Protein AF-0000000080795184 (afdb_homodimer)

Radius of gyration: 24.01 Å; Cα contacts (8 Å, |Δi|>4): 448; chains: 2; bounding box: 65×77×57 Å

Nearest PDB structures (foldseek):
  4w97-assembly1_A  TM=7.990E-01  e=5.052E-08  Mycobacterium tuberculosis H37Rv
  4me9-assembly1_B  TM=7.879E-01  e=1.056E-06  Bacillus cereus ATCC 10987
  8suk-assembly2_B  TM=7.291E-01  e=2.204E-06  Rhodococcus sp. USK13
  3pas-assembly1_A  TM=7.818E-01  e=3.600E-06  Marinobacter nauticus VT8
  2gen-assembly1_A-2  TM=7.858E-01  e=1.229E-04  Pseudomonas aeruginosa PAO1

InterPro domains:
  IPR001647 DNA-binding HTH domain, TetR-type [PF00440] (18-61)
  IPR001647 DNA-binding HTH domain, TetR-type [PR00455] (18-31)
  IPR001647 DNA-binding HTH domain, TetR-type [PR00455] (39-62)
  IPR001647 DNA-binding HTH domain, TetR-type [PS50977] (12-72)
  IPR009057 Homedomain-like superfamily [SSF46689] (9-78)
  IPR023772 DNA-binding HTH domain, TetR-type, conserved site [PS01081] (30-60)
  IPR036271 Tetracyclin repressor-like, C-terminal domain superfamily [SSF48498] (88-210)
  IPR050109 HTH-type, TetR-like transcriptional regulator [PTHR30328] (3-179)

Sequence (426 aa):
MRRNSLEKKNKEGKLNLIMNVAEKIFVEKGYEKATMTEIAKKANLAKGTLYLYFSSKKDLYFTSVERALSALLRSIIEKFSSCKNGFEKVVSMGETYVSFSLEYVDYYKLILNYETLEVRFDDKDPHVKKAYEKSEEIFKLLVSSVEEGIKDGSIDERLEPIKIAMVLWSEITGMVQQASLRETLYKKWAGLKPQQIYEYYIEVTKKMLASSSMRRNSLEKKNKEGKLNLIMNVAEKIFVEKGYEKATMTEIAKKANLAKGTLYLYFSSKKDLYFTSVERALSALLRSIIEKFSSCKNGFEKVVSMGETYVSFSLEYVDYYKLILNYETLEVRFDDKDPHVKKAYEKSEEIFKLLVSSVEEGIKDGSIDERLEPIKIAMVLWSEITGMVQQASLRETLYKKWAGLKPQQIYEYYIEVTKKMLASSS

Organism: Petrotoga mobilis (strain DSM 10674 / SJ95) (NCBI:txid403833)

Secondary structure (DSSP, 8-state):
-HHHHHHHHHHHHHHHHHHHHHHHHHHHHHHHH--HHHHHHHTT--HHHHHHH-SSHHHHHHHHHHHHHHHHHHHHHHHHTT--SHHHHHHHHHHHHHHHHHHSHHHHHHHHHHHH------TTSHHHHHHHHHHHHHHHHHHHHHHHHHHHTSS-TTS-HHHHHHHHHHHHHHHHHHHHHTHHHHHHHH---HHHHHHHHHHHHHHHHS---/-HHHHHHHHHHHHHHHHHHHHHHHHHHHHHHHH--HHHHHHHTT--HHHHHHH-SSHHHHHHHHHHHHHHHHHHHHHHHHTT--SHHHHHHHHHHHHHHHHHH-HHHHHHHHHHHH------TTSHHHHHHHHHHHHHHHHHHHHHHHHHHHTSS-TTS-HHHHHHHHHHHHHHHHHHHHHTHHHHHHHH---HHHHHHHHHHHHHHHHS---

pLDDT: mean 92.1, std 8.97, range [48.09, 98.81]

Solvent-accessible surface area (backbone atoms only — not comparable to full-atom values): 22117 Å² total; per-residue (Å²): 113,66,64,59,48,51,50,48,49,48,48,50,48,51,51,48,48,48,43,56,48,39,49,55,41,35,58,74,56,30,72,85,70,46,47,66,61,58,42,17,56,74,57,70,41,54,58,71,60,48,49,73,78,32,89,40,64,65,43,47,49,26,50,46,37,31,51,33,47,50,51,51,49,50,54,41,57,64,54,42,77,79,36,86,48,18,40,48,35,46,53,47,43,55,52,42,52,54,50,39,48,69,75,36,46,63,42,36,46,39,46,51,48,63,66,66,44,80,71,80,68,60,70,79,39,68,43,49,33,50,32,51,49,50,52,47,51,51,50,51,50,44,25,50,22,42,46,40,3,34,73,73,56,49,19,32,72,86,60,50,40,65,60,52,36,53,43,53,53,25,24,53,53,17,34,53,51,43,38,64,65,36,37,71,56,40,30,69,76,69,68,43,55,50,67,58,50,52,52,50,42,53,52,50,48,51,58,49,42,38,40,83,122,112,66,65,58,49,51,50,47,49,50,48,50,48,51,51,49,48,47,43,56,47,39,48,54,41,36,59,73,54,30,73,86,71,44,48,65,63,58,43,17,56,75,56,70,42,55,58,71,61,48,49,72,77,32,88,40,65,65,44,48,49,27,49,45,36,29,51,33,47,48,51,50,48,50,55,40,56,64,53,42,78,80,38,87,49,17,40,47,35,47,52,47,43,55,52,42,53,55,50,40,49,69,75,37,46,65,44,36,47,40,46,49,49,62,66,66,41,79,74,80,67,59,71,80,39,67,43,47,32,48,32,52,50,49,53,47,51,51,50,50,49,44,26,50,22,43,45,40,3,34,73,73,56,50,20,32,71,85,60,52,38,65,60,52,36,52,42,51,53,24,25,52,52,17,34,53,51,42,37,65,68,37,37,70,56,40,30,69,75,69,68,46,54,49,68,59,52,51,53,50,42,53,53,50,49,50,59,49,42,38,42,83,123

Structure (mmCIF, N/CA/C/O backbone):
data_AF-0000000080795184-model_v1
#
loop_
_entity.id
_entity.type
_entity.pdbx_description
1 polymer 'Transcriptional regulator, TetR family'
#
loop_
_atom_site.group_PDB
_atom_site.id
_atom_site.type_symbol
_atom_site.label_atom_id
_atom_site.label_alt_id
_atom_site.label_comp_id
_atom_site.label_asym_id
_atom_site.label_entity_id
_atom_site.label_seq_id
_atom_site.pdbx_PDB_ins_code
_atom_site.Cartn_x
_atom_site.Cartn_y
_atom_site.Cartn_z
_atom_site.occupancy
_atom_site.B_iso_or_equiv
_atom_site.auth_seq_id
_atom_site.auth_comp_id
_atom_site.auth_asym_id
_atom_site.auth_atom_id
_atom_site.pdbx_PDB_model_num
ATOM 1 N N . MET A 1 1 ? -6.508 -42.844 -26.578 1 56.53 1 MET A N 1
ATOM 2 C CA . MET A 1 1 ? -5.414 -41.906 -26.312 1 56.53 1 MET A CA 1
ATOM 3 C C . MET A 1 1 ? -5.781 -40.5 -26.75 1 56.53 1 MET A C 1
ATOM 5 O O . MET A 1 1 ? -5.582 -39.531 -26.016 1 56.53 1 MET A O 1
ATOM 9 N N . ARG A 1 2 ? -6.242 -40.375 -27.859 1 63.44 2 ARG A N 1
ATOM 10 C CA . ARG A 1 2 ? -6.66 -39.125 -28.453 1 63.44 2 ARG A CA 1
ATOM 11 C C . ARG A 1 2 ? -7.887 -38.562 -27.75 1 63.44 2 ARG A C 1
ATOM 13 O O . ARG A 1 2 ? -7.977 -37.344 -27.516 1 63.44 2 ARG A O 1
ATOM 20 N N . ARG A 1 3 ? -8.82 -39.406 -27.422 1 67.94 3 ARG A N 1
ATOM 21 C CA . ARG A 1 3 ? -10.047 -39 -26.75 1 67.94 3 ARG A CA 1
ATOM 22 C C . ARG A 1 3 ? -9.75 -38.438 -25.359 1 67.94 3 ARG A C 1
ATOM 24 O O . ARG A 1 3 ? -10.336 -37.438 -24.953 1 67.94 3 ARG A O 1
ATOM 31 N N . ASN A 1 4 ? -8.82 -39.094 -24.734 1 73.94 4 ASN A N 1
ATOM 32 C CA . ASN A 1 4 ? -8.398 -38.656 -23.406 1 73.94 4 ASN A CA 1
ATOM 33 C C . ASN A 1 4 ? -7.715 -37.281 -23.469 1 73.94 4 ASN A C 1
ATOM 35 O O . ASN A 1 4 ? -7.918 -36.438 -22.594 1 73.94 4 ASN A O 1
ATOM 39 N N . SER A 1 5 ? -7.051 -37.125 -24.531 1 74.94 5 SER A N 1
ATOM 40 C CA . SER A 1 5 ? -6.367 -35.844 -24.703 1 74.94 5 SER A CA 1
ATOM 41 C C . SER A 1 5 ? -7.355 -34.75 -25.016 1 74.94 5 SER A C 1
ATOM 43 O O . SER A 1 5 ? -7.207 -33.625 -24.531 1 74.94 5 SER A O 1
ATOM 45 N N . LEU A 1 6 ? -8.328 -35.031 -25.828 1 71.25 6 LEU A N 1
ATOM 46 C CA . LEU A 1 6 ? -9.344 -34.031 -26.188 1 71.25 6 LEU A CA 1
ATOM 47 C C . LEU A 1 6 ? -10.195 -33.688 -24.969 1 71.25 6 LEU A C 1
ATOM 49 O O . LEU A 1 6 ? -10.57 -32.531 -24.797 1 71.25 6 LEU A O 1
ATOM 53 N N . GLU A 1 7 ? -10.516 -34.688 -24.234 1 74.19 7 GLU A N 1
ATOM 54 C CA . GLU A 1 7 ? -11.289 -34.469 -23.016 1 74.19 7 GLU A CA 1
ATOM 55 C C . GLU A 1 7 ? -10.516 -33.594 -22.031 1 74.19 7 GLU A C 1
ATOM 57 O O . GLU A 1 7 ? -11.094 -32.719 -21.406 1 74.19 7 GLU A O 1
ATOM 62 N N . LYS A 1 8 ? -9.273 -34 -21.984 1 75.81 8 LYS A N 1
ATOM 63 C CA . LYS A 1 8 ? -8.43 -33.188 -21.094 1 75.81 8 LYS A CA 1
ATOM 64 C C . LYS A 1 8 ? -8.32 -31.766 -21.594 1 75.81 8 LYS A C 1
ATOM 66 O O . LYS A 1 8 ? -8.359 -30.812 -20.797 1 75.81 8 LYS A O 1
ATOM 71 N N . LYS A 1 9 ? -8.148 -31.609 -22.828 1 76.81 9 LYS A N 1
ATOM 72 C CA . LYS A 1 9 ? -8.078 -30.281 -23.438 1 76.81 9 LYS A CA 1
ATOM 73 C C . LYS A 1 9 ? -9.383 -29.516 -23.234 1 76.81 9 LYS A C 1
ATOM 75 O O . LYS A 1 9 ? -9.367 -28.297 -23 1 76.81 9 LYS A O 1
ATOM 80 N N . ASN A 1 10 ? -10.406 -30.219 -23.359 1 80.81 10 ASN A N 1
ATOM 81 C CA . ASN A 1 10 ? -11.711 -29.594 -23.156 1 80.81 10 ASN A CA 1
ATOM 82 C C . ASN A 1 10 ? -11.891 -29.156 -21.703 1 80.81 10 ASN A C 1
ATOM 84 O O . ASN A 1 10 ? -12.414 -28.078 -21.438 1 80.81 10 ASN A O 1
ATOM 88 N N . LYS A 1 11 ? -11.391 -30.047 -20.828 1 84.25 11 LYS A N 1
ATOM 89 C CA . LYS A 1 11 ? -11.492 -29.703 -19.406 1 84.25 11 LYS A CA 1
ATOM 90 C C . LYS A 1 11 ? -10.633 -28.484 -19.062 1 84.25 11 LYS A C 1
ATOM 92 O O . LYS A 1 11 ? -11.062 -27.609 -18.328 1 84.25 11 LYS A O 1
ATOM 97 N N . GLU A 1 12 ? -9.5 -28.516 -19.641 1 87 12 GLU A N 1
ATOM 98 C CA . GLU A 1 12 ? -8.602 -27.391 -19.438 1 87 12 GLU A CA 1
ATOM 99 C C . GLU A 1 12 ? -9.18 -26.094 -20.016 1 87 12 GLU A C 1
ATOM 101 O O . GLU A 1 12 ? -9.039 -25.031 -19.438 1 87 12 GLU A O 1
ATOM 106 N N . GLY A 1 13 ? -9.781 -26.266 -21.125 1 91.12 13 GLY A N 1
ATOM 107 C CA . GLY A 1 13 ? -10.43 -25.109 -21.75 1 91.12 13 GLY A CA 1
ATOM 108 C C . GLY A 1 13 ? -11.539 -24.531 -20.891 1 91.12 13 GLY A C 1
ATOM 109 O O . GLY A 1 13 ? -11.641 -23.312 -20.734 1 91.12 13 GLY A O 1
ATOM 110 N N . LYS A 1 14 ? -12.359 -25.422 -20.359 1 92.25 14 LYS A N 1
ATOM 111 C CA . LYS A 1 14 ? -13.445 -24.969 -19.484 1 92.25 14 LYS A CA 1
ATOM 112 C C . LYS A 1 14 ? -12.906 -24.344 -18.203 1 92.25 14 LYS A C 1
ATOM 114 O O . LYS A 1 14 ? -13.43 -23.328 -17.734 1 92.25 14 LYS A O 1
ATOM 119 N N . LEU A 1 15 ? -11.922 -25.016 -17.688 1 94.44 15 LEU A N 1
ATOM 120 C CA . LEU A 1 15 ? -11.266 -24.469 -16.484 1 94.44 15 LEU A CA 1
ATOM 121 C C . LEU A 1 15 ? -10.781 -23.047 -16.719 1 94.44 15 LEU A C 1
ATOM 123 O O . LEU A 1 15 ? -11.039 -22.156 -15.922 1 94.44 15 LEU A O 1
ATOM 127 N N . ASN A 1 16 ? -10.094 -22.844 -17.812 1 95.69 16 ASN A N 1
ATOM 128 C CA . ASN A 1 16 ? -9.562 -21.531 -18.156 1 95.69 16 ASN A CA 1
ATOM 129 C C . ASN A 1 16 ? -10.68 -20.516 -18.391 1 95.69 16 ASN A C 1
ATOM 131 O O . ASN A 1 16 ? -10.562 -19.359 -18 1 95.69 16 ASN A O 1
ATOM 135 N N . LEU A 1 17 ? -11.672 -20.969 -19.047 1 95.75 17 LEU A N 1
ATOM 136 C CA . LEU A 1 17 ? -12.812 -20.094 -19.281 1 95.75 17 LEU A CA 1
ATOM 137 C C . LEU A 1 17 ? -13.414 -19.609 -17.969 1 95.75 17 LEU A C 1
ATOM 139 O O . LEU A 1 17 ? -13.648 -18.406 -17.797 1 95.75 17 LEU A O 1
ATOM 143 N N . ILE A 1 18 ? -13.641 -20.516 -17.078 1 96.75 18 ILE A N 1
ATOM 144 C CA . ILE A 1 18 ? -14.211 -20.188 -15.773 1 96.75 18 ILE A CA 1
ATOM 145 C C . ILE A 1 18 ? -13.297 -19.203 -15.039 1 96.75 18 ILE A C 1
ATOM 147 O O . ILE A 1 18 ? -13.758 -18.172 -14.539 1 96.75 18 ILE A O 1
ATOM 151 N N . MET A 1 19 ? -12.07 -19.516 -15.055 1 97.19 19 MET A N 1
ATOM 152 C CA . MET A 1 19 ? -11.109 -18.688 -14.32 1 97.19 19 MET A CA 1
ATOM 153 C C . MET A 1 19 ? -11.023 -17.297 -14.93 1 97.19 19 MET A C 1
ATOM 155 O O . MET A 1 19 ? -10.992 -16.297 -14.203 1 97.19 19 MET A O 1
ATOM 159 N N . ASN A 1 20 ? -10.984 -17.25 -16.25 1 97.31 20 ASN A N 1
ATOM 160 C CA . ASN A 1 20 ? -10.93 -15.945 -16.922 1 97.31 20 ASN A CA 1
ATOM 161 C C . ASN A 1 20 ? -12.125 -15.078 -16.531 1 97.31 20 ASN A C 1
ATOM 163 O O . ASN A 1 20 ? -11.969 -13.891 -16.25 1 97.31 20 ASN A O 1
ATOM 167 N N . VAL A 1 21 ? -13.242 -15.633 -16.516 1 97.5 21 VAL A N 1
ATOM 168 C CA . VAL A 1 21 ? -14.469 -14.922 -16.172 1 97.5 21 VAL A CA 1
ATOM 169 C C . VAL A 1 21 ? -14.445 -14.523 -14.695 1 97.5 21 VAL A C 1
ATOM 171 O O . VAL A 1 21 ? -14.742 -13.383 -14.352 1 97.5 21 VAL A O 1
ATOM 174 N N . ALA A 1 22 ? -14.125 -15.477 -13.852 1 97.62 22 ALA A N 1
ATOM 175 C CA . ALA A 1 22 ? -14.094 -15.25 -12.406 1 97.62 22 ALA A CA 1
ATOM 176 C C . ALA A 1 22 ? -13.125 -14.133 -12.047 1 97.62 22 ALA A C 1
ATOM 178 O O . ALA A 1 22 ? -13.43 -13.273 -11.219 1 97.62 22 ALA A O 1
ATOM 179 N N . GLU A 1 23 ? -11.922 -14.172 -12.672 1 97.25 23 GLU A N 1
ATOM 180 C CA . GLU A 1 23 ? -10.898 -13.18 -12.398 1 97.25 23 GLU A CA 1
ATOM 181 C C . GLU A 1 23 ? -11.398 -11.766 -12.688 1 97.25 23 GLU A C 1
ATOM 183 O O . GLU A 1 23 ? -11.195 -10.852 -11.891 1 97.25 23 GLU A O 1
ATOM 188 N N . LYS A 1 24 ? -12.086 -11.648 -13.75 1 96.88 24 LYS A N 1
ATOM 189 C CA . LYS A 1 24 ? -12.656 -10.344 -14.078 1 96.88 24 LYS A CA 1
ATOM 190 C C . LYS A 1 24 ? -13.688 -9.922 -13.047 1 96.88 24 LYS A C 1
ATOM 192 O O . LYS A 1 24 ? -13.719 -8.758 -12.625 1 96.88 24 LYS A O 1
ATOM 197 N N . ILE A 1 25 ? -14.492 -10.812 -12.586 1 97.12 25 ILE A N 1
ATOM 198 C CA . ILE A 1 25 ? -15.547 -10.523 -11.617 1 97.12 25 ILE A CA 1
ATOM 199 C C . ILE A 1 25 ? -14.93 -10.195 -10.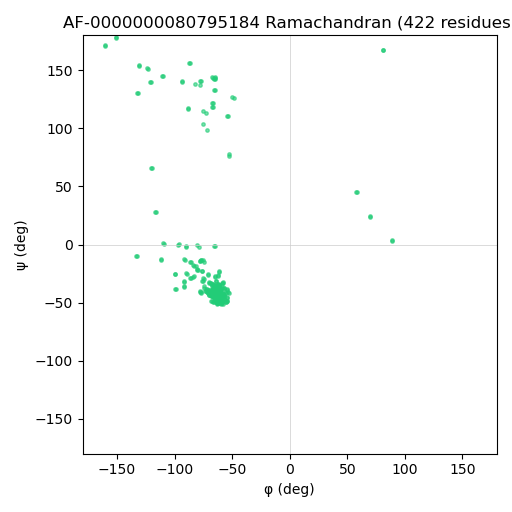258 1 97.12 25 ILE A C 1
ATOM 201 O O . ILE A 1 25 ? -15.336 -9.242 -9.594 1 97.12 25 ILE A O 1
ATOM 205 N N . PHE A 1 26 ? -13.93 -10.992 -9.867 1 95.69 26 PHE A N 1
ATOM 206 C CA . PHE A 1 26 ? -13.25 -10.758 -8.594 1 95.69 26 PHE A CA 1
ATOM 207 C C . PHE A 1 26 ? -12.586 -9.383 -8.578 1 95.69 26 PHE A C 1
ATOM 209 O O . PHE A 1 26 ? -12.578 -8.703 -7.555 1 95.69 26 PHE A O 1
ATOM 216 N N . VAL A 1 27 ? -12.016 -9.016 -9.719 1 93.69 27 VAL A N 1
ATOM 217 C CA . VAL A 1 27 ? -11.336 -7.727 -9.82 1 93.69 27 VAL A CA 1
ATOM 218 C C . VAL A 1 27 ? -12.359 -6.598 -9.781 1 93.69 27 VAL A C 1
ATOM 220 O O . VAL A 1 27 ? -12.148 -5.582 -9.109 1 93.69 27 VAL A O 1
ATOM 223 N N . GLU A 1 28 ? -13.445 -6.793 -10.414 1 91.56 28 GLU A N 1
ATOM 224 C CA . GLU A 1 28 ? -14.461 -5.754 -10.539 1 91.56 28 GLU A CA 1
ATOM 225 C C . GLU A 1 28 ? -15.266 -5.605 -9.25 1 91.56 28 GLU A C 1
ATOM 227 O O . GLU A 1 28 ? -15.523 -4.488 -8.797 1 91.56 28 GLU A O 1
ATOM 232 N N . LYS A 1 29 ? -15.617 -6.758 -8.594 1 91.06 29 LYS A N 1
ATOM 233 C CA . LYS A 1 29 ? -16.594 -6.707 -7.516 1 91.06 29 LYS A CA 1
ATOM 234 C C . LYS A 1 29 ? -15.945 -7.008 -6.168 1 91.06 29 LYS A C 1
ATOM 236 O O . LYS A 1 29 ? -16.516 -6.715 -5.117 1 91.06 29 LYS A O 1
ATOM 241 N N . GLY A 1 30 ? -14.758 -7.504 -6.262 1 89.69 30 GLY A N 1
ATOM 242 C CA . GLY A 1 30 ? -14.141 -7.973 -5.031 1 89.69 30 GLY A CA 1
ATOM 243 C C . GLY A 1 30 ? -14.602 -9.359 -4.625 1 89.69 30 GLY A C 1
ATOM 244 O O . GLY A 1 30 ? -15.602 -9.867 -5.145 1 89.69 30 GLY A O 1
ATOM 245 N N . TYR A 1 31 ? -13.906 -9.953 -3.684 1 90.69 31 TYR A N 1
ATOM 246 C CA . TYR A 1 31 ? -14.164 -11.32 -3.229 1 90.69 31 TYR A CA 1
ATOM 247 C C . TYR A 1 31 ? -15.531 -11.414 -2.559 1 90.69 31 TYR A C 1
ATOM 249 O O . TYR A 1 31 ? -16.297 -12.352 -2.811 1 90.69 31 TYR A O 1
ATOM 257 N N . GLU A 1 32 ? -15.836 -10.469 -1.724 1 87.94 32 GLU A N 1
ATOM 258 C CA . GLU A 1 32 ? -17.031 -10.555 -0.894 1 87.94 32 GLU A CA 1
ATOM 259 C C . GLU A 1 32 ? -18.297 -10.492 -1.746 1 87.94 32 GLU A C 1
ATOM 261 O O . GLU A 1 32 ? -19.234 -11.25 -1.521 1 87.94 32 GLU A O 1
ATOM 266 N N . LYS A 1 33 ? -18.359 -9.703 -2.756 1 91.31 33 LYS A N 1
ATOM 267 C CA . LYS A 1 33 ? -19.562 -9.453 -3.525 1 91.31 33 LYS A CA 1
ATOM 268 C C . LYS A 1 33 ? -19.719 -10.445 -4.676 1 91.31 33 LYS A C 1
ATOM 270 O O . LYS A 1 33 ? -20.812 -10.648 -5.191 1 91.31 33 LYS A O 1
ATOM 275 N N . ALA A 1 34 ? -18.609 -10.977 -5.113 1 95.31 34 ALA A N 1
ATOM 276 C CA . ALA A 1 34 ? -18.672 -11.969 -6.188 1 95.31 34 ALA A CA 1
ATOM 277 C C . ALA A 1 34 ? -19.406 -13.227 -5.738 1 95.31 34 ALA A C 1
ATOM 279 O O . ALA A 1 34 ? -19.281 -13.648 -4.586 1 95.31 34 ALA A O 1
ATOM 280 N N . THR A 1 35 ? -20.188 -13.859 -6.66 1 96.75 35 THR A N 1
ATOM 281 C CA . THR A 1 35 ? -20.891 -15.094 -6.332 1 96.75 35 THR A CA 1
ATOM 282 C C . THR A 1 35 ? -20.656 -16.156 -7.402 1 96.75 35 THR A C 1
ATOM 284 O O . THR A 1 35 ? -20.406 -15.828 -8.562 1 96.75 35 THR A O 1
ATOM 287 N N . MET A 1 36 ? -20.781 -17.406 -6.91 1 97.62 36 MET A N 1
ATOM 288 C CA . MET A 1 36 ? -20.672 -18.516 -7.844 1 97.62 36 MET A CA 1
ATOM 289 C C . MET A 1 36 ? -21.766 -18.469 -8.898 1 97.62 36 MET A C 1
ATOM 291 O O . MET A 1 36 ? -21.531 -18.797 -10.062 1 97.62 36 MET A O 1
ATOM 295 N N . THR A 1 37 ? -22.891 -18.016 -8.531 1 97.5 37 THR A N 1
ATOM 296 C CA . THR A 1 37 ? -24.031 -17.906 -9.43 1 97.5 37 THR A CA 1
ATOM 297 C C . THR A 1 37 ? -23.75 -16.922 -10.555 1 97.5 37 THR A C 1
ATOM 299 O O . THR A 1 37 ? -23.969 -17.219 -11.727 1 97.5 37 THR A O 1
ATOM 302 N N . GLU A 1 38 ? -23.25 -15.805 -10.242 1 97.69 38 GLU A N 1
ATOM 303 C CA . GLU A 1 38 ? -22.938 -14.789 -11.242 1 97.69 38 GLU A CA 1
ATOM 304 C C . GLU A 1 38 ? -21.844 -15.266 -12.188 1 97.69 38 GLU A C 1
ATOM 306 O O . GLU A 1 38 ? -21.891 -15 -13.391 1 97.69 38 GLU A O 1
ATOM 311 N N . ILE A 1 39 ? -20.844 -15.906 -11.633 1 98.06 39 ILE A N 1
ATOM 312 C CA . ILE A 1 39 ? -19.719 -16.406 -12.43 1 98.06 39 ILE A CA 1
ATOM 313 C C . ILE A 1 39 ? -20.234 -17.469 -13.414 1 98.06 39 ILE A C 1
ATOM 315 O O . ILE A 1 39 ? -19.875 -17.438 -14.594 1 98.06 39 ILE A O 1
ATOM 319 N N . ALA A 1 40 ? -21.078 -18.344 -12.961 1 97.81 40 ALA A N 1
ATOM 320 C CA . ALA A 1 40 ? -21.672 -19.359 -13.836 1 97.81 40 ALA A CA 1
ATOM 321 C C . ALA A 1 40 ? -22.453 -18.719 -14.969 1 97.81 40 ALA A C 1
ATOM 323 O O . ALA A 1 40 ? -22.281 -19.078 -16.141 1 97.81 40 ALA A O 1
ATOM 324 N N . LYS A 1 41 ? -23.25 -17.781 -14.609 1 97.75 41 LYS A N 1
ATOM 325 C CA . LYS A 1 41 ? -24.078 -17.094 -15.586 1 97.75 41 LYS A CA 1
ATOM 326 C C . LYS A 1 41 ? -23.203 -16.406 -16.641 1 97.75 41 LYS A C 1
ATOM 328 O O . LYS A 1 41 ? -23.453 -16.547 -17.844 1 97.75 41 LYS A O 1
ATOM 333 N N . LYS A 1 42 ? -22.219 -15.719 -16.234 1 97.06 42 LYS A N 1
ATOM 334 C CA . LYS A 1 42 ? -21.375 -14.969 -17.156 1 97.06 42 LYS A CA 1
ATOM 335 C C . LYS A 1 42 ? -20.531 -15.906 -18.016 1 97.06 42 LYS A C 1
ATOM 337 O O . LYS A 1 42 ? -20.203 -15.578 -19.172 1 97.06 42 LYS A O 1
ATOM 342 N N . ALA A 1 43 ? -20.156 -17.047 -17.453 1 96.62 43 ALA A N 1
ATOM 343 C CA . ALA A 1 43 ? -19.406 -18.047 -18.203 1 96.62 43 ALA A CA 1
ATOM 344 C C . ALA A 1 43 ? -20.312 -18.891 -19.078 1 96.62 43 ALA A C 1
ATOM 346 O O . ALA A 1 43 ? -19.859 -19.797 -19.781 1 96.62 43 ALA A O 1
ATOM 347 N N . ASN A 1 44 ? -21.594 -18.594 -19 1 96.62 44 ASN A N 1
ATOM 348 C CA . ASN A 1 44 ? -22.594 -19.344 -19.734 1 96.62 44 ASN A CA 1
ATOM 349 C C . ASN A 1 44 ? -22.562 -20.828 -19.391 1 96.62 44 ASN A C 1
ATOM 351 O O . ASN A 1 44 ? -22.531 -21.688 -20.266 1 96.62 44 ASN A O 1
ATOM 355 N N . LEU A 1 45 ? -22.484 -21.094 -18.219 1 95.88 45 LEU A N 1
ATOM 356 C CA . LEU A 1 45 ? -22.5 -22.438 -17.672 1 95.88 45 LEU A CA 1
ATOM 357 C C . LEU A 1 45 ? -23.625 -22.609 -16.656 1 95.88 45 LEU A C 1
ATOM 359 O O . LEU A 1 45 ? -24.047 -21.641 -16.031 1 95.88 45 LEU A O 1
ATOM 363 N N . ALA A 1 46 ? -24.094 -23.859 -16.562 1 94.81 46 ALA A N 1
ATOM 364 C CA . ALA A 1 46 ? -24.938 -24.188 -15.422 1 94.81 46 ALA A CA 1
ATOM 365 C C . ALA A 1 46 ? -24.156 -24.141 -14.125 1 94.81 46 ALA A C 1
ATOM 367 O O . ALA A 1 46 ? -22.969 -24.484 -14.094 1 94.81 46 ALA A O 1
ATOM 368 N N . LYS A 1 47 ? -24.844 -23.656 -13.047 1 94.62 47 LYS A N 1
ATOM 369 C CA . LYS A 1 47 ? -24.203 -23.547 -11.742 1 94.62 47 LYS A CA 1
ATOM 370 C C . LYS A 1 47 ? -23.609 -24.891 -11.312 1 94.62 47 LYS A C 1
ATOM 372 O O . LYS A 1 47 ? -22.5 -24.938 -10.781 1 94.62 47 LYS A O 1
ATOM 377 N N . GLY A 1 48 ? -24.297 -25.984 -11.594 1 94.75 48 GLY A N 1
ATOM 378 C CA . GLY A 1 48 ? -23.812 -27.312 -11.258 1 94.75 48 GLY A CA 1
ATOM 379 C C . GLY A 1 48 ? -22.516 -27.672 -11.953 1 94.75 48 GLY A C 1
ATOM 380 O O . GLY A 1 48 ? -21.641 -28.297 -11.352 1 94.75 48 GLY A O 1
ATOM 381 N N . THR A 1 49 ? -22.391 -27.297 -13.164 1 94.75 49 THR A N 1
ATOM 382 C CA . THR A 1 49 ? -21.188 -27.531 -13.938 1 94.75 49 THR A CA 1
ATOM 383 C C . THR A 1 49 ? -20 -26.797 -13.32 1 94.75 49 THR A C 1
ATOM 385 O O . THR A 1 49 ? -18.891 -27.359 -13.227 1 94.75 49 THR A O 1
ATOM 388 N N . LEU A 1 50 ? -20.203 -25.516 -12.891 1 96.69 50 LEU A N 1
ATOM 389 C CA . LEU A 1 50 ? -19.141 -24.75 -12.242 1 96.69 50 LEU A CA 1
ATOM 390 C C . LEU A 1 50 ? -18.609 -25.469 -11.008 1 96.69 50 LEU A C 1
ATOM 392 O O . LEU A 1 50 ? -17.406 -25.516 -10.781 1 96.69 50 LEU A O 1
ATOM 396 N N . TYR A 1 51 ? -19.516 -26.109 -10.305 1 96.19 51 TYR A N 1
ATOM 397 C CA . TYR A 1 51 ? -19.156 -26.766 -9.047 1 96.19 51 TYR A CA 1
ATOM 398 C C . TYR A 1 51 ? -18.438 -28.078 -9.305 1 96.19 51 TYR A C 1
ATOM 400 O O . TYR A 1 51 ? -17.844 -28.656 -8.391 1 96.19 51 TYR A O 1
ATOM 408 N N . LEU A 1 52 ? -18.484 -28.547 -10.531 1 95.31 52 LEU A N 1
ATOM 409 C CA . LEU A 1 52 ? -17.672 -29.703 -10.914 1 95.31 52 LEU A CA 1
ATOM 410 C C . LEU A 1 52 ? -16.203 -29.344 -10.977 1 95.31 52 LEU A C 1
ATOM 412 O O . LEU A 1 52 ? -15.328 -30.203 -10.789 1 95.31 52 LEU A O 1
ATOM 416 N N . TYR A 1 53 ? -15.953 -28.141 -11.203 1 95.25 53 TYR A N 1
ATOM 417 C CA . TYR A 1 53 ? -14.586 -27.672 -11.375 1 95.25 53 TYR A CA 1
ATOM 418 C C . TYR A 1 53 ? -14.062 -27.031 -10.102 1 95.25 53 TYR A C 1
ATOM 420 O O . TYR A 1 53 ? -12.875 -27.156 -9.773 1 95.25 53 TYR A O 1
ATOM 428 N N . PHE A 1 54 ? -14.922 -26.297 -9.391 1 96.25 54 PHE A N 1
ATOM 429 C CA . PHE A 1 54 ? -14.539 -25.578 -8.18 1 96.25 54 PHE A CA 1
ATOM 430 C C . PHE A 1 54 ? -15.547 -25.828 -7.066 1 96.25 54 PHE A C 1
ATOM 432 O O . PHE A 1 54 ? -16.734 -25.578 -7.23 1 96.25 54 PHE A O 1
ATOM 439 N N . SER A 1 55 ? -15 -26.172 -5.93 1 93.81 55 SER A N 1
ATOM 440 C CA . SER A 1 55 ? -15.859 -26.625 -4.832 1 93.81 55 SER A CA 1
ATOM 441 C C . SER A 1 55 ? -16.484 -25.438 -4.102 1 93.81 55 SER A C 1
ATOM 443 O O . SER A 1 55 ? -17.469 -25.594 -3.383 1 93.81 55 SER A O 1
ATOM 445 N N . SER A 1 56 ? -15.836 -24.25 -4.234 1 93.12 56 SER A N 1
ATOM 446 C CA . SER A 1 56 ? -16.328 -23.062 -3.539 1 93.12 56 SER A CA 1
ATOM 447 C C . SER A 1 56 ? -15.789 -21.781 -4.176 1 93.12 56 SER A C 1
ATOM 449 O O . SER A 1 56 ? -14.891 -21.844 -5.016 1 93.12 56 SER A O 1
ATOM 451 N N . LYS A 1 57 ? -16.328 -20.703 -3.732 1 94.12 57 LYS A N 1
ATOM 452 C CA . LYS A 1 57 ? -15.805 -19.406 -4.141 1 94.12 57 LYS A CA 1
ATOM 453 C C . LYS A 1 57 ? -14.344 -19.234 -3.73 1 94.12 57 LYS A C 1
ATOM 455 O O . LYS A 1 57 ? -13.539 -18.719 -4.5 1 94.12 57 LYS A O 1
ATOM 460 N N . LYS A 1 58 ? -14.102 -19.719 -2.533 1 92.75 58 LYS A N 1
ATOM 461 C CA . LYS A 1 58 ? -12.742 -19.641 -2.008 1 92.75 58 LYS A CA 1
ATOM 462 C C . LYS A 1 58 ? -11.766 -20.438 -2.873 1 92.75 58 LYS A C 1
ATOM 464 O O . LYS A 1 58 ? -10.688 -19.953 -3.213 1 92.75 58 LYS A O 1
ATOM 469 N N . ASP A 1 59 ? -12.148 -21.562 -3.234 1 94.06 59 ASP A N 1
ATOM 470 C CA . ASP A 1 59 ? -11.344 -22.422 -4.102 1 94.06 59 ASP A CA 1
ATOM 471 C C . ASP A 1 59 ? -11.055 -21.734 -5.434 1 94.06 59 ASP A C 1
ATOM 473 O O . ASP A 1 59 ? -9.898 -21.672 -5.863 1 94.06 59 ASP A O 1
ATOM 477 N N . LEU A 1 60 ? -12.102 -21.234 -6.031 1 96.19 60 LEU A N 1
ATOM 478 C CA . LEU A 1 60 ? -11.977 -20.562 -7.316 1 96.19 60 LEU A CA 1
ATOM 479 C C . LEU A 1 60 ? -11.109 -19.312 -7.191 1 96.19 60 LEU A C 1
ATOM 481 O O . LEU A 1 60 ? -10.234 -19.062 -8.023 1 96.19 60 LEU A O 1
ATOM 485 N N . TYR A 1 61 ? -11.297 -18.562 -6.16 1 95.44 61 TYR A N 1
ATOM 486 C CA . TYR A 1 61 ? -10.562 -17.328 -5.938 1 95.44 61 TYR A CA 1
ATOM 487 C C . TYR A 1 61 ? -9.07 -17.609 -5.781 1 95.44 61 TYR A C 1
ATOM 489 O O . TYR A 1 61 ? -8.25 -17.031 -6.496 1 95.44 61 TYR A O 1
ATOM 497 N N . PHE A 1 62 ? -8.719 -18.484 -4.969 1 94.81 62 PHE A N 1
ATOM 498 C CA . PHE A 1 62 ? -7.309 -18.719 -4.656 1 94.81 62 PHE A CA 1
ATOM 499 C C . PHE A 1 62 ? -6.613 -19.453 -5.793 1 94.81 62 PHE A C 1
ATOM 501 O O . PHE A 1 62 ? -5.414 -19.266 -6.016 1 94.81 62 PHE A O 1
ATOM 508 N N . THR A 1 63 ? -7.359 -20.266 -6.527 1 95.69 63 THR A N 1
ATOM 509 C CA . THR A 1 63 ? -6.785 -20.844 -7.738 1 95.69 63 THR A CA 1
ATOM 510 C C . THR A 1 63 ? -6.453 -19.75 -8.758 1 95.69 63 THR A C 1
ATOM 512 O O . THR A 1 63 ? -5.418 -19.812 -9.422 1 95.69 63 THR A O 1
ATOM 515 N N . SER A 1 64 ? -7.32 -18.766 -8.859 1 96.94 64 SER A N 1
ATOM 516 C CA . SER A 1 64 ? -7.086 -17.625 -9.734 1 96.94 64 SER A CA 1
ATOM 517 C C . SER A 1 64 ? -5.875 -16.812 -9.273 1 96.94 64 SER A C 1
ATOM 519 O O . SER A 1 64 ? -5.059 -16.391 -10.094 1 96.94 64 SER A O 1
ATOM 521 N N . VAL A 1 65 ? -5.754 -16.609 -7.969 1 96.31 65 VAL A N 1
ATOM 522 C CA . VAL A 1 65 ? -4.613 -15.898 -7.41 1 96.31 65 VAL A CA 1
ATOM 523 C C . VAL A 1 65 ? -3.326 -16.656 -7.699 1 96.31 65 VAL A C 1
ATOM 525 O O . VAL A 1 65 ? -2.32 -16.078 -8.102 1 96.31 65 VAL A O 1
ATOM 528 N N . GLU A 1 66 ? -3.383 -17.953 -7.48 1 96.38 66 GLU A N 1
ATOM 529 C CA . GLU A 1 66 ? -2.215 -18.781 -7.75 1 96.38 66 GLU A CA 1
ATOM 530 C C . GLU A 1 66 ? -1.784 -18.672 -9.211 1 96.38 66 GLU A C 1
ATOM 532 O O . GLU A 1 66 ? -0.59 -18.609 -9.508 1 96.38 66 GLU A O 1
ATOM 537 N N . ARG A 1 67 ? -2.758 -18.703 -10.094 1 97 67 ARG A N 1
ATOM 538 C CA . ARG A 1 67 ? -2.463 -18.547 -11.516 1 97 67 ARG A CA 1
ATOM 539 C C . ARG A 1 67 ? -1.766 -17.219 -11.789 1 97 67 ARG A C 1
ATOM 541 O O . ARG A 1 67 ? -0.796 -17.172 -12.547 1 97 67 ARG A O 1
ATOM 548 N N . ALA A 1 68 ? -2.273 -16.172 -11.195 1 98 68 ALA A N 1
ATOM 549 C CA . ALA A 1 68 ? -1.686 -14.852 -11.375 1 98 68 ALA A CA 1
ATOM 550 C C . ALA A 1 68 ? -0.263 -14.805 -10.82 1 98 68 ALA A C 1
ATOM 552 O O . ALA A 1 68 ? 0.645 -14.281 -11.469 1 98 68 ALA A O 1
ATOM 553 N N . LEU A 1 69 ? -0.03 -15.375 -9.656 1 97.94 69 LEU A N 1
ATOM 554 C CA . LEU A 1 69 ? 1.29 -15.406 -9.039 1 97.94 69 LEU A CA 1
ATOM 555 C C . LEU A 1 69 ? 2.258 -16.25 -9.867 1 97.94 69 LEU A C 1
ATOM 557 O O . LEU A 1 69 ? 3.436 -15.898 -9.992 1 97.94 69 LEU A O 1
ATOM 561 N N . SER A 1 70 ? 1.721 -17.312 -10.398 1 98.12 70 SER A N 1
ATOM 562 C CA . SER A 1 70 ? 2.547 -18.156 -11.258 1 98.12 70 SER A CA 1
ATOM 563 C C . SER A 1 70 ? 2.998 -17.391 -12.5 1 98.12 70 SER A C 1
ATOM 565 O O . SER A 1 70 ? 4.137 -17.547 -12.953 1 98.12 70 SER A O 1
ATOM 567 N N . ALA A 1 71 ? 2.115 -16.641 -13.039 1 98.38 71 ALA A N 1
ATOM 568 C CA . ALA A 1 71 ? 2.459 -15.82 -14.195 1 98.38 71 ALA A CA 1
ATOM 569 C C . ALA A 1 71 ? 3.52 -14.781 -13.844 1 98.38 71 ALA A C 1
ATOM 571 O O . ALA A 1 71 ? 4.453 -14.547 -14.609 1 98.38 71 ALA A O 1
ATOM 572 N N . LEU A 1 72 ? 3.418 -14.172 -12.703 1 98.5 72 LEU A N 1
ATOM 573 C CA . LEU A 1 72 ? 4.418 -13.219 -12.242 1 98.5 72 LEU A CA 1
ATOM 574 C C . LEU A 1 72 ? 5.77 -13.891 -12.047 1 98.5 72 LEU A C 1
ATOM 576 O O . LEU A 1 72 ? 6.797 -13.375 -12.5 1 98.5 72 LEU A O 1
ATOM 580 N N . LEU A 1 73 ? 5.734 -15.047 -11.383 1 98.56 73 LEU A N 1
ATOM 581 C CA . LEU A 1 73 ? 6.957 -15.805 -11.148 1 98.56 73 LEU A CA 1
ATOM 582 C C . LEU A 1 73 ? 7.652 -16.141 -12.461 1 98.56 73 LEU A C 1
ATOM 584 O O . LEU A 1 73 ? 8.867 -15.977 -12.586 1 98.56 73 LEU A O 1
ATOM 588 N N . ARG A 1 74 ? 6.855 -16.562 -13.422 1 98.31 74 ARG A N 1
ATOM 589 C CA . ARG A 1 74 ? 7.414 -16.891 -14.727 1 98.31 74 ARG A CA 1
ATOM 590 C C . ARG A 1 74 ? 8.062 -15.664 -15.367 1 98.31 74 ARG A C 1
ATOM 592 O O . ARG A 1 74 ? 9.141 -15.758 -15.953 1 98.31 74 ARG A O 1
ATOM 599 N N . SER A 1 75 ? 7.375 -14.539 -15.289 1 98.38 75 SER A N 1
ATOM 600 C CA . SER A 1 75 ? 7.906 -13.297 -15.844 1 98.38 75 SER A CA 1
ATOM 601 C C . SER A 1 75 ? 9.227 -12.914 -15.18 1 98.38 75 SER A C 1
ATOM 603 O O . SER A 1 75 ? 10.148 -12.445 -15.852 1 98.38 75 SER A O 1
ATOM 605 N N . ILE A 1 76 ? 9.352 -13.125 -13.883 1 98.56 76 ILE A N 1
ATOM 606 C CA . ILE A 1 76 ? 10.562 -12.805 -13.133 1 98.56 76 ILE A CA 1
ATOM 607 C C . ILE A 1 76 ? 11.703 -13.703 -13.586 1 98.56 76 ILE A C 1
ATOM 609 O O . ILE A 1 76 ? 12.789 -13.219 -13.922 1 98.56 76 ILE A O 1
ATOM 613 N N . ILE A 1 77 ? 11.43 -14.984 -13.641 1 98.44 77 ILE A N 1
ATOM 614 C CA . ILE A 1 77 ? 12.453 -15.969 -13.961 1 98.44 77 ILE A CA 1
ATOM 615 C C . ILE A 1 77 ? 12.961 -15.742 -15.383 1 98.44 77 ILE A C 1
ATOM 617 O O . ILE A 1 77 ? 14.164 -15.867 -15.648 1 98.44 77 ILE A O 1
ATOM 621 N N . GLU A 1 78 ? 12.055 -15.445 -16.25 1 98.06 78 GLU A N 1
ATOM 622 C CA . GLU A 1 78 ? 12.422 -15.203 -17.641 1 98.06 78 GLU A CA 1
ATOM 623 C C . GLU A 1 78 ? 13.43 -14.062 -17.75 1 98.06 78 GLU A C 1
ATOM 625 O O . GLU A 1 78 ? 14.328 -14.102 -18.594 1 98.06 78 GLU A O 1
ATOM 630 N N . LYS A 1 79 ? 13.375 -13.117 -16.938 1 98 79 LYS A N 1
ATOM 631 C CA . LYS A 1 79 ? 14.234 -11.945 -17.016 1 98 79 LYS A CA 1
ATOM 632 C C . LYS A 1 79 ? 15.586 -12.211 -16.359 1 98 79 LYS A C 1
ATOM 634 O O . LYS A 1 79 ? 16.547 -11.469 -16.578 1 98 79 LYS A O 1
ATOM 639 N N . PHE A 1 80 ? 15.703 -13.227 -15.508 1 98 80 PHE A N 1
ATOM 640 C CA . PHE A 1 80 ? 16.938 -13.539 -14.797 1 98 80 PHE A CA 1
ATOM 641 C C . PHE A 1 80 ? 18.031 -13.953 -15.773 1 98 80 PHE A C 1
ATOM 643 O O . PHE A 1 80 ? 19.219 -13.742 -15.516 1 98 80 PHE A O 1
ATOM 650 N N . SER A 1 81 ? 17.609 -14.523 -16.922 1 96.31 81 SER A N 1
ATOM 651 C CA . SER A 1 81 ? 18.578 -15.016 -17.891 1 96.31 81 SER A CA 1
ATOM 652 C C . SER A 1 81 ? 19.469 -13.883 -18.406 1 96.31 81 SER A C 1
ATOM 654 O O . SER A 1 81 ? 20.594 -14.117 -18.844 1 96.31 81 SER A O 1
ATOM 656 N N . SER A 1 82 ? 19 -12.68 -18.328 1 97.25 82 SER A N 1
ATOM 657 C CA . SER A 1 82 ? 19.734 -11.531 -18.844 1 97.25 82 SER A CA 1
ATOM 658 C C . SER A 1 82 ? 20.516 -10.836 -17.734 1 97.25 82 SER A C 1
ATOM 660 O O . SER A 1 82 ? 21.203 -9.844 -17.984 1 97.25 82 SER A O 1
ATOM 662 N N . CYS A 1 83 ? 20.438 -11.352 -16.531 1 98.38 83 CYS A N 1
ATOM 663 C CA . CYS A 1 83 ? 21.078 -10.719 -15.383 1 98.38 83 CYS A CA 1
ATOM 664 C C . CYS A 1 83 ? 22.469 -11.297 -15.148 1 98.38 83 CYS A C 1
ATOM 666 O O . CYS A 1 83 ? 22.656 -12.508 -15.219 1 98.38 83 CYS A O 1
ATOM 668 N N . LYS A 1 84 ? 23.359 -10.414 -14.812 1 98.19 84 LYS A N 1
ATOM 669 C CA . LYS A 1 84 ? 24.766 -10.82 -14.695 1 98.19 84 LYS A CA 1
ATOM 670 C C . LYS A 1 84 ? 25.141 -11.055 -13.234 1 98.19 84 LYS A C 1
ATOM 672 O O . LYS A 1 84 ? 26.172 -11.664 -12.953 1 98.19 84 LYS A O 1
ATOM 677 N N . ASN A 1 85 ? 24.547 -10.508 -12.336 1 97.94 85 ASN A N 1
ATOM 678 C CA . ASN A 1 85 ? 24.844 -10.625 -10.914 1 97.94 85 ASN A CA 1
ATOM 679 C C . ASN A 1 85 ? 23.594 -10.445 -10.062 1 97.94 85 ASN A C 1
ATOM 681 O O . ASN A 1 85 ? 22.5 -10.281 -10.586 1 97.94 85 ASN A O 1
ATOM 685 N N . GLY A 1 86 ? 23.672 -10.57 -8.781 1 98.31 86 GLY A N 1
ATOM 686 C CA . GLY A 1 86 ? 22.547 -10.508 -7.867 1 98.31 86 GLY A CA 1
ATOM 687 C C . GLY A 1 86 ? 21.844 -9.164 -7.863 1 98.31 86 GLY A C 1
ATOM 688 O O . GLY A 1 86 ? 20.625 -9.094 -7.762 1 98.31 86 GLY A O 1
ATOM 689 N N . PHE A 1 87 ? 22.672 -8.125 -7.992 1 98.25 87 PHE A N 1
ATOM 690 C CA . PHE A 1 87 ? 22.141 -6.773 -8.047 1 98.25 87 PHE A CA 1
ATOM 691 C C . PHE A 1 87 ? 21.172 -6.617 -9.219 1 98.25 87 PHE A C 1
ATOM 693 O O . PHE A 1 87 ? 20.062 -6.121 -9.047 1 98.25 87 PHE A O 1
ATOM 700 N N . GLU A 1 88 ? 21.578 -7.027 -10.375 1 98.38 88 GLU A N 1
ATOM 701 C CA . GLU A 1 88 ? 20.734 -6.93 -11.562 1 98.38 88 GLU A CA 1
ATOM 702 C C . GLU A 1 88 ? 19.469 -7.758 -11.414 1 98.38 88 GLU A C 1
ATOM 704 O O . GLU A 1 88 ? 18.406 -7.375 -11.914 1 98.38 88 GLU A O 1
ATOM 709 N N . LYS A 1 89 ? 19.562 -8.922 -10.758 1 98.75 89 LYS A N 1
ATOM 710 C CA . LYS A 1 89 ? 18.375 -9.75 -10.516 1 98.75 89 LYS A CA 1
ATOM 711 C C . LYS A 1 89 ? 17.359 -9.023 -9.633 1 98.75 89 LYS A C 1
ATOM 713 O O . LYS A 1 89 ? 16.172 -9 -9.938 1 98.75 89 LYS A O 1
ATOM 718 N N . VAL A 1 90 ? 17.844 -8.406 -8.562 1 98.75 90 VAL A N 1
ATOM 719 C CA . VAL A 1 90 ? 16.953 -7.676 -7.652 1 98.75 90 VAL A CA 1
ATOM 720 C C . VAL A 1 90 ? 16.266 -6.535 -8.398 1 98.75 90 VAL A C 1
ATOM 722 O O . VAL A 1 90 ? 15.055 -6.375 -8.312 1 98.75 90 VAL A O 1
ATOM 725 N N . VAL A 1 91 ? 17.047 -5.758 -9.133 1 98.25 91 VAL A N 1
ATOM 726 C CA . VAL A 1 91 ? 16.516 -4.629 -9.891 1 98.25 91 VAL A CA 1
ATOM 727 C C . VAL A 1 91 ? 15.5 -5.129 -10.922 1 98.25 91 VAL A C 1
ATOM 729 O O . VAL A 1 91 ? 14.422 -4.562 -11.07 1 98.25 91 VAL A O 1
ATOM 732 N N . SER A 1 92 ? 15.867 -6.223 -11.609 1 98.44 92 SER A N 1
ATOM 733 C CA . SER A 1 92 ? 14.992 -6.793 -12.633 1 98.44 92 SER A CA 1
ATOM 734 C C . SER A 1 92 ? 13.664 -7.238 -12.031 1 98.44 92 SER A C 1
ATOM 736 O O . SER A 1 92 ? 12.617 -7.133 -12.68 1 98.44 92 SER A O 1
ATOM 738 N N . MET A 1 93 ? 13.648 -7.801 -10.852 1 98.69 93 MET A N 1
ATOM 739 C CA . MET A 1 93 ? 12.414 -8.211 -10.188 1 98.69 93 MET A CA 1
ATOM 740 C C . MET A 1 93 ? 11.492 -7.012 -9.961 1 98.69 93 MET A C 1
ATOM 742 O O . MET A 1 93 ? 10.289 -7.102 -10.18 1 98.69 93 MET A O 1
ATOM 746 N N . GLY A 1 94 ? 12.055 -5.883 -9.469 1 98 94 GLY A N 1
ATOM 747 C CA . GLY A 1 94 ? 11.266 -4.668 -9.328 1 98 94 GLY A CA 1
ATOM 748 C C . GLY A 1 94 ? 10.688 -4.172 -10.641 1 98 94 GLY A C 1
ATOM 749 O O . GLY A 1 94 ? 9.5 -3.838 -10.711 1 98 94 GLY A O 1
ATOM 750 N N . GLU A 1 95 ? 11.516 -4.129 -11.664 1 98.06 95 GLU A N 1
ATOM 751 C CA . GLU A 1 95 ? 11.078 -3.695 -12.984 1 98.06 95 GLU A CA 1
ATOM 752 C C . GLU A 1 95 ? 9.984 -4.609 -13.531 1 98.06 95 GLU A C 1
ATOM 754 O O . GLU A 1 95 ? 9.031 -4.141 -14.156 1 98.06 95 GLU A O 1
ATOM 759 N N . THR A 1 96 ? 10.148 -5.871 -13.32 1 98.38 96 THR A N 1
ATOM 760 C CA . THR A 1 96 ? 9.172 -6.848 -13.773 1 98.38 96 THR A CA 1
ATOM 761 C C . THR A 1 96 ? 7.832 -6.641 -13.062 1 98.38 96 THR A C 1
ATOM 763 O O . THR A 1 96 ? 6.773 -6.719 -13.688 1 98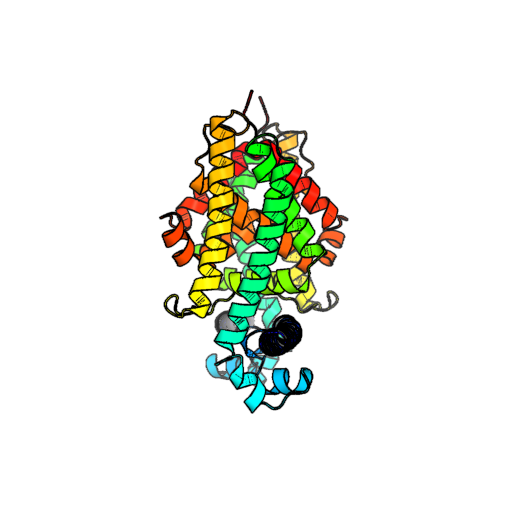.38 96 THR A O 1
ATOM 766 N N . TYR A 1 97 ? 7.883 -6.41 -11.781 1 98 97 TYR A N 1
ATOM 767 C CA . TYR A 1 97 ? 6.652 -6.172 -11.039 1 98 97 TYR A CA 1
ATOM 768 C C . TYR A 1 97 ? 5.91 -4.957 -11.578 1 98 97 TYR A C 1
ATOM 770 O O . TYR A 1 97 ? 4.691 -4.992 -11.758 1 98 97 TYR A O 1
ATOM 778 N N . VAL A 1 98 ? 6.648 -3.887 -11.875 1 97.25 98 VAL A N 1
ATOM 779 C CA . VAL A 1 98 ? 6.059 -2.678 -12.438 1 97.25 98 VAL A CA 1
ATOM 780 C C . VAL A 1 98 ? 5.438 -2.988 -13.797 1 97.25 98 VAL A C 1
ATOM 782 O O . VAL A 1 98 ? 4.27 -2.668 -14.039 1 97.25 98 VAL A O 1
ATOM 785 N N . SER A 1 99 ? 6.18 -3.627 -14.688 1 97.44 99 SER A N 1
ATOM 786 C CA . SER A 1 99 ? 5.672 -3.945 -16.016 1 97.44 99 SER A CA 1
ATOM 787 C C . SER A 1 99 ? 4.461 -4.871 -15.945 1 97.44 99 SER A C 1
ATOM 789 O O . SER A 1 99 ? 3.516 -4.727 -16.719 1 97.44 99 SER A O 1
ATOM 791 N N . PHE A 1 100 ? 4.527 -5.816 -15.016 1 97.62 100 PHE A N 1
ATOM 792 C CA . PHE A 1 100 ? 3.434 -6.754 -14.805 1 97.62 100 PHE A CA 1
ATOM 793 C C . PHE A 1 100 ? 2.154 -6.023 -14.414 1 97.62 100 PHE A C 1
ATOM 795 O O . PHE A 1 100 ? 1.072 -6.344 -14.914 1 97.62 100 PHE A O 1
ATOM 802 N N . SER A 1 101 ? 2.273 -5.055 -13.531 1 96.38 101 SER A N 1
ATOM 803 C CA . SER A 1 101 ? 1.121 -4.289 -13.062 1 96.38 101 SER A CA 1
ATOM 804 C C . SER A 1 101 ? 0.463 -3.521 -14.203 1 96.38 101 SER A C 1
ATOM 806 O O . SER A 1 101 ? -0.727 -3.207 -14.141 1 96.38 101 SER A O 1
ATOM 808 N N . LEU A 1 102 ? 1.216 -3.172 -15.25 1 95.19 102 LEU A N 1
ATOM 809 C CA . LEU A 1 102 ? 0.723 -2.393 -16.375 1 95.19 102 LEU A CA 1
ATOM 810 C C . LEU A 1 102 ? 0.211 -3.309 -17.484 1 95.19 102 LEU A C 1
ATOM 812 O O . LEU A 1 102 ? -0.786 -2.998 -18.141 1 95.19 102 LEU A O 1
ATOM 816 N N . GLU A 1 103 ? 0.836 -4.422 -17.688 1 96.44 103 GLU A N 1
ATOM 817 C CA . GLU A 1 103 ? 0.566 -5.297 -18.812 1 96.44 103 GLU A CA 1
ATOM 818 C C . GLU A 1 103 ? -0.47 -6.359 -18.469 1 96.44 103 GLU A C 1
ATOM 820 O O . GLU A 1 103 ? -1.214 -6.82 -19.328 1 96.44 103 GLU A O 1
ATOM 825 N N . TYR A 1 104 ? -0.475 -6.77 -17.219 1 96.38 104 TYR A N 1
ATOM 826 C CA . TYR A 1 104 ? -1.396 -7.781 -16.719 1 96.38 104 TYR A CA 1
ATOM 827 C C . TYR A 1 104 ? -2.266 -7.223 -15.594 1 96.38 104 TYR A C 1
ATOM 829 O O . TYR A 1 104 ? -2.277 -7.762 -14.484 1 96.38 104 TYR A O 1
ATOM 837 N N . VAL A 1 105 ? -3.045 -6.316 -15.977 1 94.31 105 VAL A N 1
ATOM 838 C CA . VAL A 1 105 ? -3.74 -5.457 -15.023 1 94.31 105 VAL A CA 1
ATOM 839 C C . VAL A 1 105 ? -4.645 -6.305 -14.133 1 94.31 105 VAL A C 1
ATOM 841 O O . VAL A 1 105 ? -4.641 -6.148 -12.906 1 94.31 105 VAL A O 1
ATOM 844 N N . ASP A 1 106 ? -5.363 -7.258 -14.688 1 94.81 106 ASP A N 1
ATOM 845 C CA . ASP A 1 106 ? -6.289 -8.078 -13.914 1 94.81 106 ASP A CA 1
ATOM 846 C C . ASP A 1 106 ? -5.535 -8.992 -12.953 1 94.81 106 ASP A C 1
ATOM 848 O O . ASP A 1 106 ? -5.93 -9.148 -11.797 1 94.81 106 ASP A O 1
ATOM 852 N N . TYR A 1 107 ? -4.461 -9.617 -13.453 1 96.94 107 TYR A N 1
ATOM 853 C CA . TYR A 1 107 ? -3.65 -10.477 -12.602 1 96.94 107 TYR A CA 1
ATOM 854 C C . TYR A 1 107 ? -3.057 -9.68 -11.438 1 96.94 107 TYR A C 1
ATOM 856 O O . TYR A 1 107 ? -3.08 -10.133 -10.297 1 96.94 107 TYR A O 1
ATOM 864 N N . TYR A 1 108 ? -2.588 -8.523 -11.766 1 96.5 108 TYR A N 1
ATOM 865 C CA . TYR A 1 108 ? -2.006 -7.684 -10.727 1 96.5 108 TYR A CA 1
ATOM 866 C C . TYR A 1 108 ? -3.045 -7.32 -9.672 1 96.5 108 TYR A C 1
ATOM 868 O O . TYR A 1 108 ? -2.781 -7.422 -8.477 1 96.5 108 TYR A O 1
ATOM 876 N N . LYS A 1 109 ? -4.156 -6.898 -10.125 1 93.94 109 LYS A N 1
ATOM 877 C CA . LYS A 1 109 ? -5.211 -6.512 -9.195 1 93.94 109 LYS A CA 1
ATOM 878 C C . LYS A 1 109 ? -5.629 -7.684 -8.312 1 93.94 109 LYS A C 1
ATOM 880 O O . LYS A 1 109 ? -5.91 -7.508 -7.129 1 93.94 109 LYS A O 1
ATOM 885 N N . LEU A 1 110 ? -5.691 -8.844 -8.867 1 94.81 110 LEU A N 1
ATOM 886 C CA . LEU A 1 110 ? -6.012 -10.039 -8.094 1 94.81 110 LEU A CA 1
ATOM 887 C C . LEU A 1 110 ? -4.965 -10.273 -7.004 1 94.81 110 LEU A C 1
ATOM 889 O O . LEU A 1 110 ? -5.312 -10.555 -5.855 1 94.81 110 LEU A O 1
ATOM 893 N N . ILE A 1 111 ? -3.705 -10.141 -7.355 1 94.88 111 ILE A N 1
ATOM 894 C CA . ILE A 1 111 ? -2.605 -10.328 -6.418 1 94.88 111 ILE A CA 1
ATOM 895 C C . ILE A 1 111 ? -2.676 -9.273 -5.316 1 94.88 111 ILE A C 1
ATOM 897 O O . ILE A 1 111 ? -2.564 -9.602 -4.133 1 94.88 111 ILE A O 1
ATOM 901 N N . LEU A 1 112 ? -2.85 -8.062 -5.742 1 91 112 LEU A N 1
ATOM 902 C CA . LEU A 1 112 ? -2.916 -6.957 -4.793 1 91 112 LEU A CA 1
ATOM 903 C C . LEU A 1 112 ? -4.062 -7.16 -3.807 1 91 112 LEU A C 1
ATOM 905 O O . LEU A 1 112 ? -3.891 -6.973 -2.6 1 91 112 LEU A O 1
ATOM 909 N N . ASN A 1 113 ? -5.223 -7.492 -4.359 1 88.94 113 ASN A N 1
ATOM 910 C CA . ASN A 1 113 ? -6.391 -7.707 -3.508 1 88.94 113 ASN A CA 1
ATOM 911 C C . ASN A 1 113 ? -6.148 -8.828 -2.502 1 88.94 113 ASN A C 1
ATOM 913 O O . ASN A 1 113 ? -6.539 -8.719 -1.337 1 88.94 113 ASN A O 1
ATOM 917 N N . TYR A 1 114 ? -5.539 -9.836 -2.967 1 87.88 114 TYR A N 1
ATOM 918 C CA . TYR A 1 114 ? -5.188 -10.961 -2.105 1 87.88 114 TYR A CA 1
ATOM 919 C C . TYR A 1 114 ? -4.23 -10.523 -1.002 1 87.88 114 TYR A C 1
ATOM 921 O O . TYR A 1 114 ? -4.371 -10.938 0.151 1 87.88 114 TYR A O 1
ATOM 929 N N . GLU A 1 115 ? -3.285 -9.641 -1.3 1 85.56 115 GLU A N 1
ATOM 930 C CA . GLU A 1 115 ? -2.266 -9.188 -0.356 1 85.56 115 GLU A CA 1
ATOM 931 C C . GLU A 1 115 ? -2.84 -8.188 0.644 1 85.56 115 GLU A C 1
ATOM 933 O O . GLU A 1 115 ? -2.268 -7.977 1.715 1 85.56 115 GLU A O 1
ATOM 938 N N . THR A 1 116 ? -3.896 -7.578 0.274 1 78.44 116 THR A N 1
ATOM 939 C CA . THR A 1 116 ? -4.422 -6.512 1.117 1 78.44 116 THR A CA 1
ATOM 940 C C . THR A 1 116 ? -5.734 -6.934 1.771 1 78.44 116 THR A C 1
ATOM 942 O O . THR A 1 116 ? -6.398 -6.125 2.422 1 78.44 116 THR A O 1
ATOM 945 N N . LEU A 1 117 ? -6.09 -8.164 1.449 1 70.94 117 LEU A N 1
ATOM 946 C CA . LEU A 1 117 ? -7.305 -8.664 2.084 1 70.94 117 LEU A CA 1
ATOM 947 C C . LEU A 1 117 ? -7.117 -8.781 3.594 1 70.94 117 LEU A C 1
ATOM 949 O O . LEU A 1 117 ? -6.074 -9.242 4.062 1 70.94 117 LEU A O 1
ATOM 953 N N . GLU A 1 118 ? -8.039 -8.305 4.25 1 60.62 118 GLU A N 1
ATOM 954 C CA . GLU A 1 118 ? -8.039 -8.383 5.707 1 60.62 118 GLU A CA 1
ATOM 955 C C . GLU A 1 118 ? -8.539 -9.742 6.184 1 60.62 118 GLU A C 1
ATOM 957 O O . GLU A 1 118 ? -8.227 -10.172 7.297 1 60.62 118 GLU A O 1
ATOM 962 N N . VAL A 1 119 ? -9.195 -10.406 5.316 1 60.06 119 VAL A N 1
ATOM 963 C CA . VAL A 1 119 ? -9.789 -11.672 5.734 1 60.06 119 VAL A CA 1
ATOM 964 C C . VAL A 1 119 ? -8.703 -12.742 5.848 1 60.06 119 VAL A C 1
ATOM 966 O O . VAL A 1 119 ? -7.922 -12.945 4.91 1 60.06 119 VAL A O 1
ATOM 969 N N . ARG A 1 120 ? -8.562 -13.133 7.09 1 63.28 120 ARG A N 1
ATOM 970 C CA . ARG A 1 120 ? -7.613 -14.203 7.355 1 63.28 120 ARG A CA 1
ATOM 971 C C . ARG A 1 120 ? -8.18 -15.555 6.922 1 63.28 120 ARG A C 1
ATOM 973 O O . ARG A 1 120 ? -9.234 -15.977 7.398 1 63.28 120 ARG A O 1
ATOM 980 N N . PHE A 1 121 ? -7.598 -15.875 5.82 1 68.81 121 PHE A N 1
ATOM 981 C CA . PHE A 1 121 ? -7.988 -17.219 5.391 1 68.81 121 PHE A CA 1
ATOM 982 C C . PHE A 1 121 ? -7.176 -18.281 6.117 1 68.81 121 PHE A C 1
ATOM 984 O O . PHE A 1 121 ? -6.051 -18.016 6.555 1 68.81 121 PHE A O 1
ATOM 991 N N . ASP A 1 122 ? -7.848 -19.266 6.48 1 70.62 122 ASP A N 1
ATOM 992 C CA . ASP A 1 122 ? -7.203 -20.391 7.129 1 70.62 122 ASP A CA 1
ATOM 993 C C . ASP A 1 122 ? -6.047 -20.938 6.285 1 70.62 122 ASP A C 1
ATOM 995 O O . ASP A 1 122 ? -6.262 -21.438 5.18 1 70.62 122 ASP A O 1
ATOM 999 N N . ASP A 1 123 ? -4.867 -20.734 6.785 1 69.56 123 ASP A N 1
ATOM 1000 C CA . ASP A 1 123 ? -3.686 -21.156 6.039 1 69.56 123 ASP A CA 1
ATOM 1001 C C . ASP A 1 123 ? -3.637 -22.672 5.898 1 69.56 123 ASP A C 1
ATOM 1003 O O . ASP A 1 123 ? -2.785 -23.203 5.184 1 69.56 123 ASP A O 1
ATOM 1007 N N . LYS A 1 124 ? -4.637 -23.359 6.492 1 76.69 124 LYS A N 1
ATOM 1008 C CA . LYS A 1 124 ? -4.699 -24.812 6.363 1 76.69 124 LYS A CA 1
ATOM 1009 C C . LYS A 1 124 ? -5.539 -25.219 5.16 1 76.69 124 LYS A C 1
ATOM 1011 O O . LYS A 1 124 ? -5.477 -26.375 4.711 1 76.69 124 LYS A O 1
ATOM 1016 N N . ASP A 1 125 ? -6.246 -24.203 4.684 1 83.25 125 ASP A N 1
ATOM 1017 C CA . ASP A 1 125 ? -6.984 -24.453 3.449 1 83.25 125 ASP A CA 1
ATOM 1018 C C . ASP A 1 125 ? -6.031 -24.672 2.277 1 83.25 125 ASP A C 1
ATOM 1020 O O . ASP A 1 125 ? -5.18 -23.828 1.991 1 83.25 125 ASP A O 1
ATOM 1024 N N . PRO A 1 126 ? -6.141 -25.812 1.645 1 85.69 126 PRO A N 1
ATOM 1025 C CA . PRO A 1 126 ? -5.168 -26.188 0.613 1 85.69 126 PRO A CA 1
ATOM 1026 C C . PRO A 1 126 ? -5.102 -25.172 -0.526 1 85.69 126 PRO A C 1
ATOM 1028 O O . PRO A 1 126 ? -4.047 -25 -1.143 1 85.69 126 PRO A O 1
ATOM 1031 N N . HIS A 1 127 ? -6.211 -24.578 -0.799 1 82.31 127 HIS A N 1
ATOM 1032 C CA . HIS A 1 127 ? -6.215 -23.594 -1.878 1 82.31 127 HIS A CA 1
ATOM 1033 C C . HIS A 1 127 ? -5.504 -22.312 -1.459 1 82.31 127 HIS A C 1
ATOM 1035 O O . HIS A 1 127 ? -4.758 -21.734 -2.246 1 82.31 127 HIS A O 1
ATOM 1041 N N . VAL A 1 128 ? -5.73 -21.984 -0.235 1 86.75 128 VAL A N 1
ATOM 1042 C CA . VAL A 1 128 ? -5.07 -20.797 0.323 1 86.75 128 VAL A CA 1
ATOM 1043 C C . VAL A 1 128 ? -3.566 -21.062 0.426 1 86.75 128 VAL A C 1
ATOM 1045 O O . VAL A 1 128 ? -2.76 -20.203 0.062 1 86.75 128 VAL A O 1
ATOM 1048 N N . LYS A 1 129 ? -3.277 -22.219 0.713 1 90 129 LYS A N 1
ATOM 1049 C CA . LYS A 1 129 ? -1.89 -22.625 0.928 1 90 129 LYS A CA 1
ATOM 1050 C C . LYS A 1 129 ? -1.073 -22.484 -0.354 1 90 129 LYS A C 1
ATOM 1052 O O . LYS A 1 129 ? 0.077 -22.047 -0.319 1 90 129 LYS A O 1
ATOM 1057 N N . LYS A 1 130 ? -1.65 -22.844 -1.45 1 90.75 130 LYS A N 1
ATOM 1058 C CA . LYS A 1 130 ? -0.917 -22.812 -2.713 1 90.75 130 LYS A CA 1
ATOM 1059 C C . LYS A 1 130 ? -0.555 -21.375 -3.098 1 90.75 130 LYS A C 1
ATOM 1061 O O . LYS A 1 130 ? 0.547 -21.125 -3.586 1 90.75 130 LYS A O 1
ATOM 1066 N N . ALA A 1 131 ? -1.506 -20.5 -2.91 1 91.12 131 ALA A N 1
ATOM 1067 C CA . ALA A 1 131 ? -1.229 -19.094 -3.188 1 91.12 131 ALA A CA 1
ATOM 1068 C C . ALA A 1 131 ? -0.123 -18.562 -2.279 1 91.12 131 ALA A C 1
ATOM 1070 O O . ALA A 1 131 ? 0.79 -17.875 -2.742 1 91.12 131 ALA A O 1
ATOM 1071 N N . TYR A 1 132 ? -0.16 -18.953 -1.036 1 89.31 132 TYR A N 1
ATOM 1072 C CA . TYR A 1 132 ? 0.852 -18.531 -0.073 1 89.31 132 TYR A CA 1
ATOM 1073 C C . TYR A 1 132 ? 2.223 -19.094 -0.445 1 89.31 132 TYR A C 1
ATOM 1075 O O . TYR A 1 132 ? 3.229 -18.391 -0.354 1 89.31 132 TYR A O 1
ATOM 1083 N N . GLU A 1 133 ? 2.215 -20.297 -0.876 1 92.12 133 GLU A N 1
ATOM 1084 C CA . GLU A 1 133 ? 3.473 -20.938 -1.246 1 92.12 133 GLU A CA 1
ATOM 1085 C C . GLU A 1 133 ? 4.094 -20.266 -2.471 1 92.12 133 GLU A C 1
ATOM 1087 O O . GLU A 1 133 ? 5.316 -20.156 -2.564 1 92.12 133 GLU A O 1
ATOM 1092 N N . LYS A 1 134 ? 3.246 -19.875 -3.393 1 94.5 134 LYS A N 1
ATOM 1093 C CA . LYS A 1 134 ? 3.766 -19.188 -4.57 1 94.5 134 LYS A CA 1
ATOM 1094 C C . LYS A 1 134 ? 4.348 -17.828 -4.195 1 94.5 134 LYS A C 1
ATOM 1096 O O . LYS A 1 134 ? 5.406 -17.438 -4.699 1 94.5 134 LYS A O 1
ATOM 1101 N N . SER A 1 135 ? 3.691 -17.141 -3.34 1 93.88 135 SER A N 1
ATOM 1102 C CA . SER A 1 135 ? 4.219 -15.867 -2.836 1 93.88 135 SER A CA 1
ATOM 1103 C C . SER A 1 135 ? 5.551 -16.078 -2.121 1 93.88 135 SER A C 1
ATOM 1105 O O . SER A 1 135 ? 6.477 -15.273 -2.287 1 93.88 135 SER A O 1
ATOM 1107 N N . GLU A 1 136 ? 5.582 -17.094 -1.379 1 94.38 136 GLU A N 1
ATOM 1108 C CA . GLU A 1 136 ? 6.809 -17.406 -0.645 1 94.38 136 GLU A CA 1
ATOM 1109 C C . GLU A 1 136 ? 7.953 -17.734 -1.596 1 94.38 136 GLU A C 1
ATOM 1111 O O . GLU A 1 136 ? 9.102 -17.375 -1.341 1 94.38 136 GLU A O 1
ATOM 1116 N N . GLU A 1 137 ? 7.625 -18.453 -2.623 1 97.19 137 GLU A N 1
ATOM 1117 C CA . GLU A 1 137 ? 8.633 -18.766 -3.637 1 97.19 137 GLU A CA 1
ATOM 1118 C C . GLU A 1 137 ? 9.219 -17.5 -4.238 1 97.19 137 GLU A C 1
ATOM 1120 O O . GLU A 1 137 ? 10.43 -17.391 -4.418 1 97.19 137 GLU A O 1
ATOM 1125 N N . ILE A 1 138 ? 8.383 -16.594 -4.547 1 97.94 138 ILE A N 1
ATOM 1126 C CA . ILE A 1 138 ? 8.828 -15.328 -5.121 1 97.94 138 ILE A CA 1
ATOM 1127 C C . ILE A 1 138 ? 9.68 -14.57 -4.105 1 97.94 138 ILE A C 1
ATOM 1129 O O . ILE A 1 138 ? 10.727 -14.023 -4.445 1 97.94 138 ILE A O 1
ATOM 1133 N N . PHE A 1 139 ? 9.258 -14.57 -2.879 1 96.94 139 PHE A N 1
ATOM 1134 C CA . PHE A 1 139 ? 10 -13.898 -1.82 1 96.94 139 PHE A CA 1
ATOM 1135 C C . PHE A 1 139 ? 11.375 -14.531 -1.644 1 96.94 139 PHE A C 1
ATOM 1137 O O . PHE A 1 139 ? 12.375 -13.828 -1.487 1 96.94 139 PHE A O 1
ATOM 1144 N N . LYS A 1 140 ? 11.438 -15.82 -1.645 1 97.75 140 LYS A N 1
ATOM 1145 C CA . LYS A 1 140 ? 12.703 -16.531 -1.511 1 97.75 140 LYS A CA 1
ATOM 1146 C C . LYS A 1 140 ? 13.648 -16.203 -2.666 1 97.75 140 LYS A C 1
ATOM 1148 O O . LYS A 1 140 ? 14.859 -16.141 -2.482 1 97.75 140 LYS A O 1
ATOM 1153 N N . LEU A 1 141 ? 13.062 -16.031 -3.836 1 98.38 141 LEU A N 1
ATOM 1154 C CA . LEU A 1 141 ? 13.867 -15.609 -4.977 1 98.38 141 LEU A CA 1
ATOM 1155 C C . LEU A 1 141 ? 14.477 -14.227 -4.734 1 98.38 141 LEU A C 1
ATOM 1157 O O . LEU A 1 141 ? 15.633 -13.984 -5.082 1 98.38 141 LEU A O 1
ATOM 1161 N N . LEU A 1 142 ? 13.742 -13.359 -4.172 1 98.56 142 LEU A N 1
ATOM 1162 C CA . LEU A 1 142 ? 14.242 -12.031 -3.834 1 98.56 142 LEU A CA 1
ATOM 1163 C C . LEU A 1 142 ? 15.383 -12.117 -2.824 1 98.56 142 LEU A C 1
ATOM 1165 O O . LEU A 1 142 ? 16.438 -11.516 -3.016 1 98.56 142 LEU A O 1
ATOM 1169 N N . VAL A 1 143 ? 15.188 -12.891 -1.777 1 98.5 143 VAL A N 1
ATOM 1170 C CA . VAL A 1 143 ? 16.203 -13.07 -0.745 1 98.5 143 VAL A CA 1
ATOM 1171 C C . VAL A 1 143 ? 17.469 -13.648 -1.363 1 98.5 143 VAL A C 1
ATOM 1173 O O . VAL A 1 143 ? 18.578 -13.141 -1.128 1 98.5 143 VAL A O 1
ATOM 1176 N N . SER A 1 144 ? 17.281 -14.68 -2.146 1 98.62 144 SER A N 1
ATOM 1177 C CA . SER A 1 144 ? 18.438 -15.336 -2.744 1 98.62 144 SER A CA 1
ATOM 1178 C C . SER A 1 144 ? 19.156 -14.414 -3.713 1 98.62 144 SER A C 1
ATOM 1180 O O . SER A 1 144 ? 20.375 -14.477 -3.844 1 98.62 144 SER A O 1
ATOM 1182 N N . SER A 1 145 ? 18.406 -13.57 -4.418 1 98.81 145 SER A N 1
ATOM 1183 C CA . SER A 1 145 ? 19.016 -12.594 -5.309 1 98.81 145 SER A CA 1
ATOM 1184 C C . SER A 1 145 ? 19.844 -11.578 -4.531 1 98.81 145 SER A C 1
ATOM 1186 O O . SER A 1 145 ? 20.938 -11.195 -4.957 1 98.81 145 SER A O 1
ATOM 1188 N N . VAL A 1 146 ? 19.359 -11.141 -3.383 1 98.62 146 VAL A N 1
ATOM 1189 C CA . VAL A 1 146 ? 20.109 -10.234 -2.52 1 98.62 146 VAL A CA 1
ATOM 1190 C C . VAL A 1 146 ? 21.375 -10.922 -2.029 1 98.62 146 VAL A C 1
ATOM 1192 O O . VAL A 1 146 ? 22.469 -10.352 -2.084 1 98.62 146 VAL A O 1
ATOM 1195 N N . GLU A 1 147 ? 21.219 -12.156 -1.585 1 98.75 147 GLU A N 1
ATOM 1196 C CA . GLU A 1 147 ? 22.359 -12.93 -1.104 1 98.75 147 GLU A CA 1
ATOM 1197 C C . GLU A 1 147 ? 23.422 -13.086 -2.193 1 98.75 147 GLU A C 1
ATOM 1199 O O . GLU A 1 147 ? 24.625 -12.961 -1.926 1 98.75 147 GLU A O 1
ATOM 1204 N N . GLU A 1 148 ? 22.969 -13.398 -3.355 1 98.62 148 GLU A N 1
ATOM 1205 C CA . GLU A 1 148 ? 23.875 -13.5 -4.496 1 98.62 148 GLU A CA 1
ATOM 1206 C C . GLU A 1 148 ? 24.609 -12.18 -4.734 1 98.62 148 GLU A C 1
ATOM 1208 O O . GLU A 1 148 ? 25.812 -12.172 -4.977 1 98.62 148 GLU A O 1
ATOM 1213 N N . GLY A 1 149 ? 23.875 -11.078 -4.715 1 98.44 149 GLY A N 1
ATOM 1214 C CA . GLY A 1 149 ? 24.484 -9.766 -4.898 1 98.44 149 GLY A CA 1
ATOM 1215 C C . GLY A 1 149 ? 25.516 -9.438 -3.842 1 98.44 149 GLY A C 1
ATOM 1216 O O . GLY A 1 149 ? 26.547 -8.836 -4.145 1 98.44 149 GLY A O 1
ATOM 1217 N N . ILE A 1 150 ? 25.25 -9.812 -2.613 1 98.19 150 ILE A N 1
ATOM 1218 C CA . ILE A 1 150 ? 26.219 -9.609 -1.535 1 98.19 150 ILE A CA 1
ATOM 1219 C C . ILE A 1 150 ? 27.453 -10.469 -1.78 1 98.19 150 ILE A C 1
ATOM 1221 O O . ILE A 1 150 ? 28.578 -9.984 -1.686 1 98.19 150 ILE A O 1
ATOM 1225 N N . LYS A 1 151 ? 27.234 -11.688 -2.139 1 98.12 151 LYS A N 1
ATOM 1226 C CA . LYS A 1 151 ? 28.328 -12.625 -2.385 1 98.12 151 LYS A CA 1
ATOM 1227 C C . LYS A 1 151 ? 29.188 -12.172 -3.559 1 98.12 151 LYS A C 1
ATOM 1229 O O . LYS A 1 151 ? 30.422 -12.258 -3.504 1 98.12 151 LYS A O 1
ATOM 1234 N N . ASP A 1 152 ? 28.594 -11.656 -4.641 1 97.81 152 ASP A N 1
ATOM 1235 C CA . ASP A 1 152 ? 29.344 -11.305 -5.836 1 97.81 152 ASP A CA 1
ATOM 1236 C C . ASP A 1 152 ? 29.828 -9.852 -5.77 1 97.81 152 ASP A C 1
ATOM 1238 O O . ASP A 1 152 ? 30.469 -9.367 -6.703 1 97.81 152 ASP A O 1
ATOM 1242 N N . GLY A 1 153 ? 29.484 -9.141 -4.715 1 97.5 153 GLY A N 1
ATOM 1243 C CA . GLY A 1 153 ? 30.016 -7.812 -4.449 1 97.5 153 GLY A CA 1
ATOM 1244 C C . GLY A 1 153 ? 29.188 -6.711 -5.086 1 97.5 153 GLY A C 1
ATOM 1245 O O . GLY A 1 153 ? 29.516 -5.527 -4.941 1 97.5 153 GLY A O 1
ATOM 1246 N N . SER A 1 154 ? 28.062 -7.047 -5.742 1 97.31 154 SER A N 1
ATOM 1247 C CA . SER A 1 154 ? 27.266 -6.055 -6.453 1 97.31 154 SER A CA 1
ATOM 1248 C C . SER A 1 154 ? 26.281 -5.363 -5.52 1 97.31 154 SER A C 1
ATOM 1250 O O . SER A 1 154 ? 25.70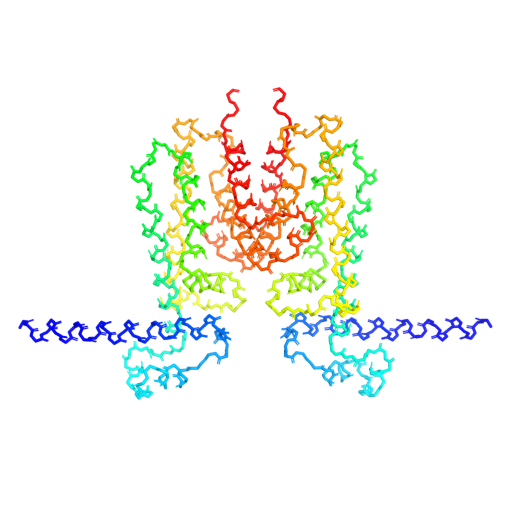3 -4.328 -5.863 1 97.31 154 SER A O 1
ATOM 1252 N N . ILE A 1 155 ? 26.031 -5.895 -4.359 1 97.75 155 ILE A N 1
ATOM 1253 C CA . ILE A 1 155 ? 25.172 -5.301 -3.34 1 97.75 155 ILE A CA 1
ATOM 1254 C C . ILE A 1 155 ? 25.969 -5.086 -2.057 1 97.75 155 ILE A C 1
ATOM 1256 O O . ILE A 1 155 ? 26.828 -5.902 -1.701 1 97.75 155 ILE A O 1
ATOM 1260 N N . ASP A 1 156 ? 25.75 -3.961 -1.389 1 96.88 156 ASP A N 1
ATOM 1261 C CA . ASP A 1 156 ? 26.406 -3.611 -0.138 1 96.88 156 ASP A CA 1
ATOM 1262 C C . ASP A 1 156 ? 26.344 -4.762 0.865 1 96.88 156 ASP A C 1
ATOM 1264 O O . ASP A 1 156 ? 25.25 -5.203 1.228 1 96.88 156 ASP A O 1
ATOM 1268 N N . GLU A 1 157 ? 27.438 -5.184 1.397 1 96.62 157 GLU A N 1
ATOM 1269 C CA . GLU A 1 157 ? 27.547 -6.359 2.256 1 96.62 157 GLU A CA 1
ATOM 1270 C C . GLU A 1 157 ? 26.969 -6.078 3.645 1 96.62 157 GLU A C 1
ATOM 1272 O O . GLU A 1 157 ? 26.75 -7 4.43 1 96.62 157 GLU A O 1
ATOM 1277 N N . ARG A 1 158 ? 26.766 -4.871 3.961 1 95.44 158 ARG A N 1
ATOM 1278 C CA . ARG A 1 158 ? 26.25 -4.496 5.273 1 95.44 158 ARG A CA 1
ATOM 1279 C C . ARG A 1 158 ? 24.75 -4.738 5.352 1 95.44 158 ARG A C 1
ATOM 1281 O O . ARG A 1 158 ? 24.172 -4.723 6.438 1 95.44 158 ARG A O 1
ATOM 1288 N N . LEU A 1 159 ? 24.125 -4.945 4.223 1 97.25 159 LEU A N 1
ATOM 1289 C CA . LEU A 1 159 ? 22.688 -5.164 4.203 1 97.25 159 LEU A CA 1
ATOM 1290 C C . LEU A 1 159 ? 22.344 -6.582 4.641 1 97.25 159 LEU A C 1
ATOM 1292 O O . LEU A 1 159 ? 23.062 -7.531 4.305 1 97.25 159 LEU A O 1
ATOM 1296 N N . GLU A 1 160 ? 21.281 -6.668 5.406 1 96.94 160 GLU A N 1
ATOM 1297 C CA . GLU A 1 160 ? 20.766 -7.969 5.832 1 96.94 160 GLU A CA 1
ATOM 1298 C C . GLU A 1 160 ? 19.781 -8.531 4.812 1 96.94 160 GLU A C 1
ATOM 1300 O O . GLU A 1 160 ? 18.703 -7.98 4.629 1 96.94 160 GLU A O 1
ATOM 1305 N N . PRO A 1 161 ? 20.078 -9.648 4.215 1 97.81 161 PRO A N 1
ATOM 1306 C CA . PRO A 1 161 ? 19.344 -10.109 3.039 1 97.81 161 PRO A CA 1
ATOM 1307 C C . PRO A 1 161 ? 17.844 -10.25 3.299 1 97.81 161 PRO A C 1
ATOM 1309 O O . PRO A 1 161 ? 17.031 -9.75 2.518 1 97.81 161 PRO A O 1
ATOM 1312 N N . ILE A 1 162 ? 17.438 -10.859 4.359 1 97.5 162 ILE A N 1
ATOM 1313 C CA . ILE A 1 162 ? 16.031 -11.094 4.641 1 97.5 162 ILE A CA 1
ATOM 1314 C C . ILE A 1 162 ? 15.328 -9.766 4.934 1 97.5 162 ILE A C 1
ATOM 1316 O O . ILE A 1 162 ? 14.242 -9.5 4.414 1 97.5 162 ILE A O 1
ATOM 1320 N N . LYS A 1 163 ? 15.93 -8.891 5.688 1 96.12 163 LYS A N 1
ATOM 1321 C CA . LYS A 1 163 ? 15.32 -7.613 6.059 1 96.12 163 LYS A CA 1
ATOM 1322 C C . LYS A 1 163 ? 15.188 -6.695 4.848 1 96.12 163 LYS A C 1
ATOM 1324 O O . LYS A 1 163 ? 14.141 -6.078 4.645 1 96.12 163 LYS A O 1
ATOM 1329 N N . ILE A 1 164 ? 16.25 -6.652 4.059 1 97.19 164 ILE A N 1
ATOM 1330 C CA . ILE A 1 164 ? 16.172 -5.758 2.906 1 97.19 164 ILE A CA 1
ATOM 1331 C C . ILE A 1 164 ? 15.164 -6.297 1.899 1 97.19 164 ILE A C 1
ATOM 1333 O O . ILE A 1 164 ? 14.461 -5.523 1.241 1 97.19 164 ILE A O 1
ATOM 1337 N N . ALA A 1 165 ? 15.062 -7.629 1.812 1 97.12 165 ALA A N 1
ATOM 1338 C CA . ALA A 1 165 ? 14.055 -8.219 0.928 1 97.12 165 ALA A CA 1
ATOM 1339 C C . ALA A 1 165 ? 12.648 -7.832 1.373 1 97.12 165 ALA A C 1
ATOM 1341 O O . ALA A 1 165 ? 11.797 -7.516 0.542 1 97.12 165 ALA A O 1
ATOM 1342 N N . MET A 1 166 ? 12.375 -7.852 2.656 1 95.44 166 MET A N 1
ATOM 1343 C CA . MET A 1 166 ? 11.07 -7.449 3.184 1 95.44 166 MET A CA 1
ATOM 1344 C C . MET A 1 166 ? 10.789 -5.98 2.883 1 95.44 166 MET A C 1
ATOM 1346 O O . MET A 1 166 ? 9.68 -5.621 2.498 1 95.44 166 MET A O 1
ATOM 1350 N N . VAL A 1 167 ? 11.797 -5.188 3.068 1 95.56 167 VAL A N 1
ATOM 1351 C CA . VAL A 1 167 ? 11.672 -3.76 2.799 1 95.56 167 VAL A CA 1
ATOM 1352 C C . VAL A 1 167 ? 11.359 -3.539 1.319 1 95.56 167 VAL A C 1
ATOM 1354 O O . VAL A 1 167 ? 10.406 -2.842 0.976 1 95.56 167 VAL A O 1
ATOM 1357 N N . LEU A 1 168 ? 12.133 -4.164 0.44 1 96.94 168 LEU A N 1
ATOM 1358 C CA . LEU A 1 168 ? 11.953 -4.004 -0.999 1 96.94 168 LEU A CA 1
ATOM 1359 C C . LEU A 1 168 ? 10.57 -4.484 -1.432 1 96.94 168 LEU A C 1
ATOM 1361 O O . LEU A 1 168 ? 9.914 -3.846 -2.258 1 96.94 168 LEU A O 1
ATOM 1365 N N . TRP A 1 169 ? 10.133 -5.602 -0.879 1 95.31 169 TRP A N 1
ATOM 1366 C CA . TRP A 1 169 ? 8.82 -6.164 -1.185 1 95.31 169 TRP A CA 1
ATOM 1367 C C . TRP A 1 169 ? 7.711 -5.18 -0.834 1 95.31 169 TRP A C 1
ATOM 1369 O O . TRP A 1 169 ? 6.852 -4.883 -1.665 1 95.31 169 TRP A O 1
ATOM 1379 N N . SER A 1 170 ? 7.738 -4.668 0.355 1 93.69 170 SER A N 1
ATOM 1380 C CA . SER A 1 170 ? 6.715 -3.752 0.84 1 93.69 170 SER A CA 1
ATOM 1381 C C . SER A 1 170 ? 6.742 -2.434 0.073 1 93.69 170 SER A C 1
ATOM 1383 O O . SER A 1 170 ? 5.695 -1.875 -0.253 1 93.69 170 SER A O 1
ATOM 1385 N N . GLU A 1 171 ? 7.934 -1.959 -0.232 1 94.62 171 GLU A N 1
ATOM 1386 C CA . GLU A 1 171 ? 8.086 -0.689 -0.935 1 94.62 171 GLU A CA 1
ATOM 1387 C C . GLU A 1 171 ? 7.48 -0.755 -2.334 1 94.62 171 GLU A C 1
ATOM 1389 O O . GLU A 1 171 ? 6.734 0.14 -2.736 1 94.62 171 GLU A O 1
ATOM 1394 N N . ILE A 1 172 ? 7.84 -1.779 -3.055 1 95.94 172 ILE A N 1
ATOM 1395 C CA . ILE A 1 172 ? 7.434 -1.839 -4.457 1 95.94 172 ILE A CA 1
ATOM 1396 C C . ILE A 1 172 ? 5.922 -2.037 -4.547 1 95.94 172 ILE A C 1
ATOM 1398 O O . ILE A 1 172 ? 5.273 -1.486 -5.441 1 95.94 172 ILE A O 1
ATOM 1402 N N . THR A 1 173 ? 5.398 -2.855 -3.65 1 93.19 173 THR A N 1
ATOM 1403 C CA . THR A 1 173 ? 3.953 -3.059 -3.623 1 93.19 173 THR A CA 1
ATOM 1404 C C . THR A 1 173 ? 3.229 -1.748 -3.324 1 93.19 173 THR A C 1
ATOM 1406 O O . THR A 1 173 ? 2.281 -1.383 -4.023 1 93.19 173 THR A O 1
ATOM 1409 N N . GLY A 1 174 ? 3.729 -1.032 -2.299 1 92.12 174 GLY A N 1
ATOM 1410 C CA . GLY A 1 174 ? 3.145 0.254 -1.952 1 92.12 174 GLY A CA 1
ATOM 1411 C C . GLY A 1 174 ? 3.283 1.288 -3.053 1 92.12 174 GLY A C 1
ATOM 1412 O O . GLY A 1 174 ? 2.348 2.043 -3.324 1 92.12 174 GLY A O 1
ATOM 1413 N N . MET A 1 175 ? 4.383 1.321 -3.68 1 93.19 175 MET A N 1
ATOM 1414 C CA . MET A 1 175 ? 4.676 2.289 -4.734 1 93.19 175 MET A CA 1
ATOM 1415 C C . MET A 1 175 ? 3.76 2.082 -5.934 1 93.19 175 MET A C 1
ATOM 1417 O O . MET A 1 175 ? 3.152 3.035 -6.426 1 93.19 175 MET A O 1
ATOM 1421 N N . VAL A 1 176 ? 3.635 0.877 -6.352 1 93.75 176 VAL A N 1
ATOM 1422 C CA . VAL A 1 176 ? 2.828 0.586 -7.535 1 93.75 176 VAL A CA 1
ATOM 1423 C C . VAL A 1 176 ? 1.354 0.829 -7.227 1 93.75 176 VAL A C 1
ATOM 1425 O O . VAL A 1 176 ? 0.635 1.429 -8.031 1 93.75 176 VAL A O 1
ATOM 1428 N N . GLN A 1 177 ? 0.92 0.412 -6.09 1 91.75 177 GLN A N 1
ATOM 1429 C CA . GLN A 1 177 ? -0.464 0.629 -5.684 1 91.75 177 GLN A CA 1
ATOM 1430 C C . GLN A 1 177 ? -0.787 2.119 -5.602 1 91.75 177 GLN A C 1
ATOM 1432 O O . GLN A 1 177 ? -1.771 2.578 -6.184 1 91.75 177 GLN A O 1
ATOM 1437 N N . GLN A 1 178 ? 0.042 2.893 -4.926 1 91.06 178 GLN A N 1
ATOM 1438 C CA . GLN A 1 178 ? -0.205 4.316 -4.719 1 91.06 178 GLN A CA 1
ATOM 1439 C C . GLN A 1 178 ? -0.164 5.078 -6.039 1 91.06 178 GLN A C 1
ATOM 1441 O O . GLN A 1 178 ? -1.037 5.906 -6.312 1 91.06 178 GLN A O 1
ATOM 1446 N N . ALA A 1 179 ? 0.827 4.777 -6.828 1 87.88 179 ALA A N 1
ATOM 1447 C CA . ALA A 1 179 ? 0.963 5.484 -8.102 1 87.88 179 ALA A CA 1
ATOM 1448 C C . ALA A 1 179 ? -0.226 5.199 -9.016 1 87.88 179 ALA A C 1
ATOM 1450 O O . ALA A 1 179 ? -0.644 6.066 -9.781 1 87.88 179 ALA A O 1
ATOM 1451 N N . SER A 1 180 ? -0.765 4.016 -8.883 1 85 180 SER A N 1
ATOM 1452 C CA . SER A 1 180 ? -1.915 3.654 -9.703 1 85 180 SER A CA 1
ATOM 1453 C C . SER A 1 180 ? -3.195 4.289 -9.172 1 85 180 SER A C 1
ATOM 1455 O O . SER A 1 180 ? -4.016 4.785 -9.945 1 85 180 SER A O 1
ATOM 1457 N N . LEU A 1 181 ? -3.383 4.328 -7.922 1 85.81 181 LEU A N 1
ATOM 1458 C CA . LEU A 1 181 ? -4.633 4.766 -7.312 1 85.81 181 LEU A CA 1
ATOM 1459 C C . LEU A 1 181 ? -4.688 6.285 -7.211 1 85.81 181 LEU A C 1
ATOM 1461 O O . LEU A 1 181 ? -5.77 6.875 -7.203 1 85.81 181 LEU A O 1
ATOM 1465 N N . ARG A 1 182 ? -3.512 6.879 -7.133 1 87.94 182 ARG A N 1
ATOM 1466 C CA . ARG A 1 182 ? -3.477 8.312 -6.852 1 87.94 182 ARG A CA 1
ATOM 1467 C C . ARG A 1 182 ? -2.857 9.078 -8.016 1 87.94 182 ARG A C 1
ATOM 1469 O O . ARG A 1 182 ? -2.223 10.117 -7.809 1 87.94 182 ARG A O 1
ATOM 1476 N N . GLU A 1 183 ? -2.986 8.547 -9.141 1 87.81 183 GLU A N 1
ATOM 1477 C CA . GLU A 1 183 ? -2.385 9.133 -10.336 1 87.81 183 GLU A CA 1
ATOM 1478 C C . GLU A 1 183 ? -2.818 10.586 -10.516 1 87.81 183 GLU A C 1
ATOM 1480 O O . GLU A 1 183 ? -1.988 11.461 -10.781 1 87.81 183 GLU A O 1
ATOM 1485 N N . THR A 1 184 ? -4.094 10.914 -10.383 1 84.5 184 THR A N 1
ATOM 1486 C CA . THR A 1 184 ? -4.621 12.25 -10.609 1 84.5 184 THR A CA 1
ATOM 1487 C C . THR A 1 184 ? -4.074 13.227 -9.562 1 84.5 184 THR A C 1
ATOM 1489 O O . THR A 1 184 ? -3.74 14.367 -9.883 1 84.5 184 THR A O 1
ATOM 1492 N N . LEU A 1 185 ? -3.969 12.688 -8.398 1 85.06 185 LEU A N 1
ATOM 1493 C CA . LEU A 1 185 ? -3.463 13.539 -7.328 1 85.06 185 LEU A CA 1
ATOM 1494 C C . LEU A 1 185 ? -1.978 13.828 -7.52 1 85.06 185 LEU A C 1
ATOM 1496 O O . LEU A 1 185 ? -1.533 14.969 -7.336 1 85.06 185 LEU A O 1
ATOM 1500 N N . TYR A 1 186 ? -1.233 12.844 -7.906 1 86.56 186 TYR A N 1
ATOM 1501 C CA . TYR A 1 186 ? 0.2 13.023 -8.117 1 86.56 186 TYR A CA 1
ATOM 1502 C C . TYR A 1 186 ? 0.47 13.961 -9.281 1 86.56 186 TYR A C 1
ATOM 1504 O O . TYR A 1 186 ? 1.4 14.773 -9.234 1 86.56 186 TYR A O 1
ATOM 1512 N N . LYS A 1 187 ? -0.325 13.797 -10.273 1 88.62 187 LYS A N 1
ATOM 1513 C CA . LYS A 1 187 ? -0.218 14.727 -11.391 1 88.62 187 LYS A CA 1
ATOM 1514 C C . LYS A 1 187 ? -0.505 16.156 -10.945 1 88.62 187 LYS A C 1
ATOM 1516 O O . LYS A 1 187 ? 0.196 17.094 -11.344 1 88.62 187 LYS A O 1
ATOM 1521 N N . LYS A 1 188 ? -1.474 16.281 -10.133 1 87.06 188 LYS A N 1
ATOM 1522 C CA . LYS A 1 188 ? -1.853 17.594 -9.641 1 87.06 188 LYS A CA 1
ATOM 1523 C C . LYS A 1 188 ? -0.769 18.188 -8.742 1 87.06 188 LYS A C 1
ATOM 1525 O O . LYS A 1 188 ? -0.405 19.359 -8.875 1 87.06 188 LYS A O 1
ATOM 1530 N N . TRP A 1 189 ? -0.254 17.312 -7.832 1 87.69 189 TRP A N 1
ATOM 1531 C CA . TRP A 1 189 ? 0.693 17.781 -6.828 1 87.69 189 TRP A CA 1
ATOM 1532 C C . TRP A 1 189 ? 2.064 18.031 -7.445 1 87.69 189 TRP A C 1
ATOM 1534 O O . TRP A 1 189 ? 2.758 18.984 -7.07 1 87.69 189 TRP A O 1
ATOM 1544 N N . ALA A 1 190 ? 2.428 17.172 -8.43 1 90.31 190 ALA A N 1
ATOM 1545 C CA . ALA A 1 190 ? 3.84 17.141 -8.797 1 90.31 190 ALA A CA 1
ATOM 1546 C C . ALA A 1 190 ? 4.012 17.188 -10.312 1 90.31 190 ALA A C 1
ATOM 1548 O O . ALA A 1 190 ? 5.133 17.312 -10.812 1 90.31 190 ALA A O 1
ATOM 1549 N N . GLY A 1 191 ? 2.973 17.047 -11.016 1 91.69 191 GLY A N 1
ATOM 1550 C CA . GLY A 1 191 ? 3.047 17.047 -12.469 1 91.69 191 GLY A CA 1
ATOM 1551 C C . GLY A 1 191 ? 3.721 15.805 -13.031 1 91.69 191 GLY A C 1
ATOM 1552 O O . GLY A 1 191 ? 4.32 15.852 -14.109 1 91.69 191 GLY A O 1
ATOM 1553 N N . LEU A 1 192 ? 3.701 14.758 -12.297 1 92.44 192 LEU A N 1
ATOM 1554 C CA . LEU A 1 192 ? 4.395 13.539 -12.727 1 92.44 192 LEU A CA 1
ATOM 1555 C C . LEU A 1 192 ? 3.398 12.445 -13.078 1 92.44 192 LEU A C 1
ATOM 1557 O O . LEU A 1 192 ? 2.363 12.305 -12.43 1 92.44 192 LEU A O 1
ATOM 1561 N N . LYS A 1 193 ? 3.766 11.664 -14.07 1 91.94 193 LYS A N 1
ATOM 1562 C CA . LYS A 1 193 ? 3.055 10.43 -14.398 1 91.94 193 LYS A CA 1
ATOM 1563 C C . LYS A 1 193 ? 3.594 9.258 -13.594 1 91.94 193 LYS A C 1
ATOM 1565 O O . LYS A 1 193 ? 4.754 9.258 -13.18 1 91.94 193 LYS A O 1
ATOM 1570 N N . PRO A 1 194 ? 2.775 8.242 -13.422 1 92.25 194 PRO A N 1
ATOM 1571 C CA . PRO A 1 194 ? 3.207 7.082 -12.633 1 92.25 194 PRO A CA 1
ATOM 1572 C C . PRO A 1 194 ? 4.531 6.5 -13.125 1 92.25 194 PRO A C 1
ATOM 1574 O O . PRO A 1 194 ? 5.398 6.164 -12.312 1 92.25 194 PRO A O 1
ATOM 1577 N N . GLN A 1 195 ? 4.672 6.434 -14.406 1 92.94 195 GLN A N 1
ATOM 1578 C CA . GLN A 1 195 ? 5.879 5.848 -14.969 1 92.94 195 GLN A CA 1
ATOM 1579 C C . GLN A 1 195 ? 7.125 6.594 -14.508 1 92.94 195 GLN A C 1
ATOM 1581 O O . GLN A 1 195 ? 8.172 5.984 -14.273 1 92.94 195 GLN A O 1
ATOM 1586 N N . GLN A 1 196 ? 7.027 7.887 -14.391 1 94.31 196 GLN A N 1
ATOM 1587 C CA . GLN A 1 196 ? 8.156 8.695 -13.945 1 94.31 196 GLN A CA 1
ATOM 1588 C C . GLN A 1 196 ? 8.508 8.398 -12.492 1 94.31 196 GLN A C 1
ATOM 1590 O O . GLN A 1 196 ? 9.68 8.438 -12.109 1 94.31 196 GLN A O 1
ATOM 1595 N N . ILE A 1 197 ? 7.559 8.109 -11.719 1 93.94 197 ILE A N 1
ATOM 1596 C CA . ILE A 1 197 ? 7.762 7.797 -10.305 1 93.94 197 ILE A CA 1
ATOM 1597 C C . ILE A 1 197 ? 8.406 6.418 -10.172 1 93.94 197 ILE A C 1
ATOM 1599 O O . ILE A 1 197 ? 9.344 6.234 -9.398 1 93.94 197 ILE A O 1
ATOM 1603 N N . TYR A 1 198 ? 7.941 5.449 -11.023 1 95.69 198 TYR A N 1
ATOM 1604 C CA . TYR A 1 198 ? 8.508 4.105 -11.023 1 95.69 198 TYR A CA 1
ATOM 1605 C C . TYR A 1 198 ? 9.992 4.145 -11.375 1 95.69 198 TYR A C 1
ATOM 1607 O O . TYR A 1 198 ? 10.812 3.504 -10.711 1 95.69 198 TYR A O 1
ATOM 1615 N N . GLU A 1 199 ? 10.258 4.887 -12.391 1 95.88 199 GLU A N 1
ATOM 1616 C CA . GLU A 1 199 ? 11.641 4.973 -12.867 1 95.88 199 GLU A CA 1
ATOM 1617 C C . GLU A 1 199 ? 12.547 5.582 -11.805 1 95.88 199 GLU A C 1
ATOM 1619 O O . GLU A 1 199 ? 13.664 5.102 -11.586 1 95.88 199 GLU A O 1
ATOM 1624 N N . TYR A 1 200 ? 12.102 6.637 -11.164 1 96.25 200 TYR A N 1
ATOM 1625 C CA . TYR A 1 200 ? 12.906 7.273 -10.125 1 96.25 200 TYR A CA 1
ATOM 1626 C C . TYR A 1 200 ? 13.07 6.352 -8.922 1 96.25 200 TYR A C 1
ATOM 1628 O O . TYR A 1 200 ? 14.133 6.305 -8.305 1 96.25 200 TYR A O 1
ATOM 1636 N N . TYR A 1 201 ? 11.977 5.621 -8.562 1 96.5 201 TYR A N 1
ATOM 1637 C CA . TYR A 1 201 ? 12.055 4.633 -7.496 1 96.5 201 TYR A CA 1
ATOM 1638 C C . TYR A 1 201 ? 13.156 3.615 -7.77 1 96.5 201 TYR A C 1
ATOM 1640 O O . TYR A 1 201 ? 13.961 3.314 -6.891 1 96.5 201 TYR A O 1
ATOM 1648 N N . ILE A 1 202 ? 13.133 3.092 -8.977 1 96.44 202 ILE A N 1
ATOM 1649 C CA . ILE A 1 202 ? 14.133 2.094 -9.352 1 96.44 202 ILE A CA 1
ATOM 1650 C C . ILE A 1 202 ? 15.531 2.701 -9.266 1 96.44 202 ILE A C 1
ATOM 1652 O O . ILE A 1 202 ? 16.453 2.068 -8.75 1 96.44 202 ILE A O 1
ATOM 1656 N N . GLU A 1 203 ? 15.648 3.912 -9.672 1 95.25 203 GLU A N 1
ATOM 1657 C CA . GLU A 1 203 ? 16.938 4.605 -9.648 1 95.25 203 GLU A CA 1
ATOM 1658 C C . GLU A 1 203 ? 17.453 4.754 -8.227 1 95.25 203 GLU A C 1
ATOM 1660 O O . GLU A 1 203 ? 18.609 4.441 -7.953 1 95.25 203 GLU A O 1
ATOM 1665 N N . VAL A 1 204 ? 16.656 5.18 -7.309 1 94.44 204 VAL A N 1
ATOM 1666 C CA . VAL A 1 204 ? 17.109 5.449 -5.953 1 94.44 204 VAL A CA 1
ATOM 1667 C C . VAL A 1 204 ? 17.312 4.133 -5.203 1 94.44 204 VAL A C 1
ATOM 1669 O O . VAL A 1 204 ? 18.156 4.035 -4.312 1 94.44 204 VAL A O 1
ATOM 1672 N N . THR A 1 205 ? 16.531 3.143 -5.527 1 94.38 205 THR A N 1
ATOM 1673 C CA . THR A 1 205 ? 16.719 1.82 -4.938 1 94.38 205 THR A CA 1
ATOM 1674 C C . THR A 1 205 ? 18.078 1.243 -5.336 1 94.38 205 THR A C 1
ATOM 1676 O O . THR A 1 205 ? 18.75 0.627 -4.516 1 94.38 205 THR A O 1
ATOM 1679 N N . LYS A 1 206 ? 18.406 1.441 -6.637 1 94.88 206 LYS A N 1
ATOM 1680 C CA . LYS A 1 206 ? 19.734 1.022 -7.086 1 94.88 206 LYS A CA 1
ATOM 1681 C C . LYS A 1 206 ? 20.828 1.667 -6.242 1 94.88 206 LYS A C 1
ATOM 1683 O O . LYS A 1 206 ? 21.781 0.999 -5.836 1 94.88 206 LYS A O 1
ATOM 1688 N N . LYS A 1 207 ? 20.656 2.895 -5.945 1 91.44 207 LYS A N 1
ATOM 1689 C CA . LYS A 1 207 ? 21.609 3.615 -5.109 1 91.44 207 LYS A CA 1
ATOM 1690 C C . LYS A 1 207 ? 21.656 3.025 -3.701 1 91.44 207 LYS A C 1
ATOM 1692 O O . LYS A 1 207 ? 22.75 2.85 -3.137 1 91.44 207 LYS A O 1
ATOM 1697 N N . MET A 1 208 ? 20.547 2.73 -3.148 1 92.5 208 MET A N 1
ATOM 1698 C CA . MET A 1 208 ? 20.438 2.189 -1.798 1 92.5 208 MET A CA 1
ATOM 1699 C C . MET A 1 208 ? 21.125 0.836 -1.696 1 92.5 208 MET A C 1
ATOM 1701 O O . MET A 1 208 ? 21.766 0.536 -0.688 1 92.5 208 MET A O 1
ATOM 1705 N N . LEU A 1 209 ? 21.078 0.07 -2.773 1 95.31 209 LEU A N 1
ATOM 1706 C CA . LEU A 1 209 ? 21.562 -1.303 -2.768 1 95.31 209 LEU A CA 1
ATOM 1707 C C . LEU A 1 209 ? 23.062 -1.345 -3.061 1 95.31 209 LEU A C 1
ATOM 1709 O O . LEU A 1 209 ? 23.75 -2.266 -2.629 1 95.31 209 LEU A O 1
ATOM 1713 N N . ALA A 1 210 ? 23.516 -0.382 -3.797 1 88.62 210 ALA A N 1
ATOM 1714 C CA . ALA A 1 210 ? 24.859 -0.421 -4.348 1 88.62 210 ALA A CA 1
ATOM 1715 C C . ALA A 1 210 ? 25.906 -0.364 -3.236 1 88.62 210 ALA A C 1
ATOM 1717 O O . ALA A 1 210 ? 25.688 0.276 -2.203 1 88.62 210 ALA A O 1
ATOM 1718 N N . SER A 1 211 ? 26.969 -1.09 -3.408 1 77.5 211 SER A N 1
ATOM 1719 C CA . SER A 1 211 ? 28.125 -1.112 -2.518 1 77.5 211 SER A CA 1
ATOM 1720 C C . SER A 1 211 ? 28.875 0.22 -2.541 1 77.5 211 SER A C 1
ATOM 1722 O O . SER A 1 211 ? 28.906 0.895 -3.572 1 77.5 211 SER A O 1
ATOM 1724 N N . SER A 1 212 ? 28.953 0.934 -1.34 1 62.91 212 SER A N 1
ATOM 1725 C CA . SER A 1 212 ? 29.781 2.131 -1.3 1 62.91 212 SER A CA 1
ATOM 1726 C C . SER A 1 212 ? 31.188 1.837 -1.792 1 62.91 212 SER A C 1
ATOM 1728 O O . SER A 1 212 ? 31.844 0.908 -1.308 1 62.91 212 SER A O 1
ATOM 1730 N N . SER A 1 213 ? 31.469 1.678 -3.131 1 48.34 213 SER A N 1
ATOM 1731 C CA . SER A 1 213 ? 32.875 1.593 -3.443 1 48.34 213 SER A CA 1
ATOM 1732 C C . SER A 1 213 ? 33.719 2.521 -2.553 1 48.34 213 SER A C 1
ATOM 1734 O O . SER A 1 213 ? 33.219 3.568 -2.125 1 48.34 213 SER A O 1
ATOM 1736 N N . MET B 1 1 ? -22.859 35.688 26.844 1 57.03 1 MET B N 1
ATOM 1737 C CA . MET B 1 1 ? -21.484 35.312 26.516 1 57.03 1 MET B CA 1
ATOM 1738 C C . MET B 1 1 ? -21.203 33.906 26.984 1 57.03 1 MET B C 1
ATOM 1740 O O . MET B 1 1 ? -20.641 33.094 26.219 1 57.03 1 MET B O 1
ATOM 1744 N N . ARG B 1 2 ? -21.516 33.625 28.109 1 63.62 2 ARG B N 1
ATOM 1745 C CA . ARG B 1 2 ? -21.328 32.344 28.734 1 63.62 2 ARG B CA 1
ATOM 1746 C C . ARG B 1 2 ? -22.234 31.281 28.094 1 63.62 2 ARG B C 1
ATOM 1748 O O . ARG B 1 2 ? -21.812 30.156 27.844 1 63.62 2 ARG B O 1
ATOM 1755 N N . ARG B 1 3 ? -23.453 31.672 27.797 1 67.12 3 ARG B N 1
ATOM 1756 C CA . ARG B 1 3 ? -24.422 30.75 27.188 1 67.12 3 ARG B CA 1
ATOM 1757 C C . ARG B 1 3 ? -23.969 30.344 25.797 1 67.12 3 ARG B C 1
ATOM 1759 O O . ARG B 1 3 ? -24.094 29.172 25.406 1 67.12 3 ARG B O 1
ATOM 1766 N N . ASN B 1 4 ? -23.422 31.312 25.125 1 73.44 4 ASN B N 1
ATOM 1767 C CA . ASN B 1 4 ? -22.922 31.062 23.781 1 73.44 4 ASN B CA 1
ATOM 1768 C C . ASN B 1 4 ? -21.719 30.125 23.797 1 73.44 4 ASN B C 1
ATOM 1770 O O . ASN B 1 4 ? -21.594 29.266 22.922 1 73.44 4 ASN B O 1
ATOM 1774 N N . SER B 1 5 ? -21 30.297 24.812 1 74.81 5 SER B N 1
ATOM 1775 C CA . SER B 1 5 ? -19.828 29.438 24.969 1 74.81 5 SER B CA 1
ATOM 1776 C C . SER B 1 5 ? -20.234 28.016 25.312 1 74.81 5 SER B C 1
ATOM 1778 O O . SER B 1 5 ? -19.641 27.047 24.812 1 74.81 5 SER B O 1
ATOM 1780 N N . LEU B 1 6 ? -21.188 27.859 26.172 1 70.38 6 LEU B N 1
ATOM 1781 C CA . LEU B 1 6 ? -21.688 26.547 26.578 1 70.38 6 LEU B CA 1
ATOM 1782 C C . LEU B 1 6 ? -22.344 25.828 25.406 1 70.38 6 LEU B C 1
ATOM 1784 O O . LEU B 1 6 ? -22.188 24.609 25.25 1 70.38 6 LEU B O 1
ATOM 1788 N N . GLU B 1 7 ? -23.109 26.625 24.688 1 73.88 7 GLU B N 1
ATOM 1789 C CA . GLU B 1 7 ? -23.766 26.047 23.516 1 73.88 7 GLU B CA 1
ATOM 1790 C C . GLU B 1 7 ? -22.734 25.578 22.484 1 73.88 7 GLU B C 1
ATOM 1792 O O . GLU B 1 7 ? -22.906 24.516 21.891 1 73.88 7 GLU B O 1
ATOM 1797 N N . LYS B 1 8 ? -21.781 26.469 22.375 1 75.31 8 LYS B N 1
ATOM 1798 C CA . LYS B 1 8 ? -20.719 26.094 21.453 1 75.31 8 LYS B CA 1
ATOM 1799 C C . LYS B 1 8 ? -19.984 24.844 21.938 1 75.31 8 LYS B C 1
ATOM 1801 O O . LYS B 1 8 ? -19.641 23.969 21.141 1 75.31 8 LYS B O 1
ATOM 1806 N N . LYS B 1 9 ? -19.688 24.812 23.156 1 76.5 9 LYS B N 1
ATOM 1807 C CA . LYS B 1 9 ? -19.031 23.641 23.75 1 76.5 9 LYS B CA 1
ATOM 1808 C C . LYS B 1 9 ? -19.891 22.391 23.625 1 76.5 9 LYS B C 1
ATOM 1810 O O . LYS B 1 9 ? -19.375 21.297 23.375 1 76.5 9 LYS B O 1
ATOM 1815 N N . ASN B 1 10 ? -21.109 22.609 23.797 1 80.44 10 ASN B N 1
ATOM 1816 C CA . ASN B 1 10 ? -22.031 21.484 23.641 1 80.44 10 ASN B CA 1
ATOM 1817 C C . ASN B 1 10 ? -22.078 20.984 22.203 1 80.44 10 ASN B C 1
ATOM 1819 O O . ASN B 1 10 ? -22.094 19.781 21.969 1 80.44 10 ASN B O 1
ATOM 1823 N N . LYS B 1 11 ? -22.047 21.984 21.312 1 84.19 11 LYS B N 1
ATOM 1824 C CA . LYS B 1 11 ? -22.047 21.609 19.906 1 84.19 11 LYS B CA 1
ATOM 1825 C C . LYS B 1 11 ? -20.766 20.875 19.516 1 84.19 11 LYS B C 1
ATOM 1827 O O . LYS B 1 11 ? -20.812 19.891 18.797 1 84.19 11 LYS B O 1
ATOM 1832 N N . GLU B 1 12 ? -19.734 21.406 20.031 1 87.12 12 GLU B N 1
ATOM 1833 C CA . GLU B 1 12 ? -18.438 20.766 19.781 1 87.12 12 GLU B CA 1
ATOM 1834 C C . GLU B 1 12 ? -18.391 19.359 20.391 1 87.12 12 GLU B C 1
ATOM 1836 O O . GLU B 1 12 ? -17.828 18.438 19.797 1 87.12 12 GLU B O 1
ATOM 1841 N N . GLY B 1 13 ? -18.953 19.266 21.516 1 91.12 13 GLY B N 1
ATOM 1842 C CA . GLY B 1 13 ? -19.031 17.953 22.156 1 91.12 13 GLY B CA 1
ATOM 1843 C C . GLY B 1 13 ? -19.812 16.938 21.359 1 91.12 13 GLY B C 1
ATOM 1844 O O . GLY B 1 13 ? -19.391 15.797 21.203 1 91.12 13 GLY B O 1
ATOM 1845 N N . LYS B 1 14 ? -20.953 17.391 20.875 1 92.25 14 LYS B N 1
ATOM 1846 C CA . LYS B 1 14 ? -21.781 16.5 20.062 1 92.25 14 LYS B CA 1
ATOM 1847 C C . LYS B 1 14 ? -21.078 16.156 18.75 1 92.25 14 LYS B C 1
ATOM 1849 O O . LYS B 1 14 ? -21.156 15.008 18.297 1 92.25 14 LYS B O 1
ATOM 1854 N N . LEU B 1 15 ? -20.5 17.156 18.172 1 94.44 15 LEU B N 1
ATOM 1855 C CA . LEU B 1 15 ? -19.734 16.938 16.953 1 94.44 15 LEU B CA 1
ATOM 1856 C C . LEU B 1 15 ? -18.672 15.867 17.156 1 94.44 15 LEU B C 1
ATOM 1858 O O . LEU B 1 15 ? -18.562 14.93 16.359 1 94.44 15 LEU B O 1
ATOM 1862 N N . ASN B 1 16 ? -17.922 15.992 18.219 1 95.62 16 ASN B N 1
ATOM 1863 C CA . ASN B 1 16 ? -16.859 15.031 18.516 1 95.62 16 ASN B CA 1
ATOM 1864 C C . ASN B 1 16 ? -17.422 13.648 18.812 1 95.62 16 ASN B C 1
ATOM 1866 O O . ASN B 1 16 ? -16.844 12.641 18.406 1 95.62 16 ASN B O 1
ATOM 1870 N N . LEU B 1 17 ? -18.484 13.641 19.516 1 95.69 17 LEU B N 1
ATOM 1871 C CA . LEU B 1 17 ? -19.125 12.367 19.797 1 95.69 17 LEU B CA 1
ATOM 1872 C C . LEU B 1 17 ? -19.516 11.648 18.516 1 95.69 17 LEU B C 1
ATOM 1874 O O . LEU B 1 17 ? -19.234 10.461 18.344 1 95.69 17 LEU B O 1
ATOM 1878 N N . ILE B 1 18 ? -20.156 12.359 17.641 1 96.75 18 ILE B N 1
ATOM 1879 C CA . ILE B 1 18 ? -20.594 11.797 16.359 1 96.75 18 ILE B CA 1
ATOM 1880 C C . ILE B 1 18 ? -19.375 11.289 15.578 1 96.75 18 ILE B C 1
ATOM 1882 O O . ILE B 1 18 ? -19.375 10.156 15.094 1 96.75 18 ILE B O 1
ATOM 1886 N N . MET B 1 19 ? -18.391 12.102 15.539 1 97.19 19 MET B N 1
ATOM 1887 C CA . MET B 1 19 ? -17.219 11.758 14.758 1 97.19 19 MET B CA 1
ATOM 1888 C C . MET B 1 19 ? -16.5 10.539 15.352 1 97.19 19 MET B C 1
ATOM 1890 O O . MET B 1 19 ? -16.094 9.641 14.617 1 97.19 19 MET B O 1
ATOM 1894 N N . ASN B 1 20 ? -16.375 10.531 16.672 1 97.25 20 ASN B N 1
ATOM 1895 C CA . ASN B 1 20 ? -15.75 9.391 17.328 1 97.25 20 ASN B CA 1
ATOM 1896 C C . ASN B 1 20 ? -16.469 8.086 17 1 97.25 20 ASN B C 1
ATOM 1898 O O . ASN B 1 20 ? -15.836 7.074 16.703 1 97.25 20 ASN B O 1
ATOM 1902 N N . VAL B 1 21 ? -17.734 8.117 17.031 1 97.44 21 VAL B N 1
ATOM 1903 C CA . VAL B 1 21 ? -18.547 6.941 16.75 1 97.44 21 VAL B CA 1
ATOM 1904 C C . VAL B 1 21 ? -18.422 6.578 15.273 1 97.44 21 VAL B C 1
ATOM 1906 O O . VAL B 1 21 ? -18.219 5.41 14.93 1 97.44 21 VAL B O 1
ATOM 1909 N N . ALA B 1 22 ? -18.578 7.551 14.422 1 97.62 22 ALA B N 1
ATOM 1910 C CA . ALA B 1 22 ? -18.531 7.34 12.977 1 97.62 22 ALA B CA 1
ATOM 1911 C C . ALA B 1 22 ? -17.188 6.742 12.562 1 97.62 22 ALA B C 1
ATOM 1913 O O . ALA B 1 22 ? -17.125 5.816 11.75 1 97.62 22 ALA B O 1
ATOM 1914 N N . GLU B 1 23 ? -16.094 7.293 13.117 1 97.19 23 GLU B N 1
ATOM 1915 C CA . GLU B 1 23 ? -14.75 6.832 12.789 1 97.19 23 GLU B CA 1
ATOM 1916 C C . GLU B 1 23 ? -14.586 5.344 13.094 1 97.19 23 GLU B C 1
ATOM 1918 O O . GLU B 1 23 ? -14.047 4.594 12.281 1 97.19 23 GLU B O 1
ATOM 1923 N N . LYS B 1 24 ? -15.102 4.965 14.188 1 96.81 24 LYS B N 1
ATOM 1924 C CA . LYS B 1 24 ? -15.047 3.549 14.539 1 96.81 24 LYS B CA 1
ATOM 1925 C C . LYS B 1 24 ? -15.844 2.703 13.555 1 96.81 24 LYS B C 1
ATOM 1927 O O . LYS B 1 24 ? -15.391 1.638 13.133 1 96.81 24 LYS B O 1
ATOM 1932 N N . ILE B 1 25 ? -16.969 3.16 13.141 1 97.06 25 ILE B N 1
ATOM 1933 C CA . ILE B 1 25 ? -17.844 2.432 12.227 1 97.06 25 ILE B CA 1
ATOM 1934 C C . ILE B 1 25 ? -17.203 2.387 10.836 1 97.06 25 ILE B C 1
ATOM 1936 O O . ILE B 1 25 ? -17.188 1.338 10.188 1 97.06 25 ILE B O 1
ATOM 1940 N N . PHE B 1 26 ? -16.656 3.529 10.391 1 95.62 26 PHE B N 1
ATOM 1941 C CA . PHE B 1 26 ? -16 3.588 9.086 1 95.62 26 PHE B CA 1
ATOM 1942 C C . PHE B 1 26 ? -14.82 2.635 9.031 1 95.62 26 PHE B C 1
ATOM 1944 O O . PHE B 1 26 ? -14.562 2.008 8.008 1 95.62 26 PHE B O 1
ATOM 1951 N N . VAL B 1 27 ? -14.094 2.547 10.141 1 93.56 27 VAL B N 1
ATOM 1952 C CA . VAL B 1 27 ? -12.922 1.68 10.203 1 93.56 27 VAL B CA 1
ATOM 1953 C C . VAL B 1 27 ? -13.359 0.218 10.211 1 93.56 27 VAL B C 1
ATOM 1955 O O . VAL B 1 27 ? -12.766 -0.619 9.523 1 93.56 27 VAL B O 1
ATOM 1958 N N . GLU B 1 28 ? -14.398 -0.046 10.898 1 91.44 28 GLU B N 1
ATOM 1959 C CA . GLU B 1 28 ? -14.867 -1.42 11.062 1 91.44 28 GLU B CA 1
ATOM 1960 C C . GLU B 1 28 ? -15.586 -1.918 9.82 1 91.44 28 GLU B C 1
ATOM 1962 O O . GLU B 1 28 ? -15.352 -3.043 9.367 1 91.44 28 GLU B O 1
ATOM 1967 N N . LYS B 1 29 ? -16.438 -1.048 9.188 1 90.94 29 LYS B N 1
ATOM 1968 C CA . LYS B 1 29 ? -17.344 -1.531 8.156 1 90.94 29 LYS B CA 1
ATOM 1969 C C . LYS B 1 29 ? -16.953 -0.999 6.777 1 90.94 29 LYS B C 1
ATOM 1971 O O . LYS B 1 29 ? -17.391 -1.525 5.754 1 90.94 29 LYS B O 1
ATOM 1976 N N . GLY B 1 30 ? -16.078 -0.038 6.816 1 89.62 30 GLY B N 1
ATOM 1977 C CA . GLY B 1 30 ? -15.789 0.634 5.562 1 89.62 30 GLY B CA 1
ATOM 1978 C C . GLY B 1 30 ? -16.812 1.682 5.188 1 89.62 30 GLY B C 1
ATOM 1979 O O . GLY B 1 30 ? -17.906 1.709 5.75 1 89.62 30 GLY B O 1
ATOM 1980 N N . TYR B 1 31 ? -16.484 2.512 4.207 1 90.69 31 TYR B N 1
ATOM 1981 C CA . TYR B 1 31 ? -17.328 3.621 3.775 1 90.69 31 TYR B CA 1
ATOM 1982 C C . TYR B 1 31 ? -18.625 3.111 3.17 1 90.69 31 TYR B C 1
ATOM 1984 O O . TYR B 1 31 ? -19.703 3.633 3.467 1 90.69 31 TYR B O 1
ATOM 1992 N N . GLU B 1 32 ? -18.531 2.113 2.346 1 87.88 32 GLU B N 1
ATOM 1993 C CA . GLU B 1 32 ? -19.672 1.655 1.575 1 87.88 32 GLU B CA 1
ATOM 1994 C C . GLU B 1 32 ? -20.75 1.069 2.486 1 87.88 32 GLU B C 1
ATOM 1996 O O . GLU B 1 32 ? -21.938 1.349 2.312 1 87.88 32 GLU B O 1
ATOM 2001 N N . LYS B 1 33 ? -20.422 0.36 3.492 1 91.12 33 LYS B N 1
ATOM 2002 C CA . LYS B 1 33 ? -21.375 -0.38 4.316 1 91.12 33 LYS B CA 1
ATOM 2003 C C . LYS B 1 33 ? -21.875 0.472 5.48 1 91.12 33 LYS B C 1
ATOM 2005 O O . LYS B 1 33 ? -22.922 0.197 6.047 1 91.12 33 LYS B O 1
ATOM 2010 N N . ALA B 1 34 ? -21.094 1.436 5.871 1 95.25 34 ALA B N 1
ATOM 2011 C CA . ALA B 1 34 ? -21.516 2.32 6.953 1 95.25 34 ALA B CA 1
ATOM 2012 C C . ALA B 1 34 ? -22.734 3.141 6.543 1 95.25 34 ALA B C 1
ATOM 2014 O O . ALA B 1 34 ? -22.844 3.559 5.391 1 95.25 34 ALA B O 1
ATOM 2015 N N . THR B 1 35 ? -23.672 3.393 7.516 1 96.75 35 THR B N 1
ATOM 2016 C CA . THR B 1 35 ? -24.859 4.199 7.223 1 96.75 35 THR B CA 1
ATOM 2017 C C . THR B 1 35 ? -25.047 5.277 8.289 1 96.75 35 THR B C 1
ATOM 2019 O O . THR B 1 35 ? -24.641 5.102 9.438 1 96.75 35 THR B O 1
ATOM 2022 N N . MET B 1 36 ? -25.719 6.324 7.812 1 97.56 36 MET B N 1
ATOM 2023 C CA . MET B 1 36 ? -26.062 7.398 8.742 1 97.56 36 MET B CA 1
ATOM 2024 C C . MET B 1 36 ? -26.969 6.895 9.852 1 97.56 36 MET B C 1
ATOM 2026 O O . MET B 1 36 ? -26.859 7.316 11 1 97.56 36 MET B O 1
ATOM 2030 N N . THR B 1 37 ? -27.812 5.996 9.523 1 97.5 37 THR B N 1
ATOM 2031 C CA . THR B 1 37 ? -28.766 5.422 10.477 1 97.5 37 THR B CA 1
ATOM 2032 C C . THR B 1 37 ? -28.016 4.668 11.578 1 97.5 37 THR B C 1
ATOM 2034 O O . THR B 1 37 ? -28.297 4.863 12.766 1 97.5 37 THR B O 1
ATOM 2037 N N . GLU B 1 38 ? -27.125 3.877 11.242 1 97.62 38 GLU B N 1
ATOM 2038 C CA . GLU B 1 38 ? -26.359 3.109 12.219 1 97.62 38 GLU B CA 1
ATOM 2039 C C . GLU B 1 38 ? -25.531 4.023 13.117 1 97.62 38 GLU B C 1
ATOM 2041 O O . GLU B 1 38 ? -25.422 3.779 14.32 1 97.62 38 GLU B O 1
ATOM 2046 N N . ILE B 1 39 ? -24.922 5.031 12.516 1 98.06 39 ILE B N 1
ATOM 2047 C CA . ILE B 1 39 ? -24.094 5.973 13.266 1 98.06 39 ILE B CA 1
ATOM 2048 C C . ILE B 1 39 ? -24.953 6.723 14.281 1 98.06 39 ILE B C 1
ATOM 2050 O O . ILE B 1 39 ? -24.578 6.871 15.445 1 98.06 39 ILE B O 1
ATOM 2054 N N . ALA B 1 40 ? -26.125 7.148 13.852 1 97.81 40 ALA B N 1
ATOM 2055 C CA . ALA B 1 40 ? -27.047 7.828 14.758 1 97.81 40 ALA B CA 1
ATOM 2056 C C . ALA B 1 40 ? -27.438 6.926 15.93 1 97.81 40 ALA B C 1
ATOM 2058 O O . ALA B 1 40 ? -27.375 7.348 17.094 1 97.81 40 ALA B O 1
ATOM 2059 N N . LYS B 1 41 ? -27.766 5.75 15.609 1 97.75 41 LYS B N 1
ATOM 2060 C CA . LYS B 1 41 ? -28.172 4.781 16.625 1 97.75 41 LYS B CA 1
ATOM 2061 C C . LYS B 1 41 ? -27.047 4.543 17.641 1 97.75 41 LYS B C 1
ATOM 2063 O O . LYS B 1 41 ? -27.281 4.586 18.844 1 97.75 41 LYS B O 1
ATOM 2068 N N . LYS B 1 42 ? -25.891 4.348 17.188 1 97.06 42 LYS B N 1
ATOM 2069 C CA . LYS B 1 42 ? -24.766 4.047 18.062 1 97.06 42 LYS B CA 1
ATOM 2070 C C . LYS B 1 42 ? -24.375 5.266 18.891 1 97.06 42 LYS B C 1
ATOM 2072 O O . LYS B 1 42 ? -23.875 5.121 20.016 1 97.06 42 LYS B O 1
ATOM 2077 N N . ALA B 1 43 ? -24.531 6.453 18.312 1 96.69 43 ALA B N 1
ATOM 2078 C CA . ALA B 1 43 ? -24.25 7.695 19.016 1 96.69 43 ALA B CA 1
ATOM 2079 C C . ALA B 1 43 ? -25.391 8.078 19.953 1 96.69 43 ALA B C 1
ATOM 2081 O O . ALA B 1 43 ? -25.328 9.094 20.641 1 96.69 43 ALA B O 1
ATOM 2082 N N . ASN B 1 44 ? -26.438 7.254 19.922 1 96.69 44 ASN B N 1
ATOM 2083 C CA . ASN B 1 44 ? -27.625 7.523 20.719 1 96.69 44 ASN B CA 1
ATOM 2084 C C . ASN B 1 44 ? -28.25 8.875 20.375 1 96.69 44 ASN B C 1
ATOM 2086 O O . ASN B 1 44 ? -28.547 9.672 21.266 1 96.69 44 ASN B O 1
ATOM 2090 N N . LEU B 1 45 ? -28.344 9.117 19.203 1 95.88 45 LEU B N 1
ATOM 2091 C CA . LEU B 1 45 ? -28.953 10.328 18.672 1 95.88 45 LEU B CA 1
ATOM 2092 C C . LEU B 1 45 ? -30.078 9.977 17.703 1 95.88 45 LEU B C 1
ATOM 2094 O O . LEU B 1 45 ? -30.078 8.906 17.094 1 95.88 45 LEU B O 1
ATOM 2098 N N . ALA B 1 46 ? -31.047 10.914 17.641 1 94.88 46 ALA B N 1
ATOM 2099 C CA . ALA B 1 46 ? -32 10.82 16.547 1 94.88 46 ALA B CA 1
ATOM 2100 C C . ALA B 1 46 ? -31.328 11.086 15.203 1 94.88 46 ALA B C 1
ATOM 2102 O O . ALA B 1 46 ? -30.406 11.906 15.117 1 94.88 46 ALA B O 1
ATOM 2103 N N . LYS B 1 47 ? -31.812 10.344 14.156 1 94.62 47 LYS B N 1
ATOM 2104 C CA . LYS B 1 47 ? -31.25 10.508 12.82 1 94.62 47 LYS B CA 1
ATOM 2105 C C . LYS B 1 47 ? -31.297 11.969 12.375 1 94.62 47 LYS B C 1
ATOM 2107 O O . LYS B 1 47 ? -30.344 12.484 11.789 1 94.62 47 LYS B O 1
ATOM 2112 N N . GLY B 1 48 ? -32.375 12.664 12.695 1 94.75 48 GLY B N 1
ATOM 2113 C CA . GLY B 1 48 ? -32.531 14.07 12.352 1 94.75 48 GLY B CA 1
ATOM 2114 C C . GLY B 1 48 ? -31.469 14.961 12.984 1 94.75 48 GLY B C 1
ATOM 2115 O O . GLY B 1 48 ? -30.984 15.891 12.344 1 94.75 48 GLY B O 1
ATOM 2116 N N . THR B 1 49 ? -31.141 14.688 14.188 1 94.81 49 THR B N 1
ATOM 2117 C CA . THR B 1 49 ? -30.125 15.438 14.906 1 94.81 49 THR B CA 1
ATOM 2118 C C . THR B 1 49 ? -28.766 15.266 14.234 1 94.81 49 THR B C 1
ATOM 2120 O O . THR B 1 49 ? -28 16.234 14.094 1 94.81 49 THR B O 1
ATOM 2123 N N . LEU B 1 50 ? -28.406 14.008 13.797 1 96.69 50 LEU B N 1
ATOM 2124 C CA . LEU B 1 50 ? -27.156 13.75 13.102 1 96.69 50 LEU B CA 1
ATOM 2125 C C . LEU B 1 50 ? -27.047 14.617 11.844 1 96.69 50 LEU B C 1
ATOM 2127 O O . LEU B 1 50 ? -25.984 15.164 11.562 1 96.69 50 LEU B O 1
ATOM 2131 N N . TYR B 1 51 ? -28.172 14.797 11.18 1 96.19 51 TYR B N 1
ATOM 2132 C CA . TYR B 1 51 ? -28.188 15.516 9.914 1 96.19 51 TYR B CA 1
ATOM 2133 C C . TYR B 1 51 ? -28.094 17.016 10.133 1 96.19 51 TYR B C 1
ATOM 2135 O O . TYR B 1 51 ? -27.844 17.781 9.195 1 96.19 51 TYR B O 1
ATOM 2143 N N . LEU B 1 52 ? -28.281 17.438 11.367 1 95.31 52 LEU B N 1
ATOM 2144 C CA . LEU B 1 52 ? -28.031 18.844 11.711 1 95.31 52 LEU B CA 1
ATOM 2145 C C . LEU B 1 52 ? -26.531 19.141 11.703 1 95.31 52 LEU B C 1
ATOM 2147 O O . LEU B 1 52 ? -26.125 20.281 11.477 1 95.31 52 LEU B O 1
ATOM 2151 N N . TYR B 1 53 ? -25.781 18.156 11.93 1 95.19 53 TYR B N 1
ATOM 2152 C CA . TYR B 1 53 ? -24.344 18.328 12.031 1 95.19 53 TYR B CA 1
ATOM 2153 C C . TYR B 1 53 ? -23.656 17.953 10.727 1 95.19 53 TYR B C 1
ATOM 2155 O O . TYR B 1 53 ? -22.656 18.578 10.336 1 95.19 53 TYR B O 1
ATOM 2163 N N . PHE B 1 54 ? -24.141 16.906 10.055 1 96.12 54 PHE B N 1
ATOM 2164 C CA . PHE B 1 54 ? -23.547 16.406 8.82 1 96.12 54 PHE B CA 1
ATOM 2165 C C . PHE B 1 54 ? -24.609 16.188 7.758 1 96.12 54 PHE B C 1
ATOM 2167 O O . PHE B 1 54 ? -25.578 15.445 7.98 1 96.12 54 PHE B O 1
ATOM 2174 N N . SER B 1 55 ? -24.312 16.719 6.602 1 93.69 55 SER B N 1
ATOM 2175 C CA . SER B 1 55 ? -25.328 16.75 5.547 1 93.69 55 SER B CA 1
ATOM 2176 C C . SER B 1 55 ? -25.422 15.391 4.84 1 93.69 55 SER B C 1
ATOM 2178 O O . SER B 1 55 ? -26.406 15.102 4.164 1 93.69 55 SER B O 1
ATOM 2180 N N . SER B 1 56 ? -24.328 14.594 4.938 1 93 56 SER B N 1
ATOM 2181 C CA . SER B 1 56 ? -24.297 13.297 4.262 1 93 56 SER B CA 1
ATOM 2182 C C . SER B 1 56 ? -23.234 12.391 4.863 1 93 56 SER B C 1
ATOM 2184 O O . SER B 1 56 ? -22.406 12.836 5.66 1 93 56 SER B O 1
ATOM 2186 N N . LYS B 1 57 ? -23.266 11.18 4.441 1 94 57 LYS B N 1
ATOM 2187 C CA . LYS B 1 57 ? -22.219 10.227 4.816 1 94 57 LYS B CA 1
ATOM 2188 C C . LYS B 1 57 ? -20.844 10.703 4.34 1 94 57 LYS B C 1
ATOM 2190 O O . LYS B 1 57 ? -19.859 10.594 5.066 1 94 57 LYS B O 1
ATOM 2195 N N . LYS B 1 58 ? -20.875 11.211 3.129 1 92.44 58 LYS B N 1
ATOM 2196 C CA . LYS B 1 58 ? -19.641 11.719 2.541 1 92.44 58 LYS B CA 1
ATOM 2197 C C . LYS B 1 58 ? -19.062 12.867 3.365 1 92.44 58 LYS B C 1
ATOM 2199 O O . LYS B 1 58 ? -17.859 12.898 3.65 1 92.44 58 LYS B O 1
ATOM 2204 N N . ASP B 1 59 ? -19.891 13.727 3.736 1 93.88 59 ASP B N 1
ATOM 2205 C CA . ASP B 1 59 ? -19.5 14.859 4.574 1 93.88 59 ASP B CA 1
ATOM 2206 C C . ASP B 1 59 ? -18.875 14.383 5.883 1 93.88 59 ASP B C 1
ATOM 2208 O O . ASP B 1 59 ? -17.781 14.828 6.262 1 93.88 59 ASP B O 1
ATOM 2212 N N . LEU B 1 60 ? -19.578 13.5 6.539 1 96.06 60 LEU B N 1
ATOM 2213 C CA . LEU B 1 60 ? -19.125 12.953 7.812 1 96.06 60 LEU B CA 1
ATOM 2214 C C . LEU B 1 60 ? -17.812 12.195 7.637 1 96.06 60 LEU B C 1
ATOM 2216 O O . LEU B 1 60 ? -16.875 12.359 8.438 1 96.06 60 LEU B O 1
ATOM 2220 N N . TYR B 1 61 ? -17.719 11.438 6.586 1 95.56 61 TYR B N 1
ATOM 2221 C CA . TYR B 1 61 ? -16.531 10.641 6.316 1 95.56 61 TYR B CA 1
ATOM 2222 C C . TYR B 1 61 ? -15.312 11.531 6.098 1 95.56 61 TYR B C 1
ATOM 2224 O O . TYR B 1 61 ? -14.289 11.367 6.762 1 95.56 61 TYR B O 1
ATOM 2232 N N . PHE B 1 62 ? -15.383 12.469 5.285 1 94.69 62 PHE B N 1
ATOM 2233 C CA . PHE B 1 62 ? -14.227 13.266 4.91 1 94.69 62 PHE B CA 1
ATOM 2234 C C . PHE B 1 62 ? -13.859 14.25 6.02 1 94.69 62 PHE B C 1
ATOM 2236 O O . PHE B 1 62 ? -12.695 14.602 6.184 1 94.69 62 PHE B O 1
ATOM 2243 N N . THR B 1 63 ? -14.867 14.672 6.801 1 95.56 63 THR B N 1
ATOM 2244 C CA . THR B 1 63 ? -14.539 15.461 7.988 1 95.56 63 THR B CA 1
ATOM 2245 C C . THR B 1 63 ? -13.727 14.633 8.977 1 95.56 63 THR B C 1
ATOM 2247 O O . THR B 1 63 ? -12.789 15.141 9.594 1 95.56 63 THR B O 1
ATOM 2250 N N . SER B 1 64 ? -14.078 13.375 9.125 1 96.88 64 SER B N 1
ATOM 2251 C CA . SER B 1 64 ? -13.336 12.453 9.984 1 96.88 64 SER B CA 1
ATOM 2252 C C . SER B 1 64 ? -11.914 12.242 9.461 1 96.88 64 SER B C 1
ATOM 2254 O O . SER B 1 64 ? -10.961 12.219 10.242 1 96.88 64 SER B O 1
ATOM 2256 N N . VAL B 1 65 ? -11.781 12.094 8.141 1 96.31 65 VAL B N 1
ATOM 2257 C CA . VAL B 1 65 ? -10.469 11.93 7.523 1 96.31 65 VAL B CA 1
ATOM 2258 C C . VAL B 1 65 ? -9.625 13.18 7.754 1 96.31 65 VAL B C 1
ATOM 2260 O O . VAL B 1 65 ? -8.445 13.086 8.102 1 96.31 65 VAL B O 1
ATOM 2263 N N . GLU B 1 66 ? -10.242 14.312 7.543 1 96.31 66 GLU B N 1
ATOM 2264 C CA . GLU B 1 66 ? -9.531 15.562 7.766 1 96.31 66 GLU B CA 1
ATOM 2265 C C . GLU B 1 66 ? -9.023 15.672 9.203 1 96.31 66 GLU B C 1
ATOM 2267 O O . GLU B 1 66 ? -7.902 16.125 9.438 1 96.31 66 GLU B O 1
ATOM 2272 N N . ARG B 1 67 ? -9.875 15.297 10.133 1 96.94 67 ARG B N 1
ATOM 2273 C CA . ARG B 1 67 ? -9.477 15.312 11.539 1 96.94 67 ARG B CA 1
ATOM 2274 C C . ARG B 1 67 ? -8.266 14.414 11.773 1 96.94 67 ARG B C 1
ATOM 2276 O O . ARG B 1 67 ? -7.332 14.789 12.484 1 96.94 67 ARG B O 1
ATOM 2283 N N . ALA B 1 68 ? -8.305 13.25 11.195 1 98 68 ALA B N 1
ATOM 2284 C CA . ALA B 1 68 ? -7.195 12.305 11.328 1 98 68 ALA B CA 1
ATOM 2285 C C . ALA B 1 68 ? -5.922 12.859 10.711 1 98 68 ALA B C 1
ATOM 2287 O O . ALA B 1 68 ? -4.844 12.789 11.312 1 98 68 ALA B O 1
ATOM 2288 N N . LEU B 1 69 ? -6.008 13.453 9.531 1 97.94 69 LEU B N 1
ATOM 2289 C CA . LEU B 1 69 ? -4.863 14.039 8.852 1 97.94 69 LEU B CA 1
ATOM 2290 C C . LEU B 1 69 ? -4.305 15.219 9.641 1 97.94 69 LEU B C 1
ATOM 2292 O O . LEU B 1 69 ? -3.088 15.414 9.695 1 97.94 69 LEU B O 1
ATOM 2296 N N . SER B 1 70 ? -5.223 15.969 10.203 1 98.12 70 SER B N 1
ATOM 2297 C CA . SER B 1 70 ? -4.793 17.094 11.023 1 98.12 70 SER B CA 1
ATOM 2298 C C . SER B 1 70 ? -3.998 16.609 12.234 1 98.12 70 SER B C 1
ATOM 2300 O O . SER B 1 70 ? -3.014 17.25 12.625 1 98.12 70 SER B O 1
ATOM 2302 N N . ALA B 1 71 ? -4.441 15.562 12.812 1 98.38 71 ALA B N 1
ATOM 2303 C CA . ALA B 1 71 ? -3.723 14.984 13.945 1 98.38 71 ALA B CA 1
ATOM 2304 C C . ALA B 1 71 ? -2.34 14.5 13.523 1 98.38 71 ALA B C 1
ATOM 2306 O O . ALA B 1 71 ? -1.359 14.695 14.25 1 98.38 71 ALA B O 1
ATOM 2307 N N . LEU B 1 72 ? -2.23 13.891 12.391 1 98.5 72 LEU B N 1
ATOM 2308 C CA . LEU B 1 72 ? -0.941 13.445 11.867 1 98.5 72 LEU B CA 1
ATOM 2309 C C . LEU B 1 72 ? -0.021 14.633 11.609 1 98.5 72 LEU B C 1
ATOM 2311 O O . LEU B 1 72 ? 1.148 14.617 12 1 98.5 72 LEU B O 1
ATOM 2315 N N . LEU B 1 73 ? -0.577 15.648 10.961 1 98.56 73 LEU B N 1
ATOM 2316 C CA . LEU B 1 73 ? 0.189 16.859 10.664 1 98.56 73 LEU B CA 1
ATOM 2317 C C . LEU B 1 73 ? 0.735 17.469 11.945 1 98.56 73 LEU B C 1
ATOM 2319 O O . LEU B 1 73 ? 1.909 17.844 12.008 1 98.56 73 LEU B O 1
ATOM 2323 N N . ARG B 1 74 ? -0.117 17.531 12.953 1 98.31 74 ARG B N 1
ATOM 2324 C CA . ARG B 1 74 ? 0.314 18.078 14.234 1 98.31 74 ARG B CA 1
ATOM 2325 C C . ARG B 1 74 ? 1.454 17.25 14.828 1 98.31 74 ARG B C 1
ATOM 2327 O O . ARG B 1 74 ? 2.418 17.812 15.359 1 98.31 74 ARG B O 1
ATOM 2334 N N . SER B 1 75 ? 1.319 15.945 14.773 1 98.38 75 SER B N 1
ATOM 2335 C CA . SER B 1 75 ? 2.355 15.055 15.289 1 98.38 75 SER B CA 1
ATOM 2336 C C . SER B 1 75 ? 3.678 15.266 14.555 1 98.38 75 SER B C 1
ATOM 2338 O O . SER B 1 75 ? 4.746 15.25 15.172 1 98.38 75 SER B O 1
ATOM 2340 N N . ILE B 1 76 ? 3.637 15.492 13.25 1 98.56 76 ILE B N 1
ATOM 2341 C CA . ILE B 1 76 ? 4.824 15.711 12.43 1 98.56 76 ILE B CA 1
ATOM 2342 C C . ILE B 1 76 ? 5.496 17.016 12.836 1 98.56 76 ILE B C 1
ATOM 2344 O O . ILE B 1 76 ? 6.699 17.047 13.109 1 98.56 76 ILE B O 1
ATOM 2348 N N . ILE B 1 77 ? 4.707 18.047 12.922 1 98.44 77 ILE B N 1
ATOM 2349 C CA . ILE B 1 77 ? 5.223 19.391 13.195 1 98.44 77 ILE B CA 1
ATOM 2350 C C . ILE B 1 77 ? 5.852 19.422 14.594 1 98.44 77 ILE B C 1
ATOM 2352 O O . ILE B 1 77 ? 6.891 20.047 14.797 1 98.44 77 ILE B O 1
ATOM 2356 N N . GLU B 1 78 ? 5.207 18.766 15.5 1 98.06 78 GLU B N 1
ATOM 2357 C CA . GLU B 1 78 ? 5.711 18.734 16.875 1 98.06 78 GLU B CA 1
ATOM 2358 C C . GLU B 1 78 ? 7.117 18.141 16.922 1 98.06 78 GLU B C 1
ATOM 2360 O O . GLU B 1 78 ? 7.949 18.562 17.734 1 98.06 78 GLU B O 1
ATOM 2365 N N . LYS B 1 79 ? 7.422 17.25 16.094 1 97.94 79 LYS B N 1
ATOM 2366 C CA . LYS B 1 79 ? 8.711 16.562 16.125 1 97.94 79 LYS B CA 1
ATOM 2367 C C . LYS B 1 79 ? 9.781 17.375 15.391 1 97.94 79 LYS B C 1
ATOM 2369 O O . LYS B 1 79 ? 10.977 17.109 15.555 1 97.94 79 LYS B O 1
ATOM 2374 N N . PHE B 1 80 ? 9.398 18.328 14.555 1 98 80 PHE B N 1
ATOM 2375 C CA . PHE B 1 80 ? 10.344 19.125 13.789 1 98 80 PHE B CA 1
ATOM 2376 C C . PHE B 1 80 ? 11.203 19.984 14.703 1 98 80 PHE B C 1
ATOM 2378 O O . PHE B 1 80 ? 12.352 20.297 14.383 1 98 80 PHE B O 1
ATOM 2385 N N . SER B 1 81 ? 10.648 20.328 15.883 1 96.31 81 SER B N 1
ATOM 2386 C CA . SER B 1 81 ? 11.367 21.203 16.812 1 96.31 81 SER B CA 1
ATOM 2387 C C . SER B 1 81 ? 12.672 20.562 17.266 1 96.31 81 SER B C 1
ATOM 2389 O O . SER B 1 81 ? 13.609 21.25 17.656 1 96.31 81 SER B O 1
ATOM 2391 N N . SER B 1 82 ? 12.766 19.266 17.188 1 97.25 82 SER B N 1
ATOM 2392 C CA . SER B 1 82 ? 13.945 18.547 17.656 1 97.25 82 SER B CA 1
ATOM 2393 C C . SER B 1 82 ? 14.898 18.25 16.5 1 97.25 82 SER B C 1
ATOM 2395 O O . SER B 1 82 ? 15.953 17.641 16.703 1 97.25 82 SER B O 1
ATOM 2397 N N . CYS B 1 83 ? 14.539 18.656 15.312 1 98.31 83 CYS B N 1
ATOM 2398 C CA . CYS B 1 83 ? 15.336 18.344 14.133 1 98.31 83 CYS B CA 1
ATOM 2399 C C . CYS B 1 83 ? 16.328 19.469 13.828 1 98.31 83 CYS B C 1
ATOM 2401 O O . CYS B 1 83 ? 15.984 20.641 13.906 1 98.31 83 CYS B O 1
ATOM 2403 N N . LYS B 1 84 ? 17.5 19.047 13.43 1 98.19 84 LYS B N 1
ATOM 2404 C CA . LYS B 1 84 ? 18.594 20.016 13.242 1 98.19 84 LYS B CA 1
ATOM 2405 C C . LYS B 1 84 ? 18.766 20.375 11.773 1 98.19 84 LYS B C 1
ATOM 2407 O O . LYS B 1 84 ? 19.422 21.359 11.445 1 98.19 84 LYS B O 1
ATOM 2412 N N . ASN B 1 85 ? 18.406 19.594 10.898 1 97.88 85 ASN B N 1
ATOM 2413 C CA . ASN B 1 85 ? 18.547 19.828 9.469 1 97.88 85 ASN B CA 1
ATOM 2414 C C . ASN B 1 85 ? 17.453 19.109 8.672 1 97.88 85 ASN B C 1
ATOM 2416 O O . ASN B 1 85 ? 16.562 18.5 9.258 1 97.88 85 ASN B O 1
ATOM 2420 N N . GLY B 1 86 ? 17.406 19.234 7.387 1 98.31 86 GLY B N 1
A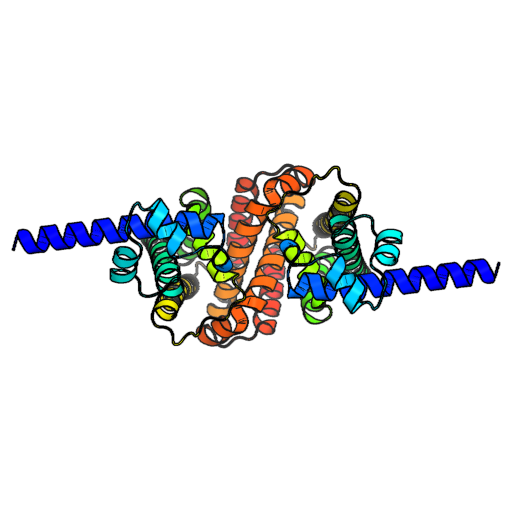TOM 2421 C CA . GLY B 1 86 ? 16.375 18.688 6.535 1 98.31 86 GLY B CA 1
ATOM 2422 C C . GLY B 1 86 ? 16.312 17.172 6.555 1 98.31 86 GLY B C 1
ATOM 2423 O O . GLY B 1 86 ? 15.234 16.594 6.512 1 98.31 86 GLY B O 1
ATOM 2424 N N . PHE B 1 87 ? 17.5 16.594 6.629 1 98.25 87 PHE B N 1
ATOM 2425 C CA . PHE B 1 87 ? 17.594 15.141 6.695 1 98.25 87 PHE B CA 1
ATOM 2426 C C . PHE B 1 87 ? 16.859 14.609 7.914 1 98.25 87 PHE B C 1
ATOM 2428 O O . PHE B 1 87 ? 16.047 13.68 7.801 1 98.25 87 PHE B O 1
ATOM 2435 N N . GLU B 1 88 ? 17.109 15.172 9.062 1 98.31 88 GLU B N 1
ATOM 2436 C CA . GLU B 1 88 ? 16.453 14.742 10.289 1 98.31 88 GLU B CA 1
ATOM 2437 C C . GLU B 1 88 ? 14.945 14.953 10.211 1 98.31 88 GLU B C 1
ATOM 2439 O O . GLU B 1 88 ? 14.18 14.156 10.758 1 98.31 88 GLU B O 1
ATOM 2444 N N . LYS B 1 89 ? 14.492 16.016 9.555 1 98.75 89 LYS B N 1
ATOM 2445 C CA . LYS B 1 89 ? 13.062 16.266 9.391 1 98.75 89 LYS B CA 1
ATOM 2446 C C . LYS B 1 89 ? 12.414 15.164 8.547 1 98.75 89 LYS B C 1
ATOM 2448 O O . LYS B 1 89 ? 11.359 14.633 8.914 1 98.75 89 LYS B O 1
ATOM 2453 N N . VAL B 1 90 ? 13.055 14.797 7.445 1 98.75 90 VAL B N 1
ATOM 2454 C CA . VAL B 1 90 ? 12.523 13.75 6.574 1 98.75 90 VAL B CA 1
ATOM 2455 C C . VAL B 1 90 ? 12.43 12.438 7.344 1 98.75 90 VAL B C 1
ATOM 2457 O O . VAL B 1 90 ? 11.391 11.766 7.32 1 98.75 90 VAL B O 1
ATOM 2460 N N . VAL B 1 91 ? 13.5 12.078 8.031 1 98.19 91 VAL B N 1
ATOM 2461 C CA . VAL B 1 91 ? 13.539 10.836 8.805 1 98.19 91 VAL B CA 1
ATOM 2462 C C . VAL B 1 91 ? 12.469 10.875 9.898 1 98.19 91 VAL B C 1
ATOM 2464 O O . VAL B 1 91 ? 11.742 9.898 10.094 1 98.19 91 VAL B O 1
ATOM 2467 N N . SER B 1 92 ? 12.359 12.023 10.578 1 98.44 92 SER B N 1
ATOM 2468 C CA . SER B 1 92 ? 11.375 12.172 11.648 1 98.44 92 SER B CA 1
ATOM 2469 C C . SER B 1 92 ? 9.953 12 11.117 1 98.44 92 SER B C 1
ATOM 2471 O O . SER B 1 92 ? 9.094 11.469 11.812 1 98.44 92 SER B O 1
ATOM 2473 N N . MET B 1 93 ? 9.648 12.492 9.953 1 98.69 93 MET B N 1
ATOM 2474 C CA . MET B 1 93 ? 8.32 12.32 9.359 1 98.69 93 MET B CA 1
ATOM 2475 C C . MET B 1 93 ? 7.996 10.844 9.164 1 98.69 93 MET B C 1
ATOM 2477 O O . MET B 1 93 ? 6.879 10.414 9.445 1 98.69 93 MET B O 1
ATOM 2481 N N . GLY B 1 94 ? 8.953 10.062 8.633 1 97.94 94 GLY B N 1
ATOM 2482 C CA . GLY B 1 94 ? 8.758 8.625 8.516 1 97.94 94 GLY B CA 1
ATOM 2483 C C . GLY B 1 94 ? 8.516 7.945 9.844 1 97.94 94 GLY B C 1
ATOM 2484 O O . GLY B 1 94 ? 7.594 7.137 9.977 1 97.94 94 GLY B O 1
ATOM 2485 N N . GLU B 1 95 ? 9.328 8.273 10.828 1 98 95 GLU B N 1
ATOM 2486 C CA . GLU B 1 95 ? 9.188 7.711 12.164 1 98 95 GLU B CA 1
ATOM 2487 C C . GLU B 1 95 ? 7.836 8.07 12.781 1 98 95 GLU B C 1
ATOM 2489 O O . GLU B 1 95 ? 7.211 7.25 13.445 1 98 95 GLU B O 1
ATOM 2494 N N . THR B 1 96 ? 7.438 9.273 12.57 1 98.31 96 THR B N 1
ATOM 2495 C CA . THR B 1 96 ? 6.152 9.75 13.086 1 98.31 96 THR B CA 1
ATOM 2496 C C . THR B 1 96 ? 5 8.977 12.445 1 98.31 96 THR B C 1
ATOM 2498 O O . THR B 1 96 ? 4.047 8.602 13.125 1 98.31 96 THR B O 1
ATOM 2501 N N . TYR B 1 97 ? 5.078 8.789 11.156 1 97.94 97 TYR B N 1
ATOM 2502 C CA . TYR B 1 97 ? 4.035 8.031 10.469 1 97.94 97 TYR B CA 1
ATOM 2503 C C . TYR B 1 97 ? 3.914 6.625 11.039 1 97.94 97 TYR B C 1
ATOM 2505 O O . TYR B 1 97 ? 2.809 6.137 11.281 1 97.94 97 TYR B O 1
ATOM 2513 N N . VAL B 1 98 ? 5.055 5.973 11.281 1 97.19 98 VAL B N 1
ATOM 2514 C CA . VAL B 1 98 ? 5.07 4.633 11.859 1 97.19 98 VAL B CA 1
ATOM 2515 C C . VAL B 1 98 ? 4.445 4.66 13.25 1 97.19 98 VAL B C 1
ATOM 2517 O O . VAL B 1 98 ? 3.545 3.875 13.555 1 97.19 98 VAL B O 1
ATOM 2520 N N . SER B 1 99 ? 4.887 5.566 14.109 1 97.31 99 SER B N 1
ATOM 2521 C CA . SER B 1 99 ? 4.359 5.652 15.469 1 97.31 99 SER B CA 1
ATOM 2522 C C . SER B 1 99 ? 2.867 5.965 15.461 1 97.31 99 SER B C 1
ATOM 2524 O O . SER B 1 99 ? 2.115 5.434 16.281 1 97.31 99 SER B O 1
ATOM 2526 N N . PHE B 1 100 ? 2.477 6.836 14.547 1 97.44 100 PHE B N 1
ATOM 2527 C CA . PHE B 1 100 ? 1.074 7.215 14.414 1 97.44 100 PHE B CA 1
ATOM 2528 C C . PHE B 1 100 ? 0.216 6 14.078 1 97.44 100 PHE B C 1
ATOM 2530 O O . PHE B 1 100 ? -0.873 5.832 14.633 1 97.44 100 PHE B O 1
ATOM 2537 N N . SER B 1 101 ? 0.691 5.168 13.172 1 96.25 101 SER B N 1
ATOM 2538 C CA . SER B 1 101 ? -0.042 3.977 12.75 1 96.25 101 SER B CA 1
ATOM 2539 C C . SER B 1 101 ? -0.245 3.012 13.914 1 96.25 101 SER B C 1
ATOM 2541 O O . SER B 1 101 ? -1.186 2.215 13.906 1 96.25 101 SER B O 1
ATOM 2543 N N . LEU B 1 102 ? 0.637 3.037 14.914 1 95 102 LEU B N 1
ATOM 2544 C CA . LEU B 1 102 ? 0.582 2.137 16.062 1 95 102 LEU B CA 1
ATOM 2545 C C . LEU B 1 102 ? -0.218 2.756 17.203 1 95 102 LEU B C 1
ATOM 2547 O O . LEU B 1 102 ? -0.957 2.057 17.906 1 95 102 LEU B O 1
ATOM 2551 N N . GLU B 1 103 ? -0.115 4.023 17.391 1 96.25 103 GLU B N 1
ATOM 2552 C CA . GLU B 1 103 ? -0.676 4.711 18.547 1 96.25 103 GLU B CA 1
ATOM 2553 C C . GLU B 1 103 ? -2.086 5.219 18.25 1 96.25 103 GLU B C 1
ATOM 2555 O O . GLU B 1 103 ? -2.91 5.328 19.172 1 96.25 103 GLU B O 1
ATOM 2560 N N . TYR B 1 104 ? -2.338 5.57 17 1 96.25 104 TYR B N 1
ATOM 2561 C CA . TYR B 1 104 ? -3.631 6.086 16.562 1 96.25 104 TYR B CA 1
ATOM 2562 C C . TYR B 1 104 ? -4.23 5.199 15.477 1 96.25 104 TYR B C 1
ATOM 2564 O O . TYR B 1 104 ? -4.52 5.668 14.375 1 96.25 104 TYR B O 1
ATOM 2572 N N . VAL B 1 105 ? -4.535 4.051 15.891 1 94.19 105 VAL B N 1
ATOM 2573 C CA . VAL B 1 105 ? -4.848 2.971 14.961 1 94.19 105 VAL B CA 1
ATOM 2574 C C . VAL B 1 105 ? -6.074 3.342 14.133 1 94.19 105 VAL B C 1
ATOM 2576 O O . VAL B 1 105 ? -6.066 3.189 12.906 1 94.19 105 VAL B O 1
ATOM 2579 N N . ASP B 1 106 ? -7.098 3.898 14.742 1 94.69 106 ASP B N 1
ATOM 2580 C CA . ASP B 1 106 ? -8.32 4.238 14.023 1 94.69 106 ASP B CA 1
ATOM 2581 C C . ASP B 1 106 ? -8.086 5.375 13.039 1 94.69 106 ASP B C 1
ATOM 2583 O O . ASP B 1 106 ? -8.562 5.332 11.898 1 94.69 106 ASP B O 1
ATOM 2587 N N . TYR B 1 107 ? -7.359 6.398 13.492 1 96.88 107 TYR B N 1
ATOM 2588 C CA . TYR B 1 107 ? -7.035 7.512 12.602 1 96.88 107 TYR B CA 1
ATOM 2589 C C . TYR B 1 107 ? -6.219 7.039 11.406 1 96.88 107 TYR B C 1
ATOM 2591 O O . TYR B 1 107 ? -6.492 7.426 10.273 1 96.88 107 TYR B O 1
ATOM 2599 N N . TYR B 1 108 ? -5.285 6.203 11.695 1 96.38 108 TYR B N 1
ATOM 2600 C CA . TYR B 1 108 ? -4.449 5.68 10.617 1 96.38 108 TYR B CA 1
ATOM 2601 C C . TYR B 1 108 ? -5.281 4.895 9.617 1 96.38 108 TYR B C 1
ATOM 2603 O O . TYR B 1 108 ? -5.145 5.086 8.406 1 96.38 108 TYR B O 1
ATOM 2611 N N . LYS B 1 109 ? -6.082 4.039 10.117 1 93.94 109 LYS B N 1
ATOM 2612 C CA . LYS B 1 109 ? -6.91 3.225 9.234 1 93.94 109 LYS B CA 1
ATOM 2613 C C . LYS B 1 109 ? -7.832 4.098 8.391 1 93.94 109 LYS B C 1
ATOM 2615 O O . LYS B 1 109 ? -8.07 3.805 7.215 1 93.94 109 LYS B O 1
ATOM 2620 N N . LEU B 1 110 ? -8.367 5.129 8.945 1 94.81 110 LEU B N 1
ATOM 2621 C CA . LEU B 1 110 ? -9.195 6.059 8.195 1 94.81 110 LEU B CA 1
ATOM 2622 C C . LEU B 1 110 ? -8.406 6.703 7.062 1 94.81 110 LEU B C 1
ATOM 2624 O O . LEU B 1 110 ? -8.891 6.801 5.934 1 94.81 110 LEU B O 1
ATOM 2628 N N . ILE B 1 111 ? -7.188 7.121 7.359 1 94.94 111 ILE B N 1
ATOM 2629 C CA . ILE B 1 111 ? -6.324 7.758 6.371 1 94.94 111 ILE B CA 1
ATOM 2630 C C . ILE B 1 11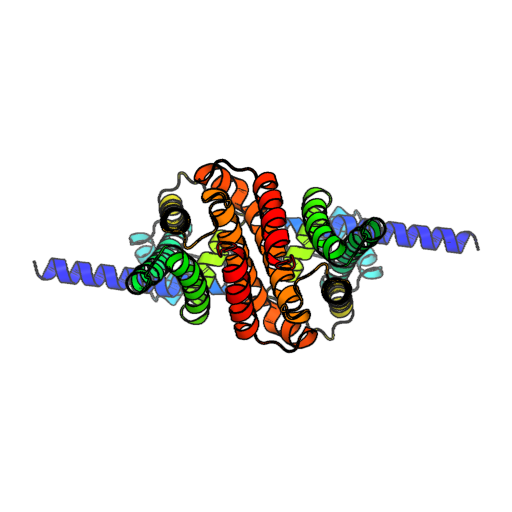1 ? -5.984 6.762 5.266 1 94.94 111 ILE B C 1
ATOM 2632 O O . ILE B 1 111 ? -6.078 7.09 4.078 1 94.94 111 ILE B O 1
ATOM 2636 N N . LEU B 1 112 ? -5.605 5.609 5.688 1 91.12 112 LEU B N 1
ATOM 2637 C CA . LEU B 1 112 ? -5.23 4.578 4.73 1 91.12 112 LEU B CA 1
ATOM 2638 C C . LEU B 1 112 ? -6.395 4.25 3.801 1 91.12 112 LEU B C 1
ATOM 2640 O O . LEU B 1 112 ? -6.215 4.145 2.584 1 91.12 112 LEU B O 1
ATOM 2644 N N . ASN B 1 113 ? -7.559 4.051 4.402 1 88.81 113 ASN B N 1
ATOM 2645 C CA . ASN B 1 113 ? -8.742 3.732 3.611 1 88.81 113 ASN B CA 1
ATOM 2646 C C . ASN B 1 113 ? -9.062 4.836 2.609 1 88.81 113 ASN B C 1
ATOM 2648 O O . ASN B 1 113 ? -9.414 4.555 1.464 1 88.81 113 ASN B O 1
ATOM 2652 N N . TYR B 1 114 ? -8.906 6.012 3.047 1 87.69 114 TYR B N 1
ATOM 2653 C CA . TYR B 1 114 ? -9.117 7.168 2.182 1 87.69 114 TYR B CA 1
ATOM 2654 C C . TYR B 1 114 ? -8.109 7.176 1.033 1 87.69 114 TYR B C 1
ATOM 2656 O O . TYR B 1 114 ? -8.469 7.484 -0.106 1 87.69 114 TYR B O 1
ATOM 2664 N N . GLU B 1 115 ? -6.871 6.789 1.292 1 85.5 115 GLU B N 1
ATOM 2665 C CA . GLU B 1 115 ? -5.805 6.816 0.297 1 85.5 115 GLU B CA 1
ATOM 2666 C C . GLU B 1 115 ? -5.938 5.656 -0.686 1 85.5 115 GLU B C 1
ATOM 2668 O O . GLU B 1 115 ? -5.387 5.703 -1.788 1 85.5 115 GLU B O 1
ATOM 2673 N N . THR B 1 116 ? -6.598 4.652 -0.265 1 78.44 116 THR B N 1
ATOM 2674 C CA . THR B 1 116 ? -6.652 3.453 -1.096 1 78.44 116 THR B CA 1
ATOM 2675 C C . THR B 1 116 ? -8.047 3.262 -1.683 1 78.44 116 THR B C 1
ATOM 2677 O O . THR B 1 116 ? -8.328 2.236 -2.305 1 78.44 116 THR B O 1
ATOM 2680 N N . LEU B 1 117 ? -8.883 4.211 -1.327 1 70.69 117 LEU B N 1
ATOM 2681 C CA . LEU B 1 117 ? -10.219 4.129 -1.902 1 70.69 117 LEU B CA 1
ATOM 2682 C C . LEU B 1 117 ? -10.18 4.332 -3.414 1 70.69 117 LEU B C 1
ATOM 2684 O O . LEU B 1 117 ? -9.453 5.199 -3.906 1 70.69 117 LEU B O 1
ATOM 2688 N N . GLU B 1 118 ? -10.844 3.502 -4.055 1 60.19 118 GLU B N 1
ATOM 2689 C CA . GLU B 1 118 ? -10.945 3.584 -5.508 1 60.19 118 GLU B CA 1
ATOM 2690 C C . GLU B 1 118 ? -11.984 4.625 -5.93 1 60.19 118 GLU B C 1
ATOM 2692 O O . GLU B 1 118 ? -11.898 5.18 -7.027 1 60.19 118 GLU B O 1
ATOM 2697 N N . VAL B 1 119 ? -12.844 4.914 -5.023 1 59.47 119 VAL B N 1
ATOM 2698 C CA . VAL B 1 119 ? -13.945 5.793 -5.398 1 59.47 119 VAL B CA 1
ATOM 2699 C C . VAL B 1 119 ? -13.438 7.223 -5.559 1 59.47 119 VAL B C 1
ATOM 2701 O O . VAL B 1 119 ? -12.773 7.758 -4.668 1 59.47 119 VAL B O 1
ATOM 2704 N N . ARG B 1 120 ? -13.508 7.617 -6.828 1 62.97 120 ARG B N 1
ATOM 2705 C CA . ARG B 1 120 ? -13.133 8.984 -7.156 1 62.97 120 ARG B CA 1
ATOM 2706 C C . ARG B 1 120 ? -14.188 9.977 -6.668 1 62.97 120 ARG B C 1
ATOM 2708 O O . ARG B 1 120 ? -15.352 9.906 -7.082 1 62.97 120 ARG B O 1
ATOM 2715 N N . PHE B 1 121 ? -13.766 10.469 -5.547 1 68.31 121 PHE B N 1
ATOM 2716 C CA . PHE B 1 121 ? -14.664 11.516 -5.066 1 68.31 121 PHE B CA 1
ATOM 2717 C C . PHE B 1 121 ? -14.43 12.82 -5.82 1 68.31 121 PHE B C 1
ATOM 2719 O O . PHE B 1 121 ? -13.328 13.062 -6.328 1 68.31 121 PHE B O 1
ATOM 2726 N N . ASP B 1 122 ? -15.477 13.406 -6.141 1 70.25 122 ASP B N 1
ATOM 2727 C CA . ASP B 1 122 ? -15.422 14.711 -6.805 1 70.25 122 ASP B CA 1
ATOM 2728 C C . ASP B 1 122 ? -14.578 15.695 -6.008 1 70.25 122 ASP B C 1
ATOM 2730 O O . ASP B 1 122 ? -14.945 16.078 -4.895 1 70.25 122 ASP B O 1
ATOM 2734 N N . ASP B 1 123 ? -13.445 16.016 -6.562 1 69.06 123 ASP B N 1
ATOM 2735 C CA . ASP B 1 123 ? -12.531 16.906 -5.863 1 69.06 123 ASP B CA 1
ATOM 2736 C C . ASP B 1 123 ? -13.133 18.297 -5.715 1 69.06 123 ASP B C 1
ATOM 2738 O O . ASP B 1 123 ? -12.562 19.172 -5.039 1 69.06 123 ASP B O 1
ATOM 2742 N N . LYS B 1 124 ? -14.367 18.469 -6.262 1 76.44 124 LYS B N 1
ATOM 2743 C CA . LYS B 1 124 ? -15.039 19.766 -6.121 1 76.44 124 LYS B CA 1
ATOM 2744 C C . LYS B 1 124 ? -15.922 19.781 -4.871 1 76.44 124 LYS B C 1
ATOM 2746 O O . LYS B 1 124 ? -16.328 20.859 -4.418 1 76.44 124 LYS B O 1
ATOM 2751 N N . ASP B 1 125 ? -16.094 18.562 -4.363 1 83.06 125 ASP B N 1
ATOM 2752 C CA . ASP B 1 125 ? -16.797 18.484 -3.086 1 83.06 125 ASP B CA 1
ATOM 2753 C C . ASP B 1 125 ? -15.977 19.125 -1.967 1 83.06 125 ASP B C 1
ATOM 2755 O O . ASP B 1 125 ? -14.828 18.734 -1.742 1 83.06 125 ASP B O 1
ATOM 2759 N N . PRO B 1 126 ? -16.547 20.109 -1.316 1 85.38 126 PRO B N 1
ATOM 2760 C CA . PRO B 1 126 ? -15.766 20.875 -0.341 1 85.38 126 PRO B CA 1
ATOM 2761 C C . PRO B 1 126 ? -15.195 20 0.776 1 85.38 126 PRO B C 1
ATOM 2763 O O . PRO B 1 126 ? -14.125 20.312 1.316 1 85.38 126 PRO B O 1
ATOM 2766 N N . HIS B 1 127 ? -15.922 19.016 1.129 1 82.25 127 HIS B N 1
ATOM 2767 C CA . HIS B 1 127 ? -15.43 18.141 2.193 1 82.25 127 HIS B CA 1
ATOM 2768 C C . HIS B 1 127 ? -14.266 17.281 1.71 1 82.25 127 HIS B C 1
ATOM 2770 O O . HIS B 1 127 ? -13.289 17.078 2.436 1 82.25 127 HIS B O 1
ATOM 2776 N N . VAL B 1 128 ? -14.414 16.859 0.493 1 86.62 128 VAL B N 1
ATOM 2777 C CA . VAL B 1 128 ? -13.344 16.094 -0.125 1 86.62 128 VAL B CA 1
ATOM 2778 C C . VAL B 1 128 ? -12.109 16.953 -0.307 1 86.62 128 VAL B C 1
ATOM 2780 O O . VAL B 1 128 ? -10.992 16.531 -0.001 1 86.62 128 VAL B O 1
ATOM 2783 N N . LYS B 1 129 ? -12.375 18.125 -0.597 1 89.88 129 LYS B N 1
ATOM 2784 C CA . LYS B 1 129 ? -11.312 19.078 -0.876 1 89.88 129 LYS B CA 1
ATOM 2785 C C . LYS B 1 129 ? -10.453 19.328 0.362 1 89.88 129 LYS B C 1
ATOM 2787 O O . LYS B 1 129 ? -9.227 19.422 0.267 1 89.88 129 LYS B O 1
ATOM 2792 N N . LYS B 1 130 ? -11.062 19.422 1.497 1 90.56 130 LYS B N 1
ATOM 2793 C CA . LYS B 1 130 ? -10.32 19.719 2.721 1 90.56 130 LYS B CA 1
ATOM 2794 C C . LYS B 1 130 ? -9.367 18.578 3.078 1 90.56 130 LYS B C 1
ATOM 2796 O O . LYS B 1 130 ? -8.242 18.828 3.508 1 90.56 130 LYS B O 1
ATOM 2801 N N . ALA B 1 131 ? -9.875 17.391 2.938 1 91.12 131 ALA B N 1
ATOM 2802 C CA . ALA B 1 131 ? -9.008 16.234 3.191 1 91.12 131 ALA B CA 1
ATOM 2803 C C . ALA B 1 131 ? -7.828 16.219 2.225 1 91.12 131 ALA B C 1
ATOM 2805 O O . ALA B 1 131 ? -6.688 15.984 2.637 1 91.12 131 ALA B O 1
ATOM 2806 N N . TYR B 1 132 ? -8.094 16.531 0.985 1 89.25 132 TYR B N 1
ATOM 2807 C CA . TYR B 1 132 ? -7.047 16.562 -0.033 1 89.25 132 TYR B CA 1
ATOM 2808 C C . TYR B 1 132 ? -6.027 17.656 0.267 1 89.25 132 TYR B C 1
ATOM 2810 O O . TYR B 1 132 ? -4.82 17.438 0.112 1 89.25 132 TYR B O 1
ATOM 2818 N N . GLU B 1 133 ? -6.535 18.75 0.705 1 92.06 133 GLU B N 1
ATOM 2819 C CA . GLU B 1 133 ? -5.652 19.875 1.014 1 92.06 133 GLU B CA 1
ATOM 2820 C C . GLU B 1 133 ? -4.742 19.547 2.197 1 92.06 133 GLU B C 1
ATOM 2822 O O . GLU B 1 133 ? -3.584 19.969 2.227 1 92.06 133 GLU B O 1
ATOM 2827 N N . LYS B 1 134 ? -5.285 18.828 3.156 1 94.44 134 LYS B N 1
ATOM 2828 C CA . LYS B 1 134 ? -4.461 18.438 4.297 1 94.44 134 LYS B CA 1
ATOM 2829 C C . LYS B 1 134 ? -3.373 17.453 3.883 1 94.44 134 LYS B C 1
ATOM 2831 O O . LYS B 1 134 ? -2.229 17.562 4.328 1 94.44 134 LYS B O 1
ATOM 2836 N N . SER B 1 135 ? -3.719 16.547 3.057 1 93.81 135 SER B N 1
ATOM 2837 C CA . SER B 1 135 ? -2.73 15.625 2.512 1 93.81 135 SER B CA 1
ATOM 2838 C C . SER B 1 135 ? -1.651 16.375 1.731 1 93.81 135 SER B C 1
ATOM 2840 O O . SER B 1 135 ? -0.467 16.047 1.838 1 93.81 135 SER B O 1
ATOM 2842 N N . GLU B 1 136 ? -2.094 17.297 0.988 1 94.5 136 GLU B N 1
ATOM 2843 C CA . GLU B 1 136 ? -1.157 18.078 0.193 1 94.5 136 GLU B CA 1
ATOM 2844 C C . GLU B 1 136 ? -0.216 18.891 1.085 1 94.5 136 GLU B C 1
ATOM 2846 O O . GLU B 1 136 ? 0.963 19.047 0.766 1 94.5 136 GLU B O 1
ATOM 2851 N N . GLU B 1 137 ? -0.773 19.422 2.146 1 97.25 137 GLU B N 1
ATOM 2852 C CA . GLU B 1 137 ? 0.051 20.141 3.107 1 97.25 137 GLU B CA 1
ATOM 2853 C C . GLU B 1 137 ? 1.158 19.25 3.668 1 97.25 137 GLU B C 1
ATOM 2855 O O . GLU B 1 137 ? 2.309 19.688 3.783 1 97.25 137 GLU B O 1
ATOM 2860 N N . ILE B 1 138 ? 0.811 18.094 4.012 1 97.94 138 ILE B N 1
ATOM 2861 C CA . ILE B 1 138 ? 1.784 17.141 4.547 1 97.94 138 ILE B CA 1
ATOM 2862 C C . ILE B 1 138 ? 2.822 16.812 3.477 1 97.94 138 ILE B C 1
ATOM 2864 O O . ILE B 1 138 ? 4.023 16.781 3.758 1 97.94 138 ILE B O 1
ATOM 2868 N N . PHE B 1 139 ? 2.383 16.609 2.271 1 97 139 PHE B N 1
ATOM 2869 C CA . PHE B 1 139 ? 3.289 16.312 1.168 1 97 139 PHE B CA 1
ATOM 2870 C C . PHE B 1 139 ? 4.246 17.484 0.928 1 97 139 PHE B C 1
ATOM 2872 O O . PHE B 1 139 ? 5.441 17.266 0.714 1 97 139 PHE B O 1
ATOM 2879 N N . LYS B 1 140 ? 3.748 18.672 0.938 1 97.81 140 LYS B N 1
ATOM 2880 C CA . LYS B 1 140 ? 4.582 19.859 0.747 1 97.81 140 LYS B CA 1
ATOM 2881 C C . LYS B 1 140 ? 5.633 19.969 1.849 1 97.81 140 LYS B C 1
ATOM 2883 O O . LYS B 1 140 ? 6.746 20.438 1.604 1 97.81 140 LYS B O 1
ATOM 2888 N N . LEU B 1 141 ? 5.238 19.578 3.049 1 98.38 141 LEU B N 1
ATOM 2889 C CA . LEU B 1 141 ? 6.203 19.562 4.145 1 98.38 141 LEU B CA 1
ATOM 2890 C C . LEU B 1 141 ? 7.328 18.578 3.857 1 98.38 141 LEU B C 1
ATOM 2892 O O . LEU B 1 141 ? 8.492 18.859 4.148 1 98.38 141 LEU B O 1
ATOM 2896 N N . LEU B 1 142 ? 7.012 17.469 3.326 1 98.62 142 LEU B N 1
ATOM 2897 C CA . LEU B 1 142 ? 8.016 16.469 2.949 1 98.62 142 LEU B CA 1
ATOM 2898 C C . LEU B 1 142 ? 8.953 17.031 1.883 1 98.62 142 LEU B C 1
ATOM 2900 O O . LEU B 1 142 ? 10.172 16.938 2.014 1 98.62 142 LEU B O 1
ATOM 2904 N N . VAL B 1 143 ? 8.398 17.625 0.852 1 98.5 143 VAL B N 1
ATOM 2905 C CA . VAL B 1 143 ? 9.18 18.203 -0.23 1 98.5 143 VAL B CA 1
ATOM 2906 C C . VAL B 1 143 ? 10.109 19.281 0.327 1 98.5 143 VAL B C 1
ATOM 2908 O O . VAL B 1 143 ? 11.305 19.297 0.03 1 98.5 143 VAL B O 1
ATOM 2911 N N . SER B 1 144 ? 9.539 20.141 1.13 1 98.62 144 SER B N 1
ATOM 2912 C CA . SER B 1 144 ? 10.328 21.234 1.672 1 98.62 144 SER B CA 1
ATOM 2913 C C . SER B 1 144 ? 11.43 20.719 2.594 1 98.62 144 SER B C 1
ATOM 2915 O O . SER B 1 144 ? 12.516 21.297 2.66 1 98.62 144 SER B O 1
ATOM 2917 N N . SER B 1 145 ? 11.141 19.656 3.33 1 98.81 145 SER B N 1
ATOM 2918 C CA . SER B 1 145 ? 12.156 19.047 4.184 1 98.81 145 SER B CA 1
ATOM 2919 C C . SER B 1 145 ? 13.297 18.469 3.352 1 98.81 145 SER B C 1
ATOM 2921 O O . SER B 1 145 ? 14.469 18.594 3.719 1 98.81 145 SER B O 1
ATOM 2923 N N . VAL B 1 146 ? 12.992 17.859 2.225 1 98.62 146 VAL B N 1
ATOM 2924 C CA . VAL B 1 146 ? 14.016 17.344 1.315 1 98.62 146 VAL B CA 1
ATOM 2925 C C . VAL B 1 146 ? 14.844 18.5 0.768 1 98.62 146 VAL B C 1
ATOM 2927 O O . VAL B 1 146 ? 16.078 18.453 0.761 1 98.62 146 VAL B O 1
ATOM 2930 N N . GLU B 1 147 ? 14.148 19.547 0.341 1 98.75 147 GLU B N 1
ATOM 2931 C CA . GLU B 1 147 ? 14.828 20.734 -0.189 1 98.75 147 GLU B CA 1
ATOM 2932 C C . GLU B 1 147 ? 15.766 21.344 0.847 1 98.75 147 GLU B C 1
ATOM 2934 O O . GLU B 1 147 ? 16.891 21.734 0.519 1 98.75 147 GLU B O 1
ATOM 2939 N N . GLU B 1 148 ? 15.281 21.438 2.039 1 98.62 148 GLU B N 1
ATOM 2940 C CA . GLU B 1 148 ? 16.109 21.922 3.135 1 98.62 148 GLU B CA 1
ATOM 2941 C C . GLU B 1 148 ? 17.344 21.062 3.32 1 98.62 148 GLU B C 1
ATOM 2943 O O . GLU B 1 148 ? 18.453 21.562 3.504 1 98.62 148 GLU B O 1
ATOM 2948 N N . GLY B 1 149 ? 17.156 19.734 3.326 1 98.44 149 GLY B N 1
ATOM 2949 C CA . GLY B 1 149 ? 18.281 18.828 3.469 1 98.44 149 GLY B CA 1
ATOM 2950 C C . GLY B 1 149 ? 19.297 18.953 2.355 1 98.44 149 GLY B C 1
ATOM 2951 O O . GLY B 1 149 ? 20.5 18.859 2.596 1 98.44 149 GLY B O 1
ATOM 2952 N N . ILE B 1 150 ? 18.844 19.172 1.146 1 98.19 150 ILE B N 1
ATOM 2953 C CA . ILE B 1 150 ? 19.75 19.391 0.019 1 98.19 150 ILE B CA 1
ATOM 2954 C C . ILE B 1 150 ? 20.5 20.688 0.212 1 98.19 150 ILE B C 1
ATOM 2956 O O . ILE B 1 150 ? 21.734 20.734 0.055 1 98.19 150 ILE B O 1
ATOM 2960 N N . LYS B 1 151 ? 19.812 21.703 0.595 1 98.12 151 LYS B N 1
ATOM 2961 C CA . LYS B 1 151 ? 20.406 23.016 0.796 1 98.12 151 LYS B CA 1
ATOM 2962 C C . LYS B 1 151 ? 21.438 23 1.92 1 98.12 151 LYS B C 1
ATOM 2964 O O . LYS B 1 151 ? 22.5 23.609 1.806 1 98.12 151 LYS B O 1
ATOM 2969 N N . ASP B 1 152 ? 21.172 22.297 3.027 1 97.81 152 ASP B N 1
ATOM 2970 C CA . ASP B 1 152 ? 22.062 22.312 4.18 1 97.81 152 ASP B CA 1
ATOM 2971 C C . ASP B 1 152 ? 23.109 21.203 4.078 1 97.81 152 ASP B C 1
ATOM 2973 O O . ASP B 1 152 ? 23.953 21.047 4.969 1 97.81 152 ASP B O 1
ATOM 2977 N N . GLY B 1 153 ? 23.062 20.391 3.027 1 97.44 153 GLY B N 1
ATOM 2978 C CA . GLY B 1 153 ? 24.094 19.422 2.721 1 97.44 153 GLY B CA 1
ATOM 2979 C C . GLY B 1 153 ? 23.859 18.078 3.385 1 97.44 153 GLY B C 1
ATOM 2980 O O . GLY B 1 153 ? 24.641 17.141 3.205 1 97.44 153 GLY B O 1
ATOM 2981 N N . SER B 1 154 ? 22.719 17.906 4.098 1 97.25 154 SER B N 1
ATOM 2982 C CA . SER B 1 154 ? 22.469 16.672 4.84 1 97.25 154 SER B CA 1
ATOM 2983 C C . SER B 1 154 ? 21.828 15.617 3.947 1 97.25 154 SER B C 1
ATOM 2985 O O . SER B 1 154 ? 21.781 14.438 4.309 1 97.25 154 SER B O 1
ATOM 2987 N N . ILE B 1 155 ? 21.312 15.977 2.805 1 97.75 155 ILE B N 1
ATOM 2988 C CA . ILE B 1 155 ? 20.734 15.07 1.822 1 97.75 155 ILE B CA 1
ATOM 2989 C C . ILE B 1 155 ? 21.484 15.195 0.497 1 97.75 155 ILE B C 1
ATOM 2991 O O . ILE B 1 155 ? 21.875 16.297 0.11 1 97.75 155 ILE B O 1
ATOM 2995 N N . ASP B 1 156 ? 21.719 14.094 -0.169 1 96.88 156 ASP B N 1
ATOM 2996 C CA . ASP B 1 156 ? 22.406 14.047 -1.456 1 96.88 156 ASP B CA 1
ATOM 2997 C C . ASP B 1 156 ? 21.797 15.047 -2.439 1 96.88 156 ASP B C 1
ATOM 2999 O O . ASP B 1 156 ? 20.609 14.977 -2.74 1 96.88 156 ASP B O 1
ATOM 3003 N N . GLU B 1 157 ? 22.594 15.883 -3.02 1 96.62 157 GLU B N 1
ATOM 3004 C CA . GLU B 1 157 ? 22.125 16.984 -3.869 1 96.62 157 GLU B CA 1
ATOM 3005 C C . GLU B 1 157 ? 21.672 16.469 -5.23 1 96.62 157 GLU B C 1
ATOM 3007 O O . GLU B 1 157 ? 21.031 17.188 -5.988 1 96.62 157 GLU B O 1
ATOM 3012 N N . ARG B 1 158 ? 21.984 15.289 -5.551 1 95.5 158 ARG B N 1
ATOM 3013 C CA . ARG B 1 158 ? 21.594 14.711 -6.836 1 95.5 158 ARG B CA 1
ATOM 3014 C C . ARG B 1 158 ? 20.141 14.289 -6.836 1 95.5 158 ARG B C 1
ATOM 3016 O O . ARG B 1 158 ? 19.562 14.016 -7.8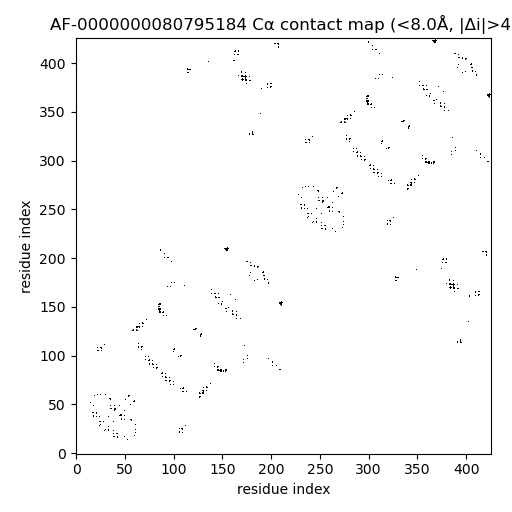91 1 95.5 158 ARG B O 1
ATOM 3023 N N . LEU B 1 159 ? 19.547 14.227 -5.68 1 97.31 159 LEU B N 1
ATOM 3024 C CA . LEU B 1 159 ? 18.156 13.797 -5.586 1 97.31 159 LEU B CA 1
ATOM 3025 C C . LEU B 1 159 ? 17.219 14.93 -5.992 1 97.31 159 LEU B C 1
ATOM 3027 O O . LEU B 1 159 ? 17.469 16.094 -5.68 1 97.31 159 LEU B O 1
ATOM 3031 N N . GLU B 1 160 ? 16.188 14.547 -6.699 1 97 160 GLU B N 1
ATOM 3032 C CA . GLU B 1 160 ? 15.141 15.492 -7.086 1 97 160 GLU B CA 1
ATOM 3033 C C . GLU B 1 160 ? 14.062 15.586 -6.012 1 97 160 GLU B C 1
ATOM 3035 O O . GLU B 1 160 ? 13.32 14.625 -5.785 1 97 160 GLU B O 1
ATOM 3040 N N . PRO B 1 161 ? 13.875 16.719 -5.41 1 97.81 161 PRO B N 1
ATOM 3041 C CA . PRO B 1 161 ? 13.062 16.828 -4.195 1 97.81 161 PRO B CA 1
ATOM 3042 C C . PRO B 1 161 ? 11.641 16.312 -4.379 1 97.81 161 PRO B C 1
ATOM 3044 O O . PRO B 1 161 ? 11.156 15.523 -3.564 1 97.81 161 PRO B O 1
ATOM 3047 N N . ILE B 1 162 ? 10.969 16.672 -5.414 1 97.56 162 ILE B N 1
ATOM 3048 C CA . ILE B 1 162 ? 9.578 16.281 -5.621 1 97.56 162 ILE B CA 1
ATOM 3049 C C . ILE B 1 162 ? 9.5 14.781 -5.891 1 97.56 162 ILE B C 1
ATOM 3051 O O . ILE B 1 162 ? 8.664 14.078 -5.316 1 97.56 162 ILE B O 1
ATOM 3055 N N . LYS B 1 163 ? 10.383 14.242 -6.684 1 96.19 163 LYS B N 1
ATOM 3056 C CA . LYS B 1 163 ? 10.359 12.82 -7.039 1 96.19 163 LYS B CA 1
ATOM 3057 C C . LYS B 1 163 ? 10.695 11.945 -5.832 1 96.19 163 LYS B C 1
ATOM 3059 O O . LYS B 1 163 ? 10.023 10.945 -5.582 1 96.19 163 LYS B O 1
ATOM 3064 N N . ILE B 1 164 ? 11.719 12.375 -5.094 1 97.19 164 ILE B N 1
ATOM 3065 C CA . ILE B 1 164 ? 12.094 11.555 -3.953 1 97.19 164 ILE B CA 1
ATOM 3066 C C . ILE B 1 164 ? 11 11.617 -2.891 1 97.19 164 ILE B C 1
ATOM 3068 O O . ILE B 1 164 ? 10.734 10.625 -2.205 1 97.19 164 ILE B O 1
ATOM 3072 N N . ALA B 1 165 ? 10.336 12.781 -2.781 1 97.19 165 ALA B N 1
ATOM 3073 C CA . ALA B 1 165 ? 9.219 12.883 -1.843 1 97.19 165 ALA B CA 1
ATOM 3074 C C . ALA B 1 165 ? 8.094 11.93 -2.221 1 97.19 165 ALA B C 1
ATOM 3076 O O . ALA B 1 165 ? 7.5 11.289 -1.353 1 97.19 165 ALA B O 1
ATOM 3077 N N . MET B 1 166 ? 7.773 11.812 -3.484 1 95.5 166 MET B N 1
ATOM 3078 C CA . MET B 1 166 ? 6.742 10.891 -3.949 1 95.5 166 MET B CA 1
ATOM 3079 C C . MET B 1 166 ? 7.133 9.445 -3.65 1 95.5 166 MET B C 1
ATOM 3081 O O . MET B 1 166 ? 6.301 8.648 -3.211 1 95.5 166 MET B O 1
ATOM 3085 N N . VAL B 1 167 ? 8.367 9.156 -3.896 1 95.62 167 VAL B N 1
ATOM 3086 C CA . VAL B 1 167 ? 8.883 7.812 -3.637 1 95.62 167 VAL B CA 1
ATOM 3087 C C . VAL B 1 167 ? 8.773 7.5 -2.145 1 95.62 167 VAL B C 1
ATOM 3089 O O . VAL B 1 167 ? 8.227 6.465 -1.76 1 95.62 167 VAL B O 1
ATOM 3092 N N . LEU B 1 168 ? 9.25 8.414 -1.301 1 97 168 LEU B N 1
ATOM 3093 C CA . LEU B 1 168 ? 9.234 8.211 0.144 1 97 168 LEU B CA 1
ATOM 3094 C C . LEU B 1 168 ? 7.801 8.055 0.655 1 97 168 LEU B C 1
ATOM 3096 O O . LEU B 1 168 ? 7.531 7.203 1.505 1 97 168 LEU B O 1
ATOM 3100 N N . TRP B 1 169 ? 6.898 8.867 0.145 1 95.31 169 TRP B N 1
ATOM 3101 C CA . TRP B 1 169 ? 5.492 8.812 0.526 1 95.31 169 TRP B CA 1
ATOM 3102 C C . TRP B 1 169 ? 4.895 7.445 0.22 1 95.31 169 TRP B C 1
ATOM 3104 O O . TRP B 1 169 ? 4.281 6.816 1.089 1 95.31 169 TRP B O 1
ATOM 3114 N N . SER B 1 170 ? 5.082 6.984 -0.967 1 93.75 170 SER B N 1
ATOM 3115 C CA . SER B 1 170 ? 4.527 5.707 -1.41 1 93.75 170 SER B CA 1
ATOM 3116 C C . SER B 1 170 ? 5.156 4.539 -0.661 1 93.75 170 SER B C 1
ATOM 3118 O O . SER B 1 170 ? 4.465 3.592 -0.283 1 93.75 170 SER B O 1
ATOM 3120 N N . GLU B 1 171 ? 6.449 4.621 -0.434 1 94.56 171 GLU B N 1
ATOM 3121 C CA . GLU B 1 171 ? 7.168 3.549 0.248 1 94.56 171 GLU B CA 1
ATOM 3122 C C . GLU B 1 171 ? 6.66 3.367 1.676 1 94.56 171 GLU B C 1
ATOM 3124 O O . GLU B 1 171 ? 6.383 2.244 2.104 1 94.56 171 GLU B O 1
ATOM 3129 N N . ILE B 1 172 ? 6.582 4.453 2.395 1 95.94 172 ILE B N 1
ATOM 3130 C CA . ILE B 1 172 ? 6.258 4.352 3.814 1 95.94 172 ILE B CA 1
ATOM 3131 C C . ILE B 1 172 ? 4.812 3.885 3.984 1 95.94 172 ILE B C 1
ATOM 3133 O O . ILE B 1 172 ? 4.508 3.117 4.898 1 95.94 172 ILE B O 1
ATOM 3137 N N . THR B 1 173 ? 3.947 4.395 3.121 1 93.25 173 THR B N 1
ATOM 3138 C CA . THR B 1 173 ? 2.555 3.959 3.166 1 93.25 173 THR B CA 1
ATOM 3139 C C . THR B 1 173 ? 2.447 2.463 2.891 1 93.25 173 THR B C 1
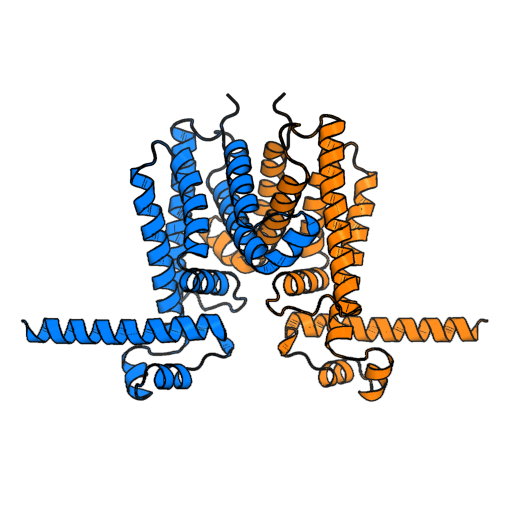ATOM 3141 O O . THR B 1 173 ? 1.79 1.734 3.639 1 93.25 173 THR B O 1
ATOM 3144 N N . GLY B 1 174 ? 3.156 2.021 1.835 1 92 174 GLY B N 1
ATOM 3145 C CA . GLY B 1 174 ? 3.156 0.605 1.505 1 92 174 GLY B CA 1
ATOM 3146 C C . GLY B 1 174 ? 3.779 -0.259 2.584 1 92 174 GLY B C 1
ATOM 3147 O O . GLY B 1 174 ? 3.271 -1.339 2.893 1 92 174 GLY B O 1
ATOM 3148 N N . MET B 1 175 ? 4.82 0.189 3.152 1 93.06 175 MET B N 1
ATOM 3149 C CA . MET B 1 175 ? 5.555 -0.551 4.176 1 93.06 175 MET B CA 1
ATOM 3150 C C . MET B 1 175 ? 4.699 -0.746 5.422 1 93.06 175 MET B C 1
ATOM 3152 O O . MET B 1 175 ? 4.586 -1.86 5.938 1 93.06 175 MET B O 1
ATOM 3156 N N . VAL B 1 176 ? 4.098 0.297 5.867 1 93.62 176 VAL B N 1
ATOM 3157 C CA . VAL B 1 176 ? 3.305 0.225 7.09 1 93.62 176 VAL B CA 1
ATOM 3158 C C . VAL B 1 176 ? 2.061 -0.626 6.852 1 93.62 176 VAL B C 1
ATOM 3160 O O . VAL B 1 176 ? 1.708 -1.47 7.68 1 93.62 176 VAL B O 1
ATOM 3163 N N . GLN B 1 177 ? 1.419 -0.439 5.746 1 91.62 177 GLN B N 1
ATOM 3164 C CA . GLN B 1 177 ? 0.241 -1.231 5.406 1 91.62 177 GLN B CA 1
ATOM 3165 C C . GLN B 1 177 ? 0.582 -2.717 5.324 1 91.62 177 GLN B C 1
ATOM 3167 O O . GLN B 1 177 ? -0.074 -3.545 5.961 1 91.62 177 GLN B O 1
ATOM 3172 N N . GLN B 1 178 ? 1.625 -3.072 4.582 1 91 178 GLN B N 1
ATOM 3173 C CA . GLN B 1 178 ? 1.996 -4.469 4.371 1 91 178 GLN B CA 1
ATOM 3174 C C . GLN B 1 178 ? 2.424 -5.125 5.68 1 91 178 GLN B C 1
ATOM 3176 O O . GLN B 1 178 ? 1.994 -6.238 5.992 1 91 178 GLN B O 1
ATOM 3181 N N . ALA B 1 179 ? 3.238 -4.426 6.426 1 88 179 ALA B N 1
ATOM 3182 C CA . ALA B 1 179 ? 3.734 -4.996 7.676 1 88 179 ALA B CA 1
ATOM 3183 C C . ALA B 1 179 ? 2.596 -5.227 8.664 1 88 179 ALA B C 1
ATOM 3185 O O . ALA B 1 179 ? 2.631 -6.176 9.445 1 88 179 ALA B O 1
ATOM 3186 N N . SER B 1 180 ? 1.6 -4.375 8.562 1 85.5 180 SER B N 1
ATOM 3187 C CA . SER B 1 180 ? 0.455 -4.52 9.461 1 85.5 180 SER B CA 1
ATOM 3188 C C . SER B 1 180 ? -0.469 -5.641 8.992 1 85.5 180 SER B C 1
ATOM 3190 O O . SER B 1 180 ? -0.965 -6.422 9.812 1 85.5 180 SER B O 1
ATOM 3192 N N . LEU B 1 181 ? -0.698 -5.789 7.762 1 86.06 181 LEU B N 1
ATOM 3193 C CA . LEU B 1 181 ? -1.682 -6.719 7.223 1 86.06 181 LEU B CA 1
ATOM 3194 C C . LEU B 1 181 ? -1.095 -8.125 7.105 1 86.06 181 LEU B C 1
ATOM 3196 O O . LEU B 1 181 ? -1.827 -9.117 7.156 1 86.06 181 LEU B O 1
ATOM 3200 N N . ARG B 1 182 ? 0.215 -8.172 6.934 1 88.19 182 ARG B N 1
ATOM 3201 C CA . ARG B 1 182 ? 0.833 -9.453 6.641 1 88.19 182 ARG B CA 1
ATOM 3202 C C . ARG B 1 182 ? 1.79 -9.875 7.754 1 88.19 182 ARG B C 1
ATOM 3204 O O . ARG B 1 182 ? 2.805 -10.523 7.496 1 88.19 182 ARG B O 1
ATOM 3211 N N . GLU B 1 183 ? 1.505 -9.43 8.906 1 87.62 183 GLU B N 1
ATOM 3212 C CA . GLU B 1 183 ? 2.367 -9.688 10.055 1 87.62 183 GLU B CA 1
ATOM 3213 C C . GLU B 1 183 ? 2.613 -11.18 10.242 1 87.62 183 GLU B C 1
ATOM 3215 O O . GLU B 1 183 ? 3.752 -11.609 10.453 1 87.62 183 GLU B O 1
ATOM 3220 N N . THR B 1 184 ? 1.6 -12.031 10.164 1 84.38 184 THR B N 1
ATOM 3221 C CA . THR B 1 184 ? 1.72 -13.469 10.391 1 84.38 184 THR B CA 1
ATOM 3222 C C . THR B 1 184 ? 2.576 -14.117 9.305 1 84.38 184 THR B C 1
ATOM 3224 O O . THR B 1 184 ? 3.393 -15 9.594 1 84.38 184 THR B O 1
ATOM 3227 N N . LEU B 1 185 ? 2.363 -13.594 8.141 1 85 185 LEU B N 1
ATOM 3228 C CA . LEU B 1 185 ? 3.131 -14.156 7.035 1 85 185 LEU B CA 1
ATOM 3229 C C . LEU B 1 185 ? 4.605 -13.773 7.148 1 85 185 LEU B C 1
ATOM 3231 O O . LEU B 1 185 ? 5.484 -14.609 6.926 1 85 185 LEU B O 1
ATOM 3235 N N . TYR B 1 186 ? 4.875 -12.562 7.512 1 86.44 186 TYR B N 1
ATOM 3236 C CA . TYR B 1 186 ? 6.254 -12.102 7.641 1 86.44 186 TYR B CA 1
ATOM 3237 C C . TYR B 1 186 ? 6.965 -12.812 8.781 1 86.44 186 TYR B C 1
ATOM 3239 O O . TYR B 1 186 ? 8.148 -13.133 8.68 1 86.44 186 TYR B O 1
ATOM 3247 N N . LYS B 1 187 ? 6.219 -12.992 9.82 1 88.19 187 LYS B N 1
ATOM 3248 C CA . LYS B 1 187 ? 6.777 -13.773 10.922 1 88.19 187 LYS B CA 1
ATOM 3249 C C . LYS B 1 187 ? 7.121 -15.188 10.469 1 88.19 187 LYS B C 1
ATOM 3251 O O . LYS B 1 187 ? 8.172 -15.719 10.828 1 88.19 187 LYS B O 1
ATOM 3256 N N . LYS B 1 188 ? 6.273 -15.719 9.703 1 86.69 188 LYS B N 1
ATOM 3257 C CA . LYS B 1 188 ? 6.488 -17.078 9.211 1 86.69 188 LYS B CA 1
ATOM 3258 C C . LYS B 1 188 ? 7.68 -17.141 8.258 1 86.69 188 LYS B C 1
ATOM 3260 O O . LYS B 1 188 ? 8.523 -18.031 8.367 1 86.69 188 LYS B O 1
ATOM 3265 N N . TRP B 1 189 ? 7.723 -16.156 7.359 1 87.44 189 TRP B N 1
ATOM 3266 C CA . TRP B 1 189 ? 8.734 -16.156 6.312 1 87.44 189 TRP B CA 1
ATOM 3267 C C . TRP B 1 189 ? 10.102 -15.781 6.875 1 87.44 189 TRP B C 1
ATOM 3269 O O . TRP B 1 189 ? 11.125 -16.344 6.469 1 87.44 189 TRP B O 1
ATOM 3279 N N . ALA B 1 190 ? 10.094 -14.844 7.832 1 89.94 190 ALA B N 1
ATOM 3280 C CA . ALA B 1 190 ? 11.367 -14.203 8.148 1 89.94 190 ALA B CA 1
ATOM 3281 C C . ALA B 1 190 ? 11.602 -14.164 9.656 1 89.94 190 ALA B C 1
ATOM 3283 O O . ALA B 1 190 ? 12.695 -13.805 10.109 1 89.94 190 ALA B O 1
ATOM 3284 N N . GLY B 1 191 ? 10.641 -14.484 10.406 1 91.38 191 GLY B N 1
ATOM 3285 C CA . GLY B 1 191 ? 10.766 -14.438 11.852 1 91.38 191 GLY B CA 1
ATOM 3286 C C . GLY B 1 191 ? 10.859 -13.031 12.398 1 91.38 191 GLY B C 1
ATOM 3287 O O . GLY B 1 191 ? 11.461 -12.812 13.453 1 91.38 191 GLY B O 1
ATOM 3288 N N . LEU B 1 192 ? 10.367 -12.094 11.672 1 92.12 192 LEU B N 1
ATOM 3289 C CA . LEU B 1 192 ? 10.484 -10.695 12.086 1 92.12 192 LEU B CA 1
ATOM 3290 C C . LEU B 1 192 ? 9.133 -10.125 12.492 1 92.12 192 LEU B C 1
ATOM 3292 O O . LEU B 1 192 ? 8.109 -10.445 11.875 1 92.12 192 LEU B O 1
ATOM 3296 N N . LYS B 1 193 ? 9.172 -9.258 13.477 1 91.75 193 LYS B N 1
ATOM 3297 C CA . LYS B 1 193 ? 8.016 -8.445 13.836 1 91.75 193 LYS B CA 1
ATOM 3298 C C . LYS B 1 193 ? 7.965 -7.164 13.016 1 91.75 193 LYS B C 1
ATOM 3300 O O . LYS B 1 193 ? 9 -6.68 12.547 1 91.75 193 LYS B O 1
ATOM 3305 N N . PRO B 1 194 ? 6.781 -6.5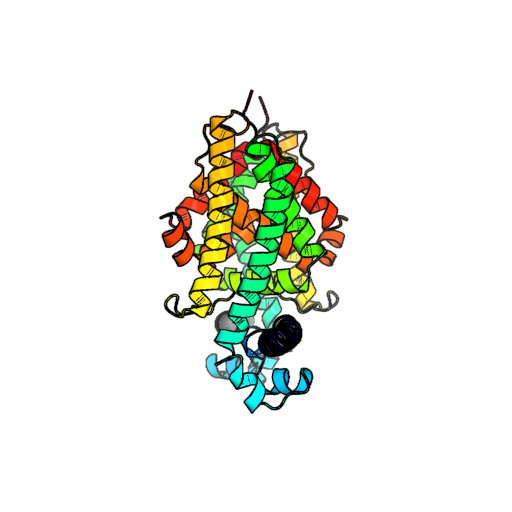98 12.875 1 92.06 194 PRO B N 1
ATOM 3306 C CA . PRO B 1 194 ? 6.637 -5.379 12.078 1 92.06 194 PRO B CA 1
ATOM 3307 C C . PRO B 1 194 ? 7.609 -4.281 12.5 1 92.06 194 PRO B C 1
ATOM 3309 O O . PRO B 1 194 ? 8.211 -3.625 11.648 1 92.06 194 PRO B O 1
ATOM 3312 N N . GLN B 1 195 ? 7.773 -4.125 13.773 1 92.62 195 GLN B N 1
ATOM 3313 C CA . GLN B 1 195 ? 8.641 -3.068 14.281 1 92.62 195 GLN B CA 1
ATOM 3314 C C . GLN B 1 195 ? 10.062 -3.225 13.758 1 92.62 195 GLN B C 1
ATOM 3316 O O . GLN B 1 195 ? 10.742 -2.234 13.477 1 92.62 195 GLN B O 1
ATOM 3321 N N . GLN B 1 196 ? 10.523 -4.438 13.641 1 94.19 196 GLN B N 1
ATOM 3322 C CA . GLN B 1 196 ? 11.875 -4.699 13.141 1 94.19 196 GLN B CA 1
ATOM 3323 C C . GLN B 1 196 ? 12 -4.309 11.664 1 94.19 196 GLN B C 1
ATOM 3325 O O . GLN B 1 196 ? 13.055 -3.854 11.227 1 94.19 196 GLN B O 1
ATOM 3330 N N . ILE B 1 197 ? 10.977 -4.473 10.938 1 93.94 197 ILE B N 1
ATOM 3331 C CA . ILE B 1 197 ? 10.961 -4.125 9.523 1 93.94 197 ILE B CA 1
ATOM 3332 C C . ILE B 1 197 ? 10.953 -2.607 9.367 1 93.94 197 ILE B C 1
ATOM 3334 O O . ILE B 1 197 ? 11.688 -2.057 8.539 1 93.94 197 ILE B O 1
ATOM 3338 N N . TYR B 1 198 ? 10.156 -1.916 10.227 1 95.5 198 TYR B N 1
ATOM 3339 C CA . TYR B 1 198 ? 10.102 -0.459 10.211 1 95.5 198 TYR B CA 1
ATOM 3340 C C . TYR B 1 198 ? 11.469 0.145 10.492 1 95.5 198 TYR B C 1
ATOM 3342 O O . TYR B 1 198 ? 11.898 1.067 9.797 1 95.5 198 TYR B O 1
ATOM 3350 N N . GLU B 1 199 ? 12.07 -0.391 11.492 1 95.69 199 GLU B N 1
ATOM 3351 C CA . GLU B 1 199 ? 13.375 0.129 11.898 1 95.69 199 GLU B CA 1
ATOM 3352 C C . GLU B 1 199 ? 14.406 -0.047 10.797 1 95.69 199 GLU B C 1
ATOM 3354 O O . GLU B 1 199 ? 15.203 0.858 10.531 1 95.69 199 GLU B O 1
ATOM 3359 N N . TYR B 1 200 ? 14.422 -1.204 10.172 1 96.25 200 TYR B N 1
ATOM 3360 C CA . TYR B 1 200 ? 15.375 -1.451 9.094 1 96.25 200 TYR B CA 1
ATOM 3361 C C . TYR B 1 200 ? 15.078 -0.568 7.891 1 96.25 200 TYR B C 1
ATOM 3363 O O . TYR B 1 200 ? 15.992 -0.078 7.227 1 96.25 200 TYR B O 1
ATOM 3371 N N . TYR B 1 201 ? 13.766 -0.385 7.59 1 96.38 201 TYR B N 1
ATOM 3372 C CA . TYR B 1 201 ? 13.359 0.525 6.523 1 96.38 201 TYR B CA 1
ATOM 3373 C C . TYR B 1 201 ? 13.93 1.922 6.754 1 96.38 201 TYR B C 1
ATOM 3375 O O . TYR B 1 201 ? 14.484 2.529 5.84 1 96.38 201 TYR B O 1
ATOM 3383 N N . ILE B 1 202 ? 13.742 2.412 7.969 1 96.31 202 ILE B N 1
ATOM 3384 C CA . ILE B 1 202 ? 14.234 3.746 8.297 1 96.31 202 ILE B CA 1
ATOM 3385 C C . ILE B 1 202 ? 15.75 3.795 8.141 1 96.31 202 ILE B C 1
ATOM 3387 O O . ILE B 1 202 ? 16.297 4.758 7.59 1 96.31 202 ILE B O 1
ATOM 3391 N N . GLU B 1 203 ? 16.391 2.758 8.531 1 95.12 203 GLU B N 1
ATOM 3392 C CA . GLU B 1 203 ? 17.844 2.682 8.445 1 95.12 203 GLU B CA 1
ATOM 3393 C C . GLU B 1 203 ? 18.312 2.75 6.996 1 95.12 203 GLU B C 1
ATOM 3395 O O . GLU B 1 203 ? 19.219 3.525 6.668 1 95.12 203 GLU B O 1
ATOM 3400 N N . VAL B 1 204 ? 17.719 2 6.121 1 94.44 204 VAL B N 1
ATOM 3401 C CA . VAL B 1 204 ? 18.203 1.94 4.742 1 94.44 204 VAL B CA 1
ATOM 3402 C C . VAL B 1 204 ? 17.781 3.201 3.996 1 94.44 204 VAL B C 1
ATOM 3404 O O . VAL B 1 204 ? 18.453 3.639 3.064 1 94.44 204 VAL B O 1
ATOM 3407 N N . THR B 1 205 ? 16.656 3.766 4.359 1 94.31 205 THR B N 1
ATOM 3408 C CA . THR B 1 205 ? 16.234 5.035 3.773 1 94.31 205 THR B CA 1
ATOM 3409 C C . THR B 1 205 ? 17.234 6.141 4.105 1 94.31 205 THR B C 1
ATOM 3411 O O . THR B 1 205 ? 17.547 6.98 3.26 1 94.31 205 THR B O 1
ATOM 3414 N N . LYS B 1 206 ? 17.688 6.125 5.391 1 94.81 206 LYS B N 1
ATOM 3415 C CA . LYS B 1 206 ? 18.719 7.074 5.777 1 94.81 206 LYS B CA 1
ATOM 3416 C C . LYS B 1 206 ? 19.953 6.949 4.875 1 94.81 206 LYS B C 1
ATOM 3418 O O . LYS B 1 206 ? 20.5 7.957 4.43 1 94.81 206 LYS B O 1
ATOM 3423 N N . LYS B 1 207 ? 20.297 5.766 4.57 1 91.31 207 LYS B N 1
ATOM 3424 C CA . LYS B 1 207 ? 21.422 5.512 3.682 1 91.31 207 LYS B CA 1
ATOM 3425 C C . LYS B 1 207 ? 21.156 6.047 2.279 1 91.31 207 LYS B C 1
ATOM 3427 O O . LYS B 1 207 ? 22.031 6.66 1.662 1 91.31 207 LYS B O 1
ATOM 3432 N N . MET B 1 208 ? 20 5.824 1.789 1 92.5 208 MET B N 1
ATOM 3433 C CA . MET B 1 208 ? 19.594 6.25 0.449 1 92.5 208 MET B CA 1
ATOM 3434 C C . MET B 1 208 ? 19.641 7.77 0.325 1 92.5 208 MET B C 1
ATOM 3436 O O . MET B 1 208 ? 20.047 8.297 -0.711 1 92.5 208 MET B O 1
ATOM 3440 N N . LEU B 1 209 ? 19.312 8.445 1.405 1 95.19 209 LEU B N 1
ATOM 3441 C CA . LEU B 1 209 ? 19.172 9.898 1.388 1 95.19 209 LEU B CA 1
ATOM 3442 C C . LEU B 1 209 ? 20.516 10.578 1.604 1 95.19 209 LEU B C 1
ATOM 3444 O O . LEU B 1 209 ? 20.734 11.703 1.146 1 95.19 209 LEU B O 1
ATOM 3448 N N . ALA B 1 210 ? 21.375 9.906 2.305 1 88.56 210 ALA B N 1
ATOM 3449 C CA . ALA B 1 210 ? 22.609 10.523 2.783 1 88.56 210 ALA B CA 1
ATOM 3450 C C . ALA B 1 210 ? 23.516 10.906 1.618 1 88.56 210 ALA B C 1
ATOM 3452 O O . ALA B 1 210 ? 23.531 10.219 0.592 1 88.56 210 ALA B O 1
ATOM 3453 N N . SER B 1 211 ? 24.172 12.023 1.735 1 77.31 211 SER B N 1
ATOM 3454 C CA . SER B 1 211 ? 25.156 12.523 0.787 1 77.31 211 SER B CA 1
ATOM 3455 C C . SER B 1 211 ? 26.391 11.633 0.76 1 77.31 211 SER B C 1
ATOM 3457 O O . SER B 1 211 ? 26.766 11.047 1.779 1 77.31 211 SER B O 1
ATOM 3459 N N . SER B 1 212 ? 26.703 10.992 -0.45 1 62.62 212 SER B N 1
ATOM 3460 C CA . SER B 1 212 ? 27.969 10.266 -0.54 1 62.62 212 SER B CA 1
ATOM 3461 C C . SER B 1 212 ? 29.141 11.148 -0.119 1 62.62 212 SER B C 1
ATOM 3463 O O . SER B 1 212 ? 29.297 12.258 -0.625 1 62.62 212 SER B O 1
ATOM 3465 N N . SER B 1 213 ? 29.391 11.391 1.205 1 48.09 213 SER B N 1
ATOM 3466 C CA . SER B 1 213 ? 30.656 12.078 1.449 1 48.09 213 SER B CA 1
ATOM 3467 C C . SER B 1 213 ? 31.75 11.609 0.486 1 48.09 213 SER B C 1
ATOM 3469 O O . SER B 1 213 ? 31.734 10.461 0.041 1 48.09 213 SER B O 1
#

Foldseek 3Di:
DVVVVVVVVVVVVLLVLLLVQLLVCCLVPNLVRDALVVSCVVSVHDSVVSCVNAVGSLLSLLVSLLVLLVVLVVQLVVCCVVDDWLLSSLLSSLVSLLVCCVVVVSSNSSNLSLVPPPDDDDCPPPSVVSSVVSVVVSLVSQLVSLVRCLVVQFFAVPDDSNVVSVVSVVVSSVLSVCLVVCVVVCCVVPVDHSVVSSVVVSVVVSVVGGHPD/DVVVVVVVVVVVVLLVLLLVQLLVQCLVPNLVRDALVVSCVVSVHDSVVSCVNAVGSLLSLLVSLLVLLVVLVVQLVVCCVVDDWLLSSLLSSLVSLLVCCVVVVSSNSSNLSVVPPPDDDDCPPPSVVSSVVSVVVSLVSQLVSLVRCLVVQFFAVPDDSNVVSVVSVVVSSVLSVCLVVCVVVCCVVPVDHSVVSSVVVSVVVSVVGGHPD